Protein AF-0000000081951542 (afdb_homodimer)

InterPro domains:
  IPR001148 Alpha carbonic anhydrase domain [PF00194] (35-275)
  IPR001148 Alpha carbonic anhydrase domain [PS51144] (19-276)
  IPR001148 Alpha carbonic anhydrase domain [SM01057] (21-276)
  IPR023561 Carbonic anhydrase, alpha-class [PTHR18952] (21-271)
  IPR036398 Alpha carbonic anhydrase domain superfamily [G3DSA:3.10.200.10] (18-281)
  IPR036398 Alpha carbonic anhydrase domain superfamily [SSF51069] (31-274)

pLDDT: mean 84.74, std 20.45, range [30.88, 98.88]

Sequence (608 aa):
MSLALCCKVVNLLLCFGPALWCYQGQFSCEETCRDPSHWVGQFPNCGGLRQSPINIVTGKAHVNSALTPLTFLGHNEPINITVDNIGTSAHFSLPQSVRLSGGALPGHYRAANFHFHWGHELSPGSEHTLNGERLPMEMHIVHIKEPYGSLAEAEHDVGGIALLSFLFEESADDHVHLDTVIEALGRVQGNEMVNFRLSDIVPSAAELHSYYRYVGSMTTPGCEQSVAWTVFQKSLPISSRQVPIVSKCRFWTGKPMVDNFRPTQPLDGRVVYKSNLGNPLLSFSPVCYVLLLAILYAFNLLQHMSLALCCKVVNLLLCFGPALWCYQGQFSCEETCRDPSHWVGQFPNCGGLRQSPINIVTGKAHVNSALTPLTFLGHNEPINITVDNIGTSAHFSLPQSVRLSGGALPGHYRAANFHFHWGHELSPGSEHTLNGERLPMEMHIVHIKEPYGSLAEAEHDVGGIALLSFLFEESADDHVHLDTVIEALGRVQGNEMVNFRLSDIVPSAAELHSYYRYVGSMTTPGCEQSVAWTVFQKSLPISSRQVPIVSKCRFWTGKPMVDNFRPTQPLDGRVVYKSNLGNPLLSFSPVCYVLLLAILYAFNLLQH

Nearest PDB structures (foldseek):
  1ccs-assembly1_A  TM=9.210E-01  e=3.089E-26  Homo sapiens
  8vzg-assembly1_A  TM=9.201E-01  e=5.601E-26  Homo sapiens
  1h9n-assembly1_A  TM=9.214E-01  e=8.495E-26  Homo sapiens
  2h4n-assembly1_A  TM=9.205E-01  e=1.078E-25  Homo sapiens
  8jif-assembly1_R  TM=8.845E-01  e=6.976E-27  Mus musculus

Secondary structure (DSSP, 8-state):
-----------------S--B--GGG--TT--SBPGGGHHHH-GGGGSSS-S-BEE-GGGPEE-TT-PPEEEESTTS-EEEEEEE-SS-EEEE--TT-EEEETT-SS-EEEEEEEEEE-STTS---SSEETTEEPSEEEEEEEEETT--SHHHHTTSTTSEEEEEEEEEE-SSPPTTHHHHHHHHHT-TTEEEEEE-GGGTS--GGG---EEEEEE--SSTT--S-EEEEEESSPEEE-TTTGGGGGG-B-TTSSB-----PPPBP-TT---EE-----------TTHHHHHHHHHHHHHHHH-/--------------------B--GGG--TT--SBPGGGHHHH-GGGGSSS-S-BEE-GGGPEEETT-PPEEEESTTS-EEEEEEE-SS-EEEE--TT-EEEETT-SS-EEEEEEEEEE-STTS---SSEETTEEPSEEEEEEEEETT--SHHHHTTSTTSEEEEEEEEEE-SSPPTTHHHHHHHHHT-TTEEEEEE-GGGTS--GGG---EEEEEE--SSTT--S-EEEEEESSPEEE-TTTGGGGGG-B-TTSSB-----PPPB--TT---EEE----------TTHHHHHHHHHHHHHHH--

Solvent-accessible surface area (backbone atoms only — not comparable to full-atom values): 32014 Å² total; per-residue (Å²): 137,81,80,77,76,73,74,74,75,72,72,71,65,70,68,72,56,80,84,47,69,40,34,56,70,64,52,48,84,84,48,87,45,37,29,66,95,48,35,35,81,82,27,60,46,56,65,48,65,39,40,29,28,38,60,42,44,73,91,72,42,38,74,35,80,66,32,45,54,47,42,75,37,49,36,78,43,69,37,74,31,41,30,43,62,74,28,75,47,48,40,34,47,43,58,67,71,28,31,41,34,48,39,70,50,98,50,50,28,28,33,47,30,33,36,66,22,30,24,48,72,88,42,51,13,21,37,50,21,55,30,49,45,56,32,47,24,25,37,40,38,39,23,32,26,65,89,44,88,41,65,82,65,16,46,81,32,81,52,16,26,40,34,41,36,40,38,27,37,84,32,95,51,69,41,88,53,48,58,66,55,41,53,44,43,47,49,23,84,74,38,72,44,73,68,40,36,57,48,60,80,39,77,55,49,85,72,51,41,43,31,34,40,37,72,20,19,42,61,53,93,59,17,39,64,9,22,34,38,35,40,41,67,62,61,39,59,33,13,82,78,61,56,48,49,51,51,53,26,51,25,73,86,66,44,69,44,37,27,48,33,45,71,59,32,65,58,74,86,61,70,46,30,22,28,48,75,65,68,69,76,73,71,70,59,73,60,60,64,51,50,54,53,46,51,55,52,50,57,56,49,69,74,96,137,82,80,75,76,74,75,74,74,71,72,72,67,70,68,73,58,80,83,48,67,40,33,58,68,66,52,49,84,86,49,86,45,36,27,66,95,48,36,35,81,80,26,61,46,57,62,49,66,39,40,28,29,38,61,41,44,72,91,71,42,39,74,35,79,67,33,44,53,48,43,75,38,50,36,80,43,70,37,74,30,41,31,43,63,75,27,76,47,49,38,34,46,43,57,68,70,29,31,42,33,48,39,69,50,96,51,48,26,27,33,46,31,35,36,65,22,31,23,47,70,90,41,51,12,20,39,49,22,55,29,49,44,58,32,46,24,24,37,39,38,40,23,31,26,65,90,45,88,42,66,82,64,15,46,81,33,82,52,16,25,40,35,41,35,41,38,26,36,84,31,95,51,70,41,89,53,49,58,67,57,42,53,43,43,45,49,24,83,76,36,73,43,74,69,41,36,57,48,62,78,41,78,55,49,87,72,50,42,44,32,33,38,38,73,19,20,41,60,52,91,60,16,39,63,9,24,34,40,35,41,42,67,62,62,40,59,33,13,81,79,62,57,48,50,50,55,53,26,51,25,72,86,67,43,69,45,38,27,48,34,45,71,58,32,64,57,74,87,62,69,46,29,23,29,47,72,62,68,70,74,71,72,71,58,74,59,59,63,50,49,55,53,46,50,55,52,49,56,56,50,71,73,96

Radius of gyration: 31.01 Å; Cα contacts (8 Å, |Δi|>4): 1364; chains: 2; bounding box: 136×78×64 Å

Structure (mmCIF, N/CA/C/O backbone):
data_AF-0000000081951542-model_v1
#
loop_
_entity.id
_entity.type
_entity.pdbx_description
1 polymer 'carbonic anhydrase'
#
loop_
_atom_site.group_PDB
_atom_site.id
_atom_site.type_symbol
_atom_site.label_atom_id
_atom_site.label_alt_id
_atom_site.label_comp_id
_atom_site.label_asym_id
_atom_site.label_entity_id
_atom_site.label_seq_id
_atom_site.pdbx_PDB_ins_code
_atom_site.Cartn_x
_atom_site.Cartn_y
_atom_site.Cartn_z
_atom_site.occupancy
_atom_site.B_iso_or_equiv
_atom_site.auth_seq_id
_atom_site.auth_comp_id
_atom_site.auth_asym_id
_atom_site.auth_atom_id
_atom_site.pdbx_PDB_model_num
ATOM 1 N N . MET A 1 1 ? 63.781 23.906 29.875 1 33.84 1 MET A N 1
ATOM 2 C CA . MET A 1 1 ? 62.781 24.422 28.938 1 33.84 1 MET A CA 1
ATOM 3 C C . MET A 1 1 ? 61.938 23.297 28.359 1 33.84 1 MET A C 1
ATOM 5 O O . MET A 1 1 ? 62.344 22.609 27.438 1 33.84 1 MET A O 1
ATOM 9 N N . SER A 1 2 ? 61.219 22.578 29.234 1 36.34 2 SER A N 1
ATOM 10 C CA . SER A 1 2 ? 60.344 21.453 28.969 1 36.34 2 SER A CA 1
ATOM 11 C C . SER A 1 2 ? 59.156 21.859 28.109 1 36.34 2 SER A C 1
ATOM 13 O O . SER A 1 2 ? 58.406 22.797 28.453 1 36.34 2 SER A O 1
ATOM 15 N N . LEU A 1 3 ? 59.25 21.656 26.75 1 38.44 3 LEU A N 1
ATOM 16 C CA . LEU A 1 3 ? 58.219 21.859 25.75 1 38.44 3 LEU A CA 1
ATOM 17 C C . LEU A 1 3 ? 56.969 21.016 26.062 1 38.44 3 LEU A C 1
ATOM 19 O O . LEU A 1 3 ? 57.031 19.797 26.031 1 38.44 3 LEU A O 1
ATOM 23 N N . ALA A 1 4 ? 56.188 21.5 27.031 1 36 4 ALA A N 1
ATOM 24 C CA . ALA A 1 4 ? 54.844 20.938 27.234 1 36 4 ALA A CA 1
ATOM 25 C C . ALA A 1 4 ? 54.062 20.938 25.953 1 36 4 ALA A C 1
ATOM 27 O O . ALA A 1 4 ? 53.75 22 25.391 1 36 4 ALA A O 1
ATOM 28 N N . LEU A 1 5 ? 54.25 19.922 25.109 1 35.03 5 LEU A N 1
ATOM 29 C CA . LEU A 1 5 ? 53.375 19.688 23.953 1 35.03 5 LEU A CA 1
ATOM 30 C C . LEU A 1 5 ? 51.938 19.625 24.391 1 35.03 5 LEU A C 1
ATOM 32 O O . LEU A 1 5 ? 51.531 18.75 25.172 1 35.03 5 LEU A O 1
ATOM 36 N N . CYS A 1 6 ? 51.281 20.766 24.5 1 31.73 6 CYS A N 1
ATOM 37 C CA . CYS A 1 6 ? 49.812 20.766 24.656 1 31.73 6 CYS A CA 1
ATOM 38 C C . CYS A 1 6 ? 49.156 20.031 23.5 1 31.73 6 CYS A C 1
ATOM 40 O O . CYS A 1 6 ? 49.281 20.453 22.359 1 31.73 6 CYS A O 1
ATOM 42 N N . CYS A 1 7 ? 49.125 18.766 23.562 1 30.88 7 CYS A N 1
ATOM 43 C CA . CYS A 1 7 ? 48.281 18.062 22.609 1 30.88 7 CYS A CA 1
ATOM 44 C C . CYS A 1 7 ? 46.844 18.594 22.672 1 30.88 7 CYS A C 1
ATOM 46 O O . CYS A 1 7 ? 46.188 18.469 23.688 1 30.88 7 CYS A O 1
ATOM 48 N N . LYS A 1 8 ? 46.656 19.703 21.938 1 34.53 8 LYS A N 1
ATOM 49 C CA . LYS A 1 8 ? 45.25 20.078 21.719 1 34.53 8 LYS A CA 1
ATOM 50 C C . LYS A 1 8 ? 44.469 18.875 21.203 1 34.53 8 LYS A C 1
ATOM 52 O O . LYS A 1 8 ? 44.75 18.344 20.125 1 34.53 8 LYS A O 1
ATOM 57 N N . VAL A 1 9 ? 43.812 18.188 22.109 1 36.16 9 VAL A N 1
ATOM 58 C CA . VAL A 1 9 ? 42.75 17.281 21.688 1 36.16 9 VAL A CA 1
ATOM 59 C C . VAL A 1 9 ? 41.719 18.047 20.859 1 36.16 9 VAL A C 1
ATOM 61 O O . VAL A 1 9 ? 41.094 18.984 21.359 1 36.16 9 VAL A O 1
ATOM 64 N N . VAL A 1 10 ? 42.031 18.203 19.609 1 35.69 10 VAL A N 1
ATOM 65 C CA . VAL A 1 10 ? 40.938 18.594 18.719 1 35.69 10 VAL A CA 1
ATOM 66 C C . VAL A 1 10 ? 39.719 17.688 18.969 1 35.69 10 VAL A C 1
ATOM 68 O O . VAL A 1 10 ? 39.781 16.484 18.719 1 35.69 10 VAL A O 1
ATOM 71 N N . ASN A 1 11 ? 39.031 17.969 20.078 1 32.78 11 ASN A N 1
ATOM 72 C CA . ASN A 1 11 ? 37.719 17.359 20.094 1 32.78 11 ASN A CA 1
ATOM 73 C C . ASN A 1 11 ? 37 17.547 18.75 1 32.78 11 ASN A C 1
ATOM 75 O O . ASN A 1 11 ? 36.594 18.672 18.406 1 32.78 11 ASN A O 1
ATOM 79 N N . LEU A 1 12 ? 37.469 16.875 17.781 1 32.5 12 LEU A N 1
ATOM 80 C CA . LEU A 1 12 ? 36.594 16.734 16.641 1 32.5 12 LEU A CA 1
ATOM 81 C C . LEU A 1 12 ? 35.156 16.5 17.109 1 32.5 12 LEU A C 1
ATOM 83 O O . LEU A 1 12 ? 34.812 15.398 17.578 1 32.5 12 LEU A O 1
ATOM 87 N N . LEU A 1 13 ? 34.625 17.438 17.828 1 32.59 13 LEU A N 1
ATOM 88 C CA . LEU A 1 13 ? 33.156 17.359 17.875 1 32.59 13 LEU A CA 1
ATOM 89 C C . LEU A 1 13 ? 32.594 17.047 16.5 1 32.59 13 LEU A C 1
ATOM 91 O O . LEU A 1 13 ? 32.719 17.844 15.578 1 32.59 13 LEU A O 1
ATOM 95 N N . LEU A 1 14 ? 32.75 15.844 16.125 1 34.34 14 LEU A N 1
ATOM 96 C CA . LEU A 1 14 ? 31.828 15.453 15.062 1 34.34 14 LEU A CA 1
ATOM 97 C C . LEU A 1 14 ? 30.469 16.125 15.258 1 34.34 14 LEU A C 1
ATOM 99 O O . LEU A 1 14 ? 29.75 15.836 16.219 1 34.34 14 LEU A O 1
ATOM 103 N N . CYS A 1 15 ? 30.422 17.375 15.172 1 34.62 15 CYS A N 1
ATOM 104 C CA . CYS A 1 15 ? 29.125 18.016 14.977 1 34.62 15 CYS A CA 1
ATOM 105 C C . CYS A 1 15 ? 28.172 17.109 14.195 1 34.62 15 CYS A C 1
ATOM 107 O O . CYS A 1 15 ? 28.375 16.875 13 1 34.62 15 CYS A O 1
ATOM 109 N N . PHE A 1 16 ? 27.844 15.977 14.758 1 37.03 16 PHE A N 1
ATOM 110 C CA . PHE A 1 16 ? 26.688 15.312 14.156 1 37.03 16 PHE A CA 1
ATOM 111 C C . PHE A 1 16 ? 25.672 16.328 13.672 1 37.03 16 PHE A C 1
ATOM 113 O O . PHE A 1 16 ? 25.062 17.047 14.477 1 37.03 16 PHE A O 1
ATOM 120 N N . GLY A 1 17 ? 25.938 17.078 12.727 1 42.69 17 GLY A N 1
ATOM 121 C CA . GLY A 1 17 ? 24.906 17.891 12.102 1 42.69 17 GLY A CA 1
ATOM 122 C C . GLY A 1 17 ? 23.516 17.297 12.242 1 42.69 17 GLY A C 1
ATOM 123 O O . GLY A 1 17 ? 23.359 16.109 12.523 1 42.69 17 GLY A O 1
ATOM 124 N N . PRO A 1 18 ? 22.453 18.047 12.57 1 51.84 18 PRO A N 1
ATOM 125 C CA . PRO A 1 18 ? 21.109 17.5 12.719 1 51.84 18 PRO A CA 1
ATOM 126 C C . PRO A 1 18 ? 20.828 16.344 11.75 1 51.84 18 PRO A C 1
ATOM 128 O O . PRO A 1 18 ? 21.281 16.375 10.602 1 51.84 18 PRO A O 1
ATOM 131 N N . ALA A 1 19 ? 20.797 15.109 12.289 1 58.94 19 ALA A N 1
ATOM 132 C CA . ALA A 1 19 ? 20.531 13.898 11.531 1 58.94 19 ALA A CA 1
ATOM 133 C C . ALA A 1 19 ? 19.516 14.164 10.414 1 58.94 19 ALA A C 1
ATOM 135 O O . ALA A 1 19 ? 18.391 14.586 10.68 1 58.94 19 ALA A O 1
ATOM 136 N N . LEU A 1 20 ? 19.938 14.383 9.18 1 85.69 20 LEU A N 1
ATOM 137 C CA . LEU A 1 20 ? 19.109 14.781 8.039 1 85.69 20 LEU A CA 1
ATOM 138 C C . LEU A 1 20 ? 18.234 13.625 7.586 1 85.69 20 LEU A C 1
ATOM 140 O O . LEU A 1 20 ? 18.672 12.469 7.559 1 85.69 20 LEU A O 1
ATOM 144 N N . TRP A 1 21 ? 16.953 13.812 7.746 1 94.25 21 TRP A N 1
ATOM 145 C CA . TRP A 1 21 ? 16 12.852 7.215 1 94.25 21 TRP A CA 1
ATOM 146 C C . TRP A 1 21 ? 15.453 13.312 5.867 1 94.25 21 TRP A C 1
ATOM 148 O O . TRP A 1 21 ? 15.547 14.492 5.523 1 94.25 21 TRP A O 1
ATOM 158 N N . CYS A 1 22 ? 15.039 12.352 5.109 1 95.25 22 CYS A N 1
ATOM 159 C CA . CYS A 1 22 ? 14.352 12.609 3.85 1 95.25 22 CYS A CA 1
ATOM 160 C C . CYS A 1 22 ? 13.219 11.602 3.635 1 95.25 22 CYS A C 1
ATOM 162 O O . CYS A 1 22 ? 13.094 10.641 4.391 1 95.25 22 CYS A O 1
ATOM 164 N N . TYR A 1 23 ? 12.375 11.945 2.783 1 95.31 23 TYR A N 1
ATOM 165 C CA . TYR A 1 23 ? 11.352 10.992 2.389 1 95.31 23 TYR A CA 1
ATOM 166 C C . TYR A 1 23 ? 11.938 9.883 1.521 1 95.31 23 TYR A C 1
ATOM 168 O O . TYR A 1 23 ? 13.047 10.023 0.998 1 95.31 23 TYR A O 1
ATOM 176 N N . GLN A 1 24 ? 11.125 8.836 1.422 1 92.44 24 GLN A N 1
ATOM 177 C CA . GLN A 1 24 ? 11.578 7.656 0.693 1 92.44 24 GLN A CA 1
ATOM 178 C C . GLN A 1 24 ? 11.969 8.016 -0.738 1 92.44 24 GLN A C 1
ATOM 180 O O . GLN A 1 24 ? 13.016 7.578 -1.228 1 92.44 24 GLN A O 1
ATOM 185 N N . GLY A 1 25 ? 11.156 8.82 -1.363 1 88.94 25 GLY A N 1
ATOM 186 C CA . GLY A 1 25 ? 11.398 9.156 -2.756 1 88.94 25 GLY A CA 1
ATOM 187 C C . GLY A 1 25 ? 12.602 10.055 -2.951 1 88.94 25 GLY A C 1
ATOM 188 O O . GLY A 1 25 ? 13.078 10.227 -4.074 1 88.94 25 GLY A O 1
ATOM 189 N N . GLN A 1 26 ? 13.164 10.57 -1.894 1 89.38 26 GLN A N 1
ATOM 190 C CA . GLN A 1 26 ? 14.281 11.508 -1.956 1 89.38 26 GLN A CA 1
ATOM 191 C C . GLN A 1 26 ? 15.586 10.828 -1.562 1 89.38 26 GLN A C 1
ATOM 193 O O . GLN A 1 26 ? 16.656 11.43 -1.672 1 89.38 26 GLN A O 1
ATOM 198 N N . PHE A 1 27 ? 15.477 9.641 -1.112 1 89.25 27 PHE A N 1
ATOM 199 C CA . PHE A 1 27 ? 16.656 8.922 -0.65 1 89.25 27 PHE A CA 1
ATOM 200 C C . PHE A 1 27 ? 17.391 8.273 -1.819 1 89.25 27 PHE A C 1
ATOM 202 O O . PHE A 1 27 ? 16.766 7.734 -2.732 1 89.25 27 PHE A O 1
ATOM 209 N N . SER A 1 28 ? 18.641 8.305 -1.786 1 87.69 28 SER A N 1
ATOM 210 C CA . SER A 1 28 ? 19.547 7.523 -2.615 1 87.69 28 SER A CA 1
ATOM 211 C C . SER A 1 28 ? 20.828 7.188 -1.86 1 87.69 28 SER A C 1
ATOM 213 O O . SER A 1 28 ? 21.125 7.773 -0.815 1 87.69 28 SER A O 1
ATOM 215 N N . CYS A 1 29 ? 21.578 6.156 -2.393 1 88.25 29 CYS A N 1
ATOM 216 C CA . CYS A 1 29 ? 22.828 5.75 -1.745 1 88.25 29 CYS A CA 1
ATOM 217 C C . CYS A 1 29 ? 23.844 6.887 -1.745 1 88.25 29 CYS A C 1
ATOM 219 O O . CYS A 1 29 ? 24.828 6.848 -1.003 1 88.25 29 CYS A O 1
ATOM 221 N N . GLU A 1 30 ? 23.578 7.926 -2.482 1 85.94 30 GLU A N 1
ATOM 222 C CA . GLU A 1 30 ? 24.484 9.078 -2.555 1 85.94 30 GLU A CA 1
ATOM 223 C C . GLU A 1 30 ? 24.109 10.133 -1.521 1 85.94 30 GLU A C 1
ATOM 225 O O . GLU A 1 30 ? 24.891 11.031 -1.228 1 85.94 30 GLU A O 1
ATOM 230 N N . GLU A 1 31 ? 22.875 10.062 -1.057 1 81.25 31 GLU A N 1
ATOM 231 C CA . GLU A 1 31 ? 22.406 11.039 -0.086 1 81.25 31 GLU A CA 1
ATOM 232 C C . GLU A 1 31 ? 22.844 10.672 1.329 1 81.25 31 GLU A C 1
ATOM 234 O O . GLU A 1 31 ? 23.141 9.516 1.608 1 81.25 31 GLU A O 1
ATOM 239 N N . THR A 1 32 ? 22.906 11.688 2.146 1 85.06 32 THR A N 1
ATOM 240 C CA . THR A 1 32 ? 23.359 11.477 3.518 1 85.06 32 THR A CA 1
ATOM 241 C C . THR A 1 32 ? 22.172 11.398 4.473 1 85.06 32 THR A C 1
ATOM 243 O O . THR A 1 32 ? 22.359 11.164 5.672 1 85.06 32 THR A O 1
ATOM 246 N N . CYS A 1 33 ? 21.016 11.578 3.934 1 90.94 33 CYS A N 1
ATOM 247 C CA . CYS A 1 33 ? 19.828 11.57 4.789 1 90.94 33 CYS A CA 1
ATOM 248 C C . CYS A 1 33 ? 19.328 10.148 5.016 1 90.94 33 CYS A C 1
ATOM 250 O O . CYS A 1 33 ? 19.766 9.219 4.328 1 90.94 33 CYS A O 1
ATOM 252 N N . ARG A 1 34 ? 18.5 10.047 6.02 1 92.12 34 ARG A N 1
ATOM 253 C CA . ARG A 1 34 ? 17.859 8.773 6.309 1 92.12 34 ARG A CA 1
ATOM 254 C C . ARG A 1 34 ? 16.422 8.758 5.805 1 92.12 34 ARG A C 1
ATOM 256 O O . ARG A 1 34 ? 15.688 9.727 5.98 1 92.12 34 ARG A O 1
ATOM 263 N N . ASP A 1 35 ? 16.109 7.668 5.199 1 93.62 35 ASP A N 1
ATOM 264 C CA . ASP A 1 35 ? 14.734 7.504 4.734 1 93.62 35 ASP A CA 1
ATOM 265 C C . ASP A 1 35 ? 13.844 6.934 5.844 1 93.62 35 ASP A C 1
ATOM 267 O O . ASP A 1 35 ? 14.344 6.516 6.891 1 93.62 35 ASP A O 1
ATOM 271 N N . PRO A 1 36 ? 12.531 6.863 5.676 1 95.75 36 PRO A N 1
ATOM 272 C CA . PRO A 1 36 ? 11.594 6.508 6.746 1 95.75 36 PRO A CA 1
ATOM 273 C C . PRO A 1 36 ? 11.898 5.152 7.375 1 95.75 36 PRO A C 1
ATOM 275 O O . PRO A 1 36 ? 11.656 4.949 8.562 1 95.75 36 PRO A O 1
ATOM 278 N N . SER A 1 37 ? 12.398 4.191 6.613 1 91.56 37 SER A N 1
ATOM 279 C CA . SER A 1 37 ? 12.695 2.873 7.164 1 91.56 37 SER A CA 1
ATOM 280 C C . SER A 1 37 ? 13.836 2.939 8.172 1 91.56 37 SER A C 1
ATOM 282 O O . SER A 1 37 ? 14.062 1.99 8.922 1 91.56 37 SER A O 1
ATOM 284 N N . HIS A 1 38 ? 14.508 4.074 8.25 1 92.69 38 HIS A N 1
ATOM 285 C CA . HIS A 1 38 ? 15.656 4.207 9.141 1 92.69 38 HIS A CA 1
ATOM 286 C C . HIS A 1 38 ? 15.445 5.344 10.141 1 92.69 38 HIS A C 1
ATOM 288 O O . HIS A 1 38 ? 16.344 5.668 10.914 1 92.69 38 HIS A O 1
ATOM 294 N N . TRP A 1 39 ? 14.273 5.961 10.117 1 96.94 39 TRP A N 1
ATOM 295 C CA . TRP A 1 39 ? 14.008 7.082 11.016 1 96.94 39 TRP A CA 1
ATOM 296 C C . TRP A 1 39 ? 14.102 6.645 12.477 1 96.94 39 TRP A C 1
ATOM 298 O O . TRP A 1 39 ? 14.547 7.414 13.328 1 96.94 39 TRP A O 1
ATOM 308 N N . VAL A 1 40 ? 13.734 5.41 12.727 1 95.75 40 VAL A N 1
ATOM 309 C CA . VAL A 1 40 ? 13.633 4.914 14.094 1 95.75 40 VAL A CA 1
ATOM 310 C C . VAL A 1 40 ? 15 5.004 14.781 1 95.75 40 VAL A C 1
ATOM 312 O O . VAL A 1 40 ? 15.078 5.191 16 1 95.75 40 VAL A O 1
ATOM 315 N N . GLY A 1 41 ? 16.062 4.871 14.016 1 93.81 41 GLY A N 1
ATOM 316 C CA . GLY A 1 41 ? 17.406 4.957 14.586 1 93.81 41 GLY A CA 1
ATOM 317 C C . GLY A 1 41 ? 17.703 6.309 15.211 1 93.81 41 GLY A C 1
ATOM 318 O O . GLY A 1 41 ? 18.359 6.391 16.25 1 93.81 41 GLY A O 1
ATOM 319 N N . GLN A 1 42 ? 17.219 7.336 14.641 1 93.56 42 GLN A N 1
ATOM 320 C CA . GLN A 1 42 ? 17.484 8.703 15.086 1 93.56 42 GLN A CA 1
ATOM 321 C C . GLN A 1 42 ? 16.281 9.289 15.812 1 93.56 42 GLN A C 1
ATOM 323 O O . GLN A 1 42 ? 16.422 10.195 16.641 1 93.56 42 GLN A O 1
ATOM 328 N N . PHE A 1 43 ? 15.172 8.828 15.492 1 95.12 43 PHE A N 1
ATOM 329 C CA . PHE A 1 43 ? 13.914 9.266 16.078 1 95.12 43 PHE A CA 1
ATOM 330 C C . PHE A 1 43 ? 13.125 8.078 16.625 1 95.12 43 PHE A C 1
ATOM 332 O O . PHE A 1 43 ? 12.18 7.609 15.977 1 95.12 43 PHE A O 1
ATOM 339 N N . PRO A 1 44 ? 13.359 7.715 17.797 1 95.06 44 PRO A N 1
ATOM 340 C CA . PRO A 1 44 ? 12.852 6.453 18.344 1 95.06 44 PRO A CA 1
ATOM 341 C C . PRO A 1 44 ? 11.328 6.367 18.297 1 95.06 44 PRO A C 1
ATOM 343 O O . PRO A 1 44 ? 10.773 5.277 18.141 1 95.06 44 PRO A O 1
ATOM 346 N N . ASN A 1 45 ? 10.625 7.508 18.422 1 95.25 45 ASN A N 1
ATOM 347 C CA . ASN A 1 45 ? 9.164 7.488 18.391 1 95.25 45 ASN A CA 1
ATOM 348 C C . ASN A 1 45 ? 8.633 7.008 17.047 1 95.25 45 ASN A C 1
ATOM 350 O O . ASN A 1 45 ? 7.469 6.617 16.938 1 95.25 45 ASN A O 1
ATOM 354 N N . CYS A 1 46 ? 9.477 7.059 16.062 1 97.44 46 CYS A N 1
ATOM 355 C CA . CYS A 1 46 ? 9.055 6.645 14.727 1 97.44 46 CYS A CA 1
ATOM 356 C C . CYS A 1 46 ? 8.875 5.133 14.656 1 97.44 46 CYS A C 1
ATOM 358 O O . CYS A 1 46 ? 8.336 4.609 13.672 1 97.44 46 CYS A O 1
ATOM 360 N N . GLY A 1 47 ? 9.266 4.469 15.688 1 96.44 47 GLY A N 1
ATOM 361 C CA . GLY A 1 47 ? 9.07 3.029 15.781 1 96.44 47 GLY A CA 1
ATOM 362 C C . GLY A 1 47 ? 7.906 2.641 16.672 1 96.44 47 GLY A C 1
ATOM 363 O O . GLY A 1 47 ? 7.762 1.473 17.047 1 96.44 47 GLY A O 1
ATOM 364 N N . GLY A 1 48 ? 7.066 3.604 17.062 1 96.81 48 GLY A N 1
ATOM 365 C CA . GLY A 1 48 ? 5.953 3.338 17.953 1 96.81 48 GLY A CA 1
ATOM 366 C C . GLY A 1 48 ? 4.82 2.578 17.281 1 96.81 48 GLY A C 1
ATOM 367 O O . GLY A 1 48 ? 4.828 2.385 16.062 1 96.81 48 GLY A O 1
ATOM 368 N N . LEU A 1 49 ? 3.793 2.244 18.047 1 96.19 49 LEU A N 1
ATOM 369 C CA . LEU A 1 49 ? 2.742 1.344 17.594 1 96.19 49 LEU A CA 1
ATOM 370 C C . LEU A 1 49 ? 1.548 2.129 17.062 1 96.19 49 LEU A C 1
ATOM 372 O O . LEU A 1 49 ? 0.595 1.543 16.547 1 96.19 49 LEU A O 1
ATOM 376 N N . ARG A 1 50 ? 1.58 3.449 17.172 1 97.69 50 ARG A N 1
ATOM 377 C CA . ARG A 1 50 ? 0.488 4.277 16.672 1 97.69 50 ARG A CA 1
ATOM 378 C C . ARG A 1 50 ? 0.984 5.266 15.625 1 97.69 50 ARG A C 1
ATOM 380 O O . ARG A 1 50 ? 0.711 6.465 15.711 1 97.69 50 ARG A O 1
ATOM 387 N N . GLN A 1 51 ? 1.701 4.691 14.711 1 98.31 51 GLN A N 1
ATOM 388 C CA . GLN A 1 51 ? 2.344 5.531 13.703 1 98.31 51 GLN A CA 1
ATOM 389 C C . GLN A 1 51 ? 1.369 5.895 12.586 1 98.31 51 GLN A C 1
ATOM 391 O O . GLN A 1 51 ? 0.372 5.199 12.375 1 98.31 51 GLN A O 1
ATOM 396 N N . SER A 1 52 ? 1.609 7.016 11.969 1 98.56 52 SER A N 1
ATOM 397 C CA . SER A 1 52 ? 0.876 7.543 10.828 1 98.56 52 SER A CA 1
ATOM 398 C C . SER A 1 52 ? 1.816 7.867 9.672 1 98.56 52 SER A C 1
ATOM 400 O O . SER A 1 52 ? 3.016 8.062 9.875 1 98.56 52 SER A O 1
ATOM 402 N N . PRO A 1 53 ? 1.289 7.969 8.43 1 98.81 53 PRO A N 1
ATOM 403 C CA . PRO A 1 53 ? -0.104 7.75 8.023 1 98.81 53 PRO A CA 1
ATOM 404 C C . PRO A 1 53 ? -0.469 6.273 7.938 1 98.81 53 PRO A C 1
ATOM 406 O O . PRO A 1 53 ? 0.404 5.41 8.055 1 98.81 53 PRO A O 1
ATOM 409 N N . ILE A 1 54 ? -1.761 6.012 7.816 1 98.81 54 ILE A N 1
ATOM 410 C CA . ILE A 1 54 ? -2.193 4.621 7.688 1 98.81 54 ILE A CA 1
ATOM 411 C C . ILE A 1 54 ? -2.973 4.441 6.391 1 98.81 54 ILE A C 1
ATOM 413 O O . ILE A 1 54 ? -3.332 5.422 5.73 1 98.81 54 ILE A O 1
ATOM 417 N N . ASN A 1 55 ? -3.072 3.207 5.941 1 98.75 55 ASN A N 1
ATOM 418 C CA . ASN A 1 55 ? -4.098 2.807 4.984 1 98.75 55 ASN A CA 1
ATOM 419 C C . ASN A 1 55 ? -5.457 2.633 5.66 1 98.75 55 ASN A C 1
ATOM 421 O O . ASN A 1 55 ? -5.566 1.936 6.668 1 98.75 55 ASN A O 1
ATOM 425 N N . ILE A 1 56 ? -6.438 3.24 5.129 1 98.81 56 ILE A N 1
ATOM 426 C CA . ILE A 1 56 ? -7.789 3.061 5.648 1 98.81 56 ILE A CA 1
ATOM 427 C C . ILE A 1 56 ? -8.555 2.074 4.766 1 98.81 56 ILE A C 1
ATOM 429 O O . ILE A 1 56 ? -8.797 2.342 3.588 1 98.81 56 ILE A O 1
ATOM 433 N N . VAL A 1 57 ? -8.836 0.968 5.309 1 98.56 57 VAL A N 1
ATOM 434 C CA . VAL A 1 57 ? -9.766 0.048 4.66 1 98.56 57 VAL A CA 1
ATOM 435 C C . VAL A 1 57 ? -11.203 0.484 4.934 1 98.56 57 VAL A C 1
ATOM 437 O O . VAL A 1 57 ? -11.734 0.237 6.02 1 98.56 57 VAL A O 1
ATOM 440 N N . THR A 1 58 ? -11.828 1.041 3.967 1 97.81 58 THR A N 1
ATOM 441 C CA . THR A 1 58 ? -13.07 1.773 4.172 1 97.81 58 THR A CA 1
ATOM 442 C C . THR A 1 58 ? -14.172 0.84 4.668 1 97.81 58 THR A C 1
ATOM 444 O O . THR A 1 58 ? -14.984 1.224 5.516 1 97.81 58 THR A O 1
ATOM 447 N N . GLY A 1 59 ? -14.234 -0.424 4.215 1 96.5 59 GLY A N 1
ATOM 448 C CA . GLY A 1 59 ? -15.266 -1.377 4.598 1 96.5 59 GLY A CA 1
ATOM 449 C C . GLY A 1 59 ? -15.078 -1.932 6 1 96.5 59 GLY A C 1
ATOM 450 O O . GLY A 1 59 ? -15.977 -2.572 6.547 1 96.5 59 GLY A O 1
ATOM 451 N N . LYS A 1 60 ? -13.953 -1.632 6.617 1 97.19 60 LYS A N 1
ATOM 452 C CA . LYS A 1 60 ? -13.664 -2.18 7.938 1 97.19 60 LYS A CA 1
ATOM 453 C C . LYS A 1 60 ? -13.719 -1.092 9.008 1 97.19 60 LYS A C 1
ATOM 455 O O . LYS A 1 60 ? -13.562 -1.376 10.195 1 97.19 60 LYS A O 1
ATOM 460 N N . ALA A 1 61 ? -13.867 0.18 8.633 1 98.19 61 ALA A N 1
ATOM 461 C CA . ALA A 1 61 ? -13.977 1.259 9.617 1 98.19 61 ALA A CA 1
ATOM 462 C C . ALA A 1 61 ? -15.242 1.11 10.453 1 98.19 61 ALA A C 1
ATOM 464 O O . ALA A 1 61 ? -16.312 0.759 9.93 1 98.19 61 ALA A O 1
ATOM 465 N N . HIS A 1 62 ? -15.141 1.392 11.703 1 98.19 62 HIS A N 1
ATOM 466 C CA . HIS A 1 62 ? -16.25 1.213 12.625 1 98.19 62 HIS A CA 1
ATOM 467 C C . HIS A 1 62 ? -17.031 2.51 12.805 1 98.19 62 HIS A C 1
ATOM 469 O O . HIS A 1 62 ? -16.453 3.559 13.086 1 98.19 62 HIS A O 1
ATOM 475 N N . VAL A 1 63 ? -18.344 2.365 12.711 1 97.69 63 VAL A N 1
ATOM 476 C CA . VAL A 1 63 ? -19.188 3.537 12.914 1 97.69 63 VAL A CA 1
ATOM 477 C C . VAL A 1 63 ? -19.141 3.953 14.383 1 97.69 63 VAL A C 1
ATOM 479 O O . VAL A 1 63 ? -19.25 3.107 15.273 1 97.69 63 VAL A O 1
ATOM 482 N N . ASN A 1 64 ? -18.938 5.152 14.625 1 97.62 64 ASN A N 1
ATOM 483 C CA . ASN A 1 64 ? -19.016 5.766 15.945 1 97.62 64 ASN A CA 1
ATOM 484 C C . ASN A 1 64 ? -19.953 6.969 15.953 1 97.62 64 ASN A C 1
ATOM 486 O O . ASN A 1 64 ? -19.609 8.023 15.414 1 97.62 64 ASN A O 1
ATOM 490 N N . SER A 1 65 ? -21.031 6.855 16.609 1 95.25 65 SER A N 1
ATOM 491 C CA . SER A 1 65 ? -22.094 7.863 16.594 1 95.25 65 SER A CA 1
ATOM 492 C C . SER A 1 65 ? -21.656 9.133 17.312 1 95.25 65 SER A C 1
ATOM 494 O O . SER A 1 65 ? -22.281 10.188 17.156 1 95.25 65 SER A O 1
ATOM 496 N N . ALA A 1 66 ? -20.672 9.047 18.062 1 95.81 66 ALA A N 1
ATOM 497 C CA . ALA A 1 66 ? -20.188 10.227 18.766 1 95.81 66 ALA A CA 1
ATOM 498 C C . ALA A 1 66 ? -19.469 11.172 17.812 1 95.81 66 ALA A C 1
ATOM 500 O O . ALA A 1 66 ? -19.203 12.328 18.141 1 95.81 66 ALA A O 1
ATOM 501 N N . LEU A 1 67 ? -19.125 10.672 16.656 1 97.31 67 LEU A N 1
ATOM 502 C CA . LEU A 1 67 ? -18.391 11.484 15.688 1 97.31 67 LEU A CA 1
ATOM 503 C C . LEU A 1 67 ? -19.344 12.383 14.914 1 97.31 67 LEU A C 1
ATOM 505 O O . LEU A 1 67 ? -19.656 12.102 13.75 1 97.31 67 LEU A O 1
ATOM 509 N N . THR A 1 68 ? -19.703 13.516 15.508 1 94.69 68 THR A N 1
ATOM 510 C CA . THR A 1 68 ? -20.562 14.531 14.906 1 94.69 68 THR A CA 1
ATOM 511 C C . THR A 1 68 ? -19.75 15.445 13.992 1 94.69 68 THR A C 1
ATOM 513 O O . THR A 1 68 ? -18.531 15.359 13.938 1 94.69 68 THR A O 1
ATOM 516 N N . PRO A 1 69 ? -20.469 16.312 13.258 1 94.88 69 PRO A N 1
ATOM 517 C CA . PRO A 1 69 ? -19.734 17.266 12.43 1 94.88 69 PRO A CA 1
ATOM 518 C C . PRO A 1 69 ? -18.797 18.156 13.242 1 94.88 69 PRO A C 1
ATOM 520 O O . PRO A 1 69 ? -19.109 18.531 14.375 1 94.88 69 PRO A O 1
ATOM 523 N N . LEU A 1 70 ? -17.719 18.484 12.617 1 97.12 70 LEU A N 1
ATOM 524 C CA . LEU A 1 70 ? -16.766 19.406 13.219 1 97.12 70 LEU A CA 1
ATOM 525 C C . LEU A 1 70 ? -17.281 20.844 13.109 1 97.12 70 LEU A C 1
ATOM 527 O O . LEU A 1 70 ? -18.141 21.141 12.273 1 97.12 70 LEU A O 1
ATOM 531 N N . THR A 1 71 ? -16.781 21.672 13.984 1 97.06 71 THR A N 1
ATOM 532 C CA . THR A 1 71 ? -17.047 23.094 13.938 1 97.06 71 THR A CA 1
ATOM 533 C C . THR A 1 71 ? -15.805 23.875 13.531 1 97.06 71 THR A C 1
ATOM 535 O O . THR A 1 71 ? -14.773 23.797 14.203 1 97.06 71 THR A O 1
ATOM 538 N N . PHE A 1 72 ? -15.922 24.625 12.469 1 97.94 72 PHE A N 1
ATOM 539 C CA . PHE A 1 72 ? -14.836 25.453 11.961 1 97.94 72 PHE A CA 1
ATOM 540 C C . PHE A 1 72 ? -15.062 26.906 12.32 1 97.94 72 PHE A C 1
ATOM 542 O O . PHE A 1 72 ? -16.109 27.484 12 1 97.94 72 PHE A O 1
ATOM 549 N N . LEU A 1 73 ? -14.117 27.484 12.961 1 97.38 73 LEU A N 1
ATOM 550 C CA . LEU A 1 73 ? -14.156 28.906 13.242 1 97.38 73 LEU A CA 1
ATOM 551 C C . LEU A 1 73 ? -13.047 29.641 12.5 1 97.38 73 LEU A C 1
ATOM 553 O O . LEU A 1 73 ? -11.898 29.188 12.469 1 97.38 73 LEU A O 1
ATOM 557 N N . GLY A 1 74 ? -13.422 30.719 11.859 1 97.69 74 GLY A N 1
ATOM 558 C CA . GLY A 1 74 ? -12.43 31.578 11.234 1 97.69 74 GLY A CA 1
ATOM 559 C C . GLY A 1 74 ? -12.109 31.188 9.805 1 97.69 74 GLY A C 1
ATOM 560 O O . GLY A 1 74 ? -11.328 31.844 9.133 1 97.69 74 GLY A O 1
ATOM 561 N N . HIS A 1 75 ? -12.734 30.125 9.273 1 97.5 75 HIS A N 1
ATOM 562 C CA . HIS A 1 75 ? -12.422 29.641 7.934 1 97.5 75 HIS A CA 1
ATOM 563 C C . HIS A 1 75 ? -12.859 30.625 6.863 1 97.5 75 HIS A C 1
ATOM 565 O O . HIS A 1 75 ? -12.258 30.688 5.785 1 97.5 75 HIS A O 1
ATOM 571 N N . ASN A 1 76 ? -13.922 31.422 7.168 1 96.44 76 ASN A N 1
ATOM 572 C CA . ASN A 1 76 ? -14.5 32.312 6.172 1 96.44 76 ASN A CA 1
ATOM 573 C C . ASN A 1 76 ? -13.945 33.719 6.293 1 96.44 76 ASN A C 1
ATOM 575 O O . ASN A 1 76 ? -14.273 34.594 5.488 1 96.44 76 ASN A O 1
ATOM 579 N N . GLU A 1 77 ? -13.109 34 7.258 1 97.19 77 GLU A N 1
ATOM 580 C CA . GLU A 1 77 ? -12.539 35.312 7.461 1 97.19 77 GLU A CA 1
ATOM 581 C C . GLU A 1 77 ? -11.289 35.531 6.605 1 97.19 77 GLU A C 1
ATOM 583 O O . GLU A 1 77 ? -10.453 34.625 6.5 1 97.19 77 GLU A O 1
ATOM 588 N N . PRO A 1 78 ? -11.227 36.688 5.992 1 96.94 78 PRO A N 1
ATOM 589 C CA . PRO A 1 78 ? -9.992 36.938 5.262 1 96.94 78 PRO A CA 1
ATOM 590 C C . PRO A 1 78 ? -8.773 37.062 6.184 1 96.94 78 PRO A C 1
ATOM 592 O O . PRO A 1 78 ? -8.836 37.75 7.199 1 96.94 78 PRO A O 1
ATOM 595 N N . ILE A 1 79 ? -7.762 36.344 5.84 1 95.69 79 ILE A N 1
ATOM 596 C CA . ILE A 1 79 ? -6.535 36.375 6.629 1 95.69 79 ILE A CA 1
ATOM 597 C C . ILE A 1 79 ? -5.328 36.562 5.703 1 95.69 79 ILE A C 1
ATOM 599 O O . ILE A 1 79 ? -5.402 36.219 4.516 1 95.69 79 ILE A O 1
ATOM 603 N N . ASN A 1 80 ? -4.273 37.188 6.223 1 93.75 80 ASN A N 1
ATOM 604 C CA . ASN A 1 80 ? -2.973 37.219 5.562 1 93.75 80 ASN A CA 1
ATOM 605 C C . ASN A 1 80 ? -2.057 36.125 6.066 1 93.75 80 ASN A C 1
ATOM 607 O O . ASN A 1 80 ? -1.814 36 7.27 1 93.75 80 ASN A O 1
ATOM 611 N N . ILE A 1 81 ? -1.616 35.281 5.059 1 93.12 81 ILE A N 1
ATOM 612 C CA . ILE A 1 81 ? -0.797 34.156 5.512 1 93.12 81 ILE A CA 1
ATOM 613 C C . ILE A 1 81 ? 0.529 34.156 4.754 1 93.12 81 ILE A C 1
ATOM 615 O O . ILE A 1 81 ? 0.661 34.812 3.715 1 93.12 81 ILE A O 1
ATOM 619 N N . THR A 1 82 ? 1.555 33.562 5.344 1 91.81 82 THR A N 1
ATOM 620 C CA . THR A 1 82 ? 2.873 33.375 4.742 1 91.81 82 THR A CA 1
ATOM 621 C C . THR A 1 82 ? 3.158 31.922 4.473 1 91.81 82 THR A C 1
ATOM 623 O O . THR A 1 82 ? 2.605 31.031 5.137 1 91.81 82 THR A O 1
ATOM 626 N N . VAL A 1 83 ? 3.961 31.688 3.441 1 91.56 83 VAL A N 1
ATOM 627 C CA . VAL A 1 83 ? 4.418 30.344 3.123 1 91.56 83 VAL A CA 1
ATOM 628 C C . VAL A 1 83 ? 5.926 30.234 3.326 1 91.56 83 VAL A C 1
ATOM 630 O O . VAL A 1 83 ? 6.68 31.094 2.857 1 91.56 83 VAL A O 1
ATOM 633 N N . ASP A 1 84 ? 6.336 29.219 4.078 1 90.5 84 ASP A N 1
ATOM 634 C CA . ASP A 1 84 ? 7.75 28.969 4.336 1 90.5 84 ASP A CA 1
ATOM 635 C C . ASP A 1 84 ? 8.156 27.578 3.896 1 90.5 84 ASP A C 1
ATOM 637 O O . ASP A 1 84 ? 7.543 26.578 4.309 1 90.5 84 ASP A O 1
ATOM 641 N N . ASN A 1 85 ? 9.148 27.5 3.051 1 90.44 85 ASN A N 1
ATOM 642 C CA . ASN A 1 85 ? 9.766 26.219 2.723 1 90.44 85 ASN A CA 1
ATOM 643 C C . ASN A 1 85 ? 10.742 25.781 3.807 1 90.44 85 ASN A C 1
ATOM 645 O O . ASN A 1 85 ? 11.82 26.359 3.957 1 90.44 85 ASN A O 1
ATOM 649 N N . ILE A 1 86 ? 10.414 24.75 4.441 1 89.69 86 ILE A N 1
ATOM 650 C CA . ILE A 1 86 ? 11.25 24.344 5.562 1 89.69 86 ILE A CA 1
ATOM 651 C C . ILE A 1 86 ? 12.172 23.203 5.129 1 89.69 86 ILE A C 1
ATOM 653 O O . ILE A 1 86 ? 12.734 22.484 5.973 1 89.69 86 ILE A O 1
ATOM 657 N N . GLY A 1 87 ? 12.227 22.969 3.846 1 89.44 87 GLY A N 1
ATOM 658 C CA . GLY A 1 87 ? 13.18 22.031 3.289 1 89.44 87 GLY A CA 1
ATOM 659 C C . GLY A 1 87 ? 12.562 20.672 2.977 1 89.44 87 GLY A C 1
ATOM 660 O O . GLY A 1 87 ? 13.008 19.984 2.053 1 89.44 87 GLY A O 1
ATOM 661 N N . THR A 1 88 ? 11.578 20.219 3.801 1 91.88 88 THR A N 1
ATOM 662 C CA . THR A 1 88 ? 10.938 18.922 3.596 1 91.88 88 THR A CA 1
ATOM 663 C C . THR A 1 88 ? 9.469 19.094 3.232 1 91.88 88 THR A C 1
ATOM 665 O O . THR A 1 88 ? 8.812 18.141 2.793 1 91.88 88 THR A O 1
ATOM 668 N N . SER A 1 89 ? 8.992 20.281 3.455 1 91.5 89 SER A N 1
ATOM 669 C CA . SER A 1 89 ? 7.633 20.703 3.139 1 91.5 89 SER A CA 1
ATOM 670 C C . SER A 1 89 ? 7.535 22.234 3.094 1 91.5 89 SER A C 1
ATOM 672 O O . SER A 1 89 ? 8.477 22.938 3.465 1 91.5 89 SER A O 1
ATOM 674 N N . ALA A 1 90 ? 6.469 22.688 2.559 1 90.94 90 ALA A N 1
ATOM 675 C CA . ALA A 1 90 ? 6.125 24.109 2.623 1 90.94 90 ALA A CA 1
ATOM 676 C C . ALA A 1 90 ? 4.91 24.344 3.52 1 90.94 90 ALA A C 1
ATOM 678 O O . ALA A 1 90 ? 3.854 23.734 3.311 1 90.94 90 ALA A O 1
ATOM 679 N N . HIS A 1 91 ? 5.09 25.234 4.492 1 94.38 91 HIS A N 1
ATOM 680 C CA . HIS A 1 91 ? 4.047 25.469 5.484 1 94.38 91 HIS A CA 1
ATOM 681 C C . HIS A 1 91 ? 3.385 26.828 5.277 1 94.38 91 HIS A C 1
ATOM 683 O O . HIS A 1 91 ? 4.07 27.859 5.18 1 94.38 91 HIS A O 1
ATOM 689 N N . PHE A 1 92 ? 2.078 26.797 5.207 1 95 92 PHE A N 1
ATOM 690 C CA . PHE A 1 92 ? 1.283 28.016 5.227 1 95 92 PHE A CA 1
ATOM 691 C C . PHE A 1 92 ? 0.824 28.344 6.645 1 95 92 PHE A C 1
ATOM 693 O O . PHE A 1 92 ? -0.014 27.625 7.207 1 95 92 PHE A O 1
ATOM 700 N N . SER A 1 93 ? 1.32 29.406 7.203 1 95.88 93 SER A N 1
ATOM 701 C CA . SER A 1 93 ? 1.027 29.75 8.594 1 95.88 93 SER A CA 1
ATOM 702 C C . SER A 1 93 ? -0.395 30.281 8.742 1 95.88 93 SER A C 1
ATOM 704 O O . SER A 1 93 ? -0.834 31.125 7.957 1 95.88 93 SER A O 1
ATOM 706 N N . LEU A 1 94 ? -1.071 29.766 9.711 1 97.25 94 LEU A N 1
ATOM 707 C CA . LEU A 1 94 ? -2.426 30.219 10 1 97.25 94 LEU A CA 1
ATOM 708 C C . LEU A 1 94 ? -2.473 30.969 11.328 1 97.25 94 LEU A C 1
ATOM 710 O O . LEU A 1 94 ? -1.788 30.594 12.281 1 97.25 94 LEU A O 1
ATOM 714 N N . PRO A 1 95 ? -3.297 32.031 11.383 1 96.38 95 PRO A N 1
ATOM 715 C CA . PRO A 1 95 ? -3.434 32.75 12.648 1 96.38 95 PRO A CA 1
ATOM 716 C C . PRO A 1 95 ? -4.254 31.969 13.68 1 96.38 95 PRO A C 1
ATOM 718 O O . PRO A 1 95 ? -5.008 31.062 13.32 1 96.38 95 PRO A O 1
ATOM 721 N N . GLN A 1 96 ? -4.18 32.312 14.922 1 93.69 96 GLN A N 1
ATOM 722 C CA . GLN A 1 96 ? -4.84 31.641 16.031 1 93.69 96 GLN A CA 1
ATOM 723 C C . GLN A 1 96 ? -6.355 31.812 15.961 1 93.69 96 GLN A C 1
ATOM 725 O O . GLN A 1 96 ? -7.098 31.125 16.656 1 93.69 96 GLN A O 1
ATOM 730 N N . SER A 1 97 ? -6.777 32.781 15.141 1 96.38 97 SER A N 1
ATOM 731 C CA . SER A 1 97 ? -8.211 33.031 15 1 96.38 97 SER A CA 1
ATOM 732 C C . SER A 1 97 ? -8.891 31.859 14.258 1 96.38 97 SER A C 1
ATOM 734 O O . SER A 1 97 ? -10.117 31.734 14.289 1 96.38 97 SER A O 1
ATOM 736 N N . VAL A 1 98 ? -8.078 31.094 13.547 1 98 98 VAL A N 1
ATOM 737 C CA . VAL A 1 98 ? -8.609 29.875 12.93 1 98 98 VAL A CA 1
ATOM 738 C C . VAL A 1 98 ? -8.656 28.75 13.961 1 98 98 VAL A C 1
ATOM 740 O O . VAL A 1 98 ? -7.625 28.375 14.516 1 98 98 VAL A O 1
ATOM 743 N N . ARG A 1 99 ? -9.898 28.234 14.211 1 98.31 99 ARG A N 1
ATOM 744 C CA . ARG A 1 99 ? -10.07 27.297 15.32 1 98.31 99 ARG A CA 1
ATOM 745 C C . ARG A 1 99 ? -10.922 26.109 14.898 1 98.31 99 ARG A C 1
ATOM 747 O O . ARG A 1 99 ? -11.531 26.125 13.828 1 98.31 99 ARG A O 1
ATOM 754 N N . LEU A 1 100 ? -10.859 25.047 15.711 1 98.38 100 LEU A N 1
ATOM 755 C CA . LEU A 1 100 ? -11.508 23.766 15.453 1 98.38 100 LEU A CA 1
ATOM 756 C C . LEU A 1 100 ? -12.078 23.172 16.75 1 98.38 100 LEU A C 1
ATOM 758 O O . LEU A 1 100 ? -11.43 23.219 17.781 1 98.38 100 LEU A O 1
ATOM 762 N N . SER A 1 101 ? -13.258 22.719 16.703 1 98.06 101 SER A N 1
ATOM 763 C CA . SER A 1 101 ? -13.867 21.953 17.781 1 98.06 101 SER A CA 1
ATOM 764 C C . SER A 1 101 ? -14.898 20.953 17.25 1 98.06 101 SER A C 1
ATOM 766 O O . SER A 1 101 ? -15.055 20.828 16.031 1 98.06 101 SER A O 1
ATOM 768 N N . GLY A 1 102 ? -15.461 20.156 18.125 1 96.88 102 GLY A N 1
ATOM 769 C CA . GLY A 1 102 ? -16.5 19.234 17.734 1 96.88 102 GLY A CA 1
ATOM 770 C C . GLY A 1 102 ? -15.961 17.906 17.219 1 96.88 102 GLY A C 1
ATOM 771 O O . GLY A 1 102 ? -14.789 17.594 17.438 1 96.88 102 GLY A O 1
ATOM 772 N N . GLY A 1 103 ? -16.875 17.078 16.75 1 96.38 103 GLY A N 1
ATOM 773 C CA . GLY A 1 103 ? -16.5 15.781 16.203 1 96.38 103 GLY A CA 1
ATOM 774 C C . GLY A 1 103 ? -15.906 14.844 17.234 1 96.38 103 GLY A C 1
ATOM 775 O O . GLY A 1 103 ? -15.008 14.062 16.922 1 96.38 103 GLY A O 1
ATOM 776 N N . ALA A 1 104 ? -16.188 15.055 18.484 1 96.81 104 ALA A N 1
ATOM 777 C CA . ALA A 1 104 ? -15.703 14.242 19.594 1 96.81 104 ALA A CA 1
ATOM 778 C C . ALA A 1 104 ? -14.234 14.523 19.891 1 96.81 104 ALA A C 1
ATOM 780 O O . ALA A 1 104 ? -13.562 13.711 20.531 1 96.81 104 ALA A O 1
ATOM 781 N N . LEU A 1 105 ? -13.703 15.633 19.422 1 97.69 105 LEU A N 1
ATOM 782 C CA . LEU A 1 105 ? -12.391 16.078 19.875 1 97.69 105 LEU A CA 1
ATOM 783 C C . LEU A 1 105 ? -12.438 16.484 21.344 1 97.69 105 LEU A C 1
ATOM 785 O O . LEU A 1 105 ? -13.438 17.031 21.812 1 97.69 105 LEU A O 1
ATOM 789 N N . PRO A 1 106 ? -11.359 16.234 22.078 1 94.88 106 PRO A N 1
ATOM 790 C CA . PRO A 1 106 ? -11.398 16.453 23.516 1 94.88 106 PRO A CA 1
ATOM 791 C C . PRO A 1 106 ? -11.219 17.922 23.906 1 94.88 106 PRO A C 1
ATOM 793 O O . PRO A 1 106 ? -10.805 18.234 25.016 1 94.88 106 PRO A O 1
ATOM 796 N N . GLY A 1 107 ? -11.469 18.875 23.047 1 95.38 107 GLY A N 1
ATOM 797 C CA . GLY A 1 107 ? -11.328 20.281 23.375 1 95.38 107 GLY A CA 1
ATOM 798 C C . GLY A 1 107 ? -11.375 21.188 22.156 1 95.38 107 GLY A C 1
ATOM 799 O O . GLY A 1 107 ? -11.938 20.812 21.125 1 95.38 107 GLY A O 1
ATOM 800 N N . HIS A 1 108 ? -10.953 22.453 22.516 1 98.12 108 HIS A N 1
ATOM 801 C CA . HIS A 1 108 ? -10.805 23.438 21.453 1 98.12 108 HIS A CA 1
ATOM 802 C C . HIS A 1 108 ? -9.367 23.484 20.953 1 98.12 108 HIS A C 1
ATOM 804 O O . HIS A 1 108 ? -8.422 23.297 21.719 1 98.12 108 HIS A O 1
ATOM 810 N N . TYR A 1 109 ? -9.305 23.719 19.688 1 98.62 109 TYR A N 1
ATOM 811 C CA . TYR A 1 109 ? -7.992 23.719 19.062 1 98.62 109 TYR A CA 1
ATOM 812 C C . TYR A 1 109 ? -7.781 25 18.25 1 98.62 109 TYR A C 1
ATOM 814 O O . TYR A 1 109 ? -8.734 25.578 17.734 1 98.62 109 TYR A O 1
ATOM 822 N N . ARG A 1 110 ? -6.516 25.391 18.156 1 98.5 110 ARG A N 1
ATOM 823 C CA . ARG A 1 110 ? -6.105 26.5 17.312 1 98.5 110 ARG A CA 1
ATOM 824 C C . ARG A 1 110 ? -5.23 26.031 16.156 1 98.5 110 ARG A C 1
ATOM 826 O O . ARG A 1 110 ? -4.359 25.172 16.344 1 98.5 110 ARG A O 1
ATOM 833 N N . ALA A 1 111 ? -5.508 26.578 15.031 1 98.12 111 ALA A N 1
ATOM 834 C CA . ALA A 1 111 ? -4.734 26.172 13.859 1 98.12 111 ALA A CA 1
ATOM 835 C C . ALA A 1 111 ? -3.297 26.672 13.953 1 98.12 111 ALA A C 1
ATOM 837 O O . ALA A 1 111 ? -3.037 27.719 14.562 1 98.12 111 ALA A O 1
ATOM 838 N N . ALA A 1 112 ? -2.406 25.922 13.383 1 97.69 112 ALA A N 1
ATOM 839 C CA . ALA A 1 112 ? -1.005 26.328 13.297 1 97.69 112 ALA A CA 1
ATOM 840 C C . ALA A 1 112 ? -0.599 26.594 11.852 1 97.69 112 ALA A C 1
ATOM 842 O O . ALA A 1 112 ? -0.143 27.703 11.523 1 97.69 112 ALA A O 1
ATOM 843 N N . ASN A 1 113 ? -0.789 25.688 10.977 1 97.31 113 ASN A N 1
ATOM 844 C CA . ASN A 1 113 ? -0.437 25.781 9.57 1 97.31 113 ASN A CA 1
ATOM 845 C C . ASN A 1 113 ? -1.168 24.734 8.734 1 97.31 113 ASN A C 1
ATOM 847 O O . ASN A 1 113 ? -1.812 23.828 9.281 1 97.31 113 ASN A O 1
ATOM 851 N N . PHE A 1 114 ? -1.143 24.891 7.469 1 97.12 114 PHE A N 1
ATOM 852 C CA . PHE A 1 114 ? -1.495 23.812 6.559 1 97.12 114 PHE A CA 1
ATOM 853 C C . PHE A 1 114 ? -0.385 23.578 5.543 1 97.12 114 PHE A C 1
ATOM 855 O O . PHE A 1 114 ? 0.471 24.438 5.34 1 97.12 114 PHE A O 1
ATOM 862 N N . HIS A 1 115 ? -0.279 22.406 5.043 1 95.56 115 HIS A N 1
ATOM 863 C CA . HIS A 1 115 ? 0.72 22.016 4.059 1 95.56 115 HIS A CA 1
ATOM 864 C C . HIS A 1 115 ? 0.211 20.859 3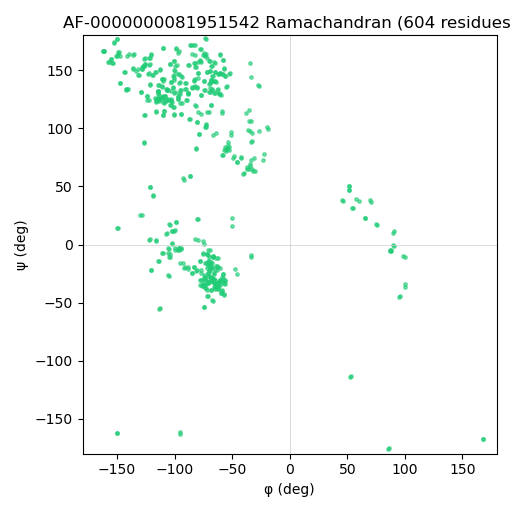.197 1 95.56 115 HIS A C 1
ATOM 866 O O . HIS A 1 115 ? -0.86 20.312 3.459 1 95.56 115 HIS A O 1
ATOM 872 N N . PHE A 1 116 ? 1.036 20.516 2.158 1 94.56 116 PHE A N 1
ATOM 873 C CA . PHE A 1 116 ? 0.589 19.547 1.165 1 94.56 116 PHE A CA 1
ATOM 874 C C . PHE A 1 116 ? 1.619 18.438 0.986 1 94.56 116 PHE A C 1
ATOM 876 O O . PHE A 1 116 ? 2.803 18.641 1.271 1 94.56 116 PHE A O 1
ATOM 883 N N . HIS A 1 117 ? 1.122 17.375 0.605 1 95.25 117 HIS A N 1
ATOM 884 C CA . HIS A 1 117 ? 1.902 16.234 0.131 1 95.25 117 HIS A CA 1
ATOM 885 C C . HIS A 1 117 ? 1.517 15.859 -1.296 1 95.25 117 HIS A C 1
ATOM 887 O O . HIS A 1 117 ? 0.335 15.875 -1.646 1 95.25 117 HIS A O 1
ATOM 893 N N . TRP A 1 118 ? 2.498 15.578 -2.092 1 92.44 118 TRP A N 1
ATOM 894 C CA . TRP A 1 118 ? 2.268 15.273 -3.5 1 92.44 118 TRP A CA 1
ATOM 895 C C . TRP A 1 118 ? 3.307 14.281 -4.02 1 92.44 118 TRP A C 1
ATOM 897 O O . TRP A 1 118 ? 4.262 13.953 -3.312 1 92.44 118 TRP A O 1
ATOM 907 N N . GLY A 1 119 ? 3.016 13.719 -5.199 1 91.62 119 GLY A N 1
ATOM 908 C CA . GLY A 1 119 ? 3.932 12.781 -5.824 1 91.62 119 GLY A CA 1
ATOM 909 C C . GLY A 1 119 ? 4.852 13.43 -6.84 1 91.62 119 GLY A C 1
ATOM 910 O O . GLY A 1 119 ? 5.234 14.586 -6.688 1 91.62 119 GLY A O 1
ATOM 911 N N . HIS A 1 120 ? 5.41 12.656 -7.672 1 86.94 120 HIS A N 1
ATOM 912 C CA . HIS A 1 120 ? 6.234 13.148 -8.773 1 86.94 120 HIS A CA 1
ATOM 913 C C . HIS A 1 120 ? 5.5 13.031 -10.102 1 86.94 120 HIS A C 1
ATOM 915 O O . HIS A 1 120 ? 4.82 12.039 -10.359 1 86.94 120 HIS A O 1
ATOM 921 N N . GLU A 1 121 ? 5.594 14.172 -10.797 1 77.31 121 GLU A N 1
ATOM 922 C CA . GLU A 1 121 ? 4.914 14.219 -12.086 1 77.31 121 GLU A CA 1
ATOM 923 C C . GLU A 1 121 ? 3.451 13.805 -11.953 1 77.31 121 GLU A C 1
ATOM 925 O O . GLU A 1 121 ? 2.691 14.422 -11.211 1 77.31 121 GLU A O 1
ATOM 930 N N . LEU A 1 122 ? 3.059 12.719 -12.516 1 74.12 122 LEU A N 1
ATOM 931 C CA . LEU A 1 122 ? 1.66 12.305 -12.5 1 74.12 122 LEU A CA 1
ATOM 932 C C . LEU A 1 122 ? 1.453 11.133 -11.547 1 74.12 122 LEU A C 1
ATOM 934 O O . LEU A 1 122 ? 0.34 10.617 -11.422 1 74.12 122 LEU A O 1
ATOM 938 N N . SER A 1 123 ? 2.486 10.836 -10.766 1 86.12 123 SER A N 1
ATOM 939 C CA . SER A 1 123 ? 2.359 9.758 -9.789 1 86.12 123 SER A CA 1
ATOM 940 C C . SER A 1 123 ? 1.661 10.25 -8.523 1 86.12 123 SER A C 1
ATOM 942 O O . SER A 1 123 ? 1.884 11.375 -8.078 1 86.12 123 SER A O 1
ATOM 944 N N . PRO A 1 124 ? 0.862 9.422 -7.961 1 91.5 124 PRO A N 1
ATOM 945 C CA . PRO A 1 124 ? 0.126 9.844 -6.766 1 91.5 124 PRO A CA 1
ATOM 946 C C . PRO A 1 124 ? 1.036 10.055 -5.559 1 91.5 124 PRO A C 1
ATOM 948 O O . PRO A 1 124 ? 2.137 9.5 -5.504 1 91.5 124 PRO A O 1
ATOM 951 N N . GLY A 1 125 ? 0.55 10.953 -4.617 1 94.62 125 GLY A N 1
ATOM 952 C CA . GLY A 1 125 ? 1.456 11.289 -3.529 1 94.62 125 GLY A CA 1
ATOM 953 C C . GLY A 1 125 ? 0.739 11.617 -2.234 1 94.62 125 GLY A C 1
ATOM 954 O O . GLY A 1 125 ? 1.311 12.25 -1.346 1 94.62 125 GLY A O 1
ATOM 955 N N . SER A 1 126 ? -0.545 11.305 -2.088 1 97.06 126 SER A N 1
ATOM 956 C CA . SER A 1 126 ? -1.175 11.438 -0.777 1 97.06 126 SER A CA 1
ATOM 957 C C . SER A 1 126 ? -0.494 10.547 0.255 1 97.06 126 SER A C 1
ATOM 959 O O . SER A 1 126 ? 0.004 9.469 -0.08 1 97.06 126 SER A O 1
ATOM 961 N N . GLU A 1 127 ? -0.455 10.977 1.481 1 98.12 127 GLU A N 1
ATOM 962 C CA . GLU A 1 127 ? 0.132 10.148 2.535 1 98.12 127 GLU A CA 1
ATOM 963 C C . GLU A 1 127 ? -0.793 9 2.916 1 98.12 127 GLU A C 1
ATOM 965 O O . GLU A 1 127 ? -0.376 7.84 2.926 1 98.12 127 GLU A O 1
ATOM 970 N N . HIS A 1 128 ? -2.018 9.352 3.242 1 98.81 128 HIS A N 1
ATOM 971 C CA . HIS A 1 128 ? -2.986 8.297 3.508 1 98.81 128 HIS A CA 1
ATOM 972 C C . HIS A 1 128 ? -3.385 7.578 2.225 1 98.81 128 HIS A C 1
ATOM 974 O O . HIS A 1 128 ? -3.363 8.172 1.144 1 98.81 128 HIS A O 1
ATOM 980 N N . THR A 1 129 ? -3.682 6.348 2.314 1 98.56 129 THR A N 1
ATOM 981 C CA . THR A 1 129 ? -4.312 5.602 1.231 1 98.56 129 THR A CA 1
ATOM 982 C C . THR A 1 129 ? -5.695 5.109 1.649 1 98.56 129 THR A C 1
ATOM 984 O O . THR A 1 129 ? -5.965 4.938 2.84 1 98.56 129 THR A O 1
ATOM 987 N N . LEU A 1 130 ? -6.586 5.008 0.713 1 98.5 130 LEU A N 1
ATOM 988 C CA . LEU A 1 130 ? -7.898 4.391 0.878 1 98.5 130 LEU A CA 1
ATOM 989 C C . LEU A 1 130 ? -7.969 3.061 0.136 1 98.5 130 LEU A C 1
ATOM 991 O O . LEU A 1 130 ? -7.855 3.023 -1.092 1 98.5 130 LEU A O 1
ATOM 995 N N . ASN A 1 131 ? -8.109 1.992 0.869 1 98.5 131 ASN A N 1
ATOM 996 C CA . ASN A 1 131 ? -8.109 0.653 0.288 1 98.5 131 ASN A CA 1
ATOM 997 C C . ASN A 1 131 ? -6.852 0.408 -0.544 1 98.5 131 ASN A C 1
ATOM 999 O O . ASN A 1 131 ? -6.918 -0.202 -1.612 1 98.5 131 ASN A O 1
ATOM 1003 N N . GLY A 1 132 ? -5.832 1.015 -0.12 1 98.19 132 GLY A N 1
ATOM 1004 C CA . GLY A 1 132 ? -4.547 0.809 -0.763 1 98.19 132 GLY A CA 1
ATOM 1005 C C . GLY A 1 132 ? -4.309 1.746 -1.933 1 98.19 132 GLY A C 1
ATOM 1006 O O . GLY A 1 132 ? -3.236 1.726 -2.543 1 98.19 132 GLY A O 1
ATOM 1007 N N . GLU A 1 133 ? -5.23 2.523 -2.299 1 96.94 133 GLU A N 1
ATOM 1008 C CA . GLU A 1 133 ? -5.074 3.467 -3.402 1 96.94 133 GLU A CA 1
ATOM 1009 C C . GLU A 1 133 ? -4.543 4.809 -2.912 1 96.94 133 GLU A C 1
ATOM 1011 O O . GLU A 1 133 ? -5.094 5.402 -1.982 1 96.94 133 GLU A O 1
ATOM 1016 N N . ARG A 1 134 ? -3.494 5.172 -3.486 1 96.88 134 ARG A N 1
ATOM 1017 C CA . ARG A 1 134 ? -2.902 6.477 -3.207 1 96.88 134 ARG A CA 1
ATOM 1018 C C . ARG A 1 134 ? -3.445 7.539 -4.156 1 96.88 134 ARG A C 1
ATOM 1020 O O . ARG A 1 134 ? -3.512 7.32 -5.371 1 96.88 134 ARG A O 1
ATOM 1027 N N . LEU A 1 135 ? -3.824 8.672 -3.639 1 95.69 135 LEU A N 1
ATOM 1028 C CA . LEU A 1 135 ? -4.398 9.742 -4.449 1 95.69 135 LEU A CA 1
ATOM 1029 C C . LEU A 1 135 ? -3.342 10.789 -4.793 1 95.69 135 LEU A C 1
ATOM 1031 O O . LEU A 1 135 ? -2.244 10.781 -4.234 1 95.69 135 LEU A O 1
ATOM 1035 N N . PRO A 1 136 ? -3.607 11.695 -5.684 1 93.56 136 PRO A N 1
ATOM 1036 C CA . PRO A 1 136 ? -2.594 12.602 -6.234 1 93.56 136 PRO A CA 1
ATOM 1037 C C . PRO A 1 136 ? -1.981 13.516 -5.176 1 93.56 136 PRO A C 1
ATOM 1039 O O . PRO A 1 136 ? -0.794 13.836 -5.25 1 93.56 136 PRO A O 1
ATOM 1042 N N . MET A 1 137 ? -2.764 13.93 -4.215 1 94.06 137 MET A N 1
ATOM 1043 C CA . MET A 1 137 ? -2.289 14.945 -3.273 1 94.06 137 MET A CA 1
ATOM 1044 C C . MET A 1 137 ? -3.08 14.883 -1.97 1 94.06 137 MET A C 1
ATOM 1046 O O . MET A 1 137 ? -4.18 14.328 -1.929 1 94.06 137 MET A O 1
ATOM 1050 N N . GLU A 1 138 ? -2.482 15.375 -0.941 1 96.75 138 GLU A N 1
ATOM 1051 C CA . GLU A 1 138 ? -3.115 15.43 0.374 1 96.75 138 GLU A CA 1
ATOM 1052 C C . GLU A 1 138 ? -2.758 16.719 1.101 1 96.75 138 GLU A C 1
ATOM 1054 O O . GLU A 1 138 ? -1.605 17.156 1.076 1 96.75 138 GLU A O 1
ATOM 1059 N N . MET A 1 139 ? -3.734 17.391 1.675 1 96.94 139 MET A N 1
ATOM 1060 C CA . MET A 1 139 ? -3.527 18.578 2.496 1 96.94 139 MET A CA 1
ATOM 1061 C C . MET A 1 139 ? -3.74 18.266 3.973 1 96.94 139 MET A C 1
ATOM 1063 O O . MET A 1 139 ? -4.688 17.562 4.332 1 96.94 139 MET A O 1
ATOM 1067 N N . HIS A 1 140 ? -2.85 18.719 4.762 1 98.56 140 HIS A N 1
ATOM 1068 C CA . HIS A 1 140 ? -2.982 18.656 6.215 1 98.56 140 HIS A CA 1
ATOM 1069 C C . HIS A 1 140 ? -3.188 20.031 6.816 1 98.56 140 HIS A C 1
ATOM 1071 O O . HIS A 1 140 ? -2.516 21 6.422 1 98.56 140 HIS A O 1
ATOM 1077 N N . ILE A 1 141 ? -4.102 20.172 7.738 1 98.69 141 ILE A N 1
ATOM 1078 C CA . ILE A 1 141 ? -4.195 21.328 8.609 1 98.69 141 ILE A CA 1
ATOM 1079 C C . ILE A 1 141 ? -3.904 20.922 10.047 1 98.69 141 ILE A C 1
ATOM 1081 O O . ILE A 1 141 ? -4.586 20.062 10.609 1 98.69 141 ILE A O 1
ATOM 1085 N N . VAL A 1 142 ? -2.957 21.562 10.617 1 98.56 142 VAL A N 1
ATOM 1086 C CA . VAL A 1 142 ? -2.482 21.219 11.961 1 98.56 142 VAL A CA 1
ATOM 1087 C C . VAL A 1 142 ? -3.145 22.125 12.984 1 98.56 142 VAL A C 1
ATOM 1089 O O . VAL A 1 142 ? -3.146 23.359 12.828 1 98.56 142 VAL A O 1
ATOM 1092 N N . HIS A 1 143 ? -3.75 21.562 14.023 1 98.62 143 HIS A N 1
ATOM 1093 C CA . HIS A 1 143 ? -4.32 22.312 15.133 1 98.62 143 HIS A CA 1
ATOM 1094 C C . HIS A 1 143 ? -3.711 21.875 16.469 1 98.62 143 HIS A C 1
ATOM 1096 O O . HIS A 1 143 ? -3.424 20.688 16.656 1 98.62 143 HIS A O 1
ATOM 1102 N N . ILE A 1 144 ? -3.596 22.797 17.359 1 98.31 144 ILE A N 1
ATOM 1103 C CA . ILE A 1 144 ? -3.023 22.562 18.672 1 98.31 144 ILE A CA 1
ATOM 1104 C C . ILE A 1 144 ? -4.102 22.75 19.75 1 98.31 144 ILE A C 1
ATOM 1106 O O . ILE A 1 144 ? -4.816 23.766 19.734 1 98.31 144 ILE A O 1
ATOM 1110 N N . LYS A 1 145 ? -4.168 21.859 20.594 1 98.5 145 LYS A N 1
ATOM 1111 C CA . LYS A 1 145 ? -5.176 21.891 21.641 1 98.5 145 LYS A CA 1
ATOM 1112 C C . LYS A 1 145 ? -4.922 23.047 22.609 1 98.5 145 LYS A C 1
ATOM 1114 O O . LYS A 1 145 ? -3.787 23.266 23.031 1 98.5 145 LYS A O 1
ATOM 1119 N N . GLU A 1 146 ? -5.98 23.766 22.906 1 96.81 146 GLU A N 1
ATOM 1120 C CA . GLU A 1 146 ? -5.891 24.734 23.984 1 96.81 146 GLU A CA 1
ATOM 1121 C C . GLU A 1 146 ? -5.734 24.047 25.344 1 96.81 146 GLU A C 1
ATOM 1123 O O . GLU A 1 146 ? -6.312 22.984 25.578 1 96.81 146 GLU A O 1
ATOM 1128 N N . PRO A 1 147 ? -4.902 24.594 26.312 1 96.19 147 PRO A N 1
ATOM 1129 C CA . PRO A 1 147 ? -4.281 25.906 26.25 1 96.19 147 PRO A CA 1
ATOM 1130 C C . PRO A 1 147 ? -2.828 25.859 25.781 1 96.19 147 PRO A C 1
ATOM 1132 O O . PRO A 1 147 ? -2.061 26.797 26.016 1 96.19 147 PRO A O 1
ATOM 1135 N N . TYR A 1 148 ? -2.43 24.719 25.109 1 96.44 148 TYR A N 1
ATOM 1136 C CA . TYR A 1 148 ? -1.043 24.641 24.656 1 96.44 148 TYR A CA 1
ATOM 1137 C C . TYR A 1 148 ? -0.732 25.75 23.656 1 96.44 148 TYR A C 1
ATOM 1139 O O . TYR A 1 148 ? -1.567 26.094 22.812 1 96.44 148 TYR A O 1
ATOM 1147 N N . GLY A 1 149 ? 0.503 26.234 23.672 1 92.06 149 GLY A N 1
ATOM 1148 C CA . GLY A 1 149 ? 0.883 27.344 22.812 1 92.06 149 GLY A CA 1
ATOM 1149 C C . GLY A 1 149 ? 1.715 26.922 21.625 1 92.06 149 GLY A C 1
ATOM 1150 O O . GLY A 1 149 ? 1.981 27.719 20.734 1 92.06 149 GLY A O 1
ATOM 1151 N N . SER A 1 150 ? 2.131 25.672 21.703 1 93.75 150 SER A N 1
ATOM 1152 C CA . SER A 1 150 ? 2.992 25.172 20.641 1 93.75 150 SER A CA 1
ATOM 1153 C C . SER A 1 150 ? 2.818 23.672 20.438 1 93.75 150 SER A C 1
ATOM 1155 O O . SER A 1 150 ? 2.256 22.984 21.281 1 93.75 150 SER A O 1
ATOM 1157 N N . LEU A 1 151 ? 3.273 23.234 19.281 1 93.81 151 LEU A N 1
ATOM 1158 C CA . LEU A 1 151 ? 3.27 21.797 19 1 93.81 151 LEU A CA 1
ATOM 1159 C C . LEU A 1 151 ? 4.09 21.047 20.031 1 93.81 151 LEU A C 1
ATOM 1161 O O . LEU A 1 151 ? 3.682 19.969 20.5 1 93.81 151 LEU A O 1
ATOM 1165 N N . ALA A 1 152 ? 5.184 21.609 20.438 1 93.56 152 ALA A N 1
ATOM 1166 C CA . ALA A 1 152 ? 6.082 20.969 21.391 1 93.56 152 ALA A CA 1
ATOM 1167 C C . ALA A 1 152 ? 5.383 20.734 22.734 1 93.56 152 ALA A C 1
ATOM 1169 O O . ALA A 1 152 ? 5.617 19.734 23.391 1 93.56 152 ALA A O 1
ATOM 1170 N N . GLU A 1 153 ? 4.508 21.641 23.047 1 95.56 153 GLU A N 1
ATOM 1171 C CA . GLU A 1 153 ? 3.779 21.516 24.312 1 95.56 153 GLU A CA 1
ATOM 1172 C C . GLU A 1 153 ? 2.672 20.484 24.203 1 95.56 153 GLU A C 1
ATOM 1174 O O . GLU A 1 153 ? 2.361 19.797 25.188 1 95.56 153 GLU A O 1
ATOM 1179 N N . ALA A 1 154 ? 2.168 20.359 23.062 1 96 154 ALA A N 1
ATOM 1180 C CA . ALA A 1 154 ? 0.973 19.547 22.859 1 96 154 ALA A CA 1
ATOM 1181 C C . ALA A 1 154 ? 1.343 18.094 22.578 1 96 154 ALA A C 1
ATOM 1183 O O . ALA A 1 154 ? 0.503 17.203 22.703 1 96 154 ALA A O 1
ATOM 1184 N N . GLU A 1 155 ? 2.588 17.844 22.172 1 93.12 155 GLU A N 1
ATOM 1185 C CA . GLU A 1 155 ? 2.99 16.562 21.609 1 93.12 155 GLU A CA 1
ATOM 1186 C C . GLU A 1 155 ? 3.02 15.477 22.688 1 93.12 155 GLU A C 1
ATOM 1188 O O . GLU A 1 155 ? 3.131 14.289 22.375 1 93.12 155 GLU A O 1
ATOM 1193 N N . HIS A 1 156 ? 2.803 15.805 23.938 1 89.88 156 HIS A N 1
ATOM 1194 C CA . HIS A 1 156 ? 2.834 14.82 25.016 1 89.88 156 HIS A CA 1
ATOM 1195 C C . HIS A 1 156 ? 1.427 14.477 25.484 1 89.88 156 HIS A C 1
ATOM 1197 O O . HIS A 1 156 ? 1.25 13.609 26.344 1 89.88 156 HIS A O 1
ATOM 1203 N N . ASP A 1 157 ? 0.453 15.109 24.969 1 93.38 157 ASP A N 1
ATOM 1204 C CA . ASP A 1 157 ? -0.959 14.875 25.25 1 93.38 157 ASP A CA 1
ATOM 1205 C C . ASP A 1 157 ? -1.633 14.094 24.125 1 93.38 157 ASP A C 1
ATOM 1207 O O . ASP A 1 157 ? -1.651 14.547 22.984 1 93.38 157 ASP A O 1
ATOM 1211 N N . VAL A 1 158 ? -2.172 12.875 24.562 1 89.69 158 VAL A N 1
ATOM 1212 C CA . VAL A 1 158 ? -2.93 12.133 23.562 1 89.69 158 VAL A CA 1
ATOM 1213 C C . VAL A 1 158 ? -4.094 12.984 23.062 1 89.69 158 VAL A C 1
ATOM 1215 O O . VAL A 1 158 ? -4.938 13.422 23.844 1 89.69 158 VAL A O 1
ATOM 1218 N N . GLY A 1 159 ? -4.062 13.359 21.891 1 93.94 159 GLY A N 1
ATOM 1219 C CA . GLY A 1 159 ? -5.055 14.258 21.328 1 93.94 159 GLY A CA 1
ATOM 1220 C C . GLY A 1 159 ? -4.68 15.719 21.453 1 93.94 159 GLY A C 1
ATOM 1221 O O . GLY A 1 159 ? -5.52 16.594 21.25 1 93.94 159 GLY A O 1
ATOM 1222 N N . GLY A 1 160 ? -3.434 15.93 21.828 1 97.75 160 GLY A N 1
ATOM 1223 C CA . GLY A 1 160 ? -2.965 17.312 21.938 1 97.75 160 GLY A CA 1
ATOM 1224 C C . GLY A 1 160 ? -2.869 18.016 20.609 1 97.75 160 GLY A C 1
ATOM 1225 O O . GLY A 1 160 ? -2.801 19.25 20.547 1 97.75 160 GLY A O 1
ATOM 1226 N N . ILE A 1 161 ? -2.816 17.25 19.562 1 98.25 161 ILE A N 1
ATOM 1227 C CA . ILE A 1 161 ? -2.76 17.75 18.203 1 98.25 161 ILE A CA 1
ATOM 1228 C C . ILE A 1 161 ? -3.916 17.172 17.391 1 98.25 161 ILE A C 1
ATOM 1230 O O . ILE A 1 161 ? -4.199 15.977 17.469 1 98.25 161 ILE A O 1
ATOM 1234 N N . ALA A 1 162 ? -4.676 17.984 16.75 1 98.69 162 ALA A N 1
ATOM 1235 C CA . ALA A 1 162 ? -5.688 17.547 15.797 1 98.69 162 ALA A CA 1
ATOM 1236 C C . ALA A 1 162 ? -5.258 17.859 14.367 1 98.69 162 ALA A C 1
ATOM 1238 O O . ALA A 1 162 ? -4.961 19.016 14.039 1 98.69 162 ALA A O 1
ATOM 1239 N N . LEU A 1 163 ? -5.215 16.891 13.562 1 98.69 163 LEU A N 1
ATOM 1240 C CA . LEU A 1 163 ? -4.844 17.062 12.164 1 98.69 163 LEU A CA 1
ATOM 1241 C C . LEU A 1 163 ? -6.004 16.703 11.242 1 98.69 163 LEU A C 1
ATOM 1243 O O . LEU A 1 163 ? -6.59 15.625 11.375 1 98.69 163 LEU A O 1
ATOM 1247 N N . LEU A 1 164 ? -6.363 17.609 10.383 1 98.81 164 LEU A N 1
ATOM 1248 C CA . LEU A 1 164 ? -7.348 17.391 9.336 1 98.81 164 LEU A CA 1
ATOM 1249 C C . LEU A 1 164 ? -6.66 17.016 8.023 1 98.81 164 LEU A C 1
ATOM 1251 O O . LEU A 1 164 ? -5.715 17.672 7.598 1 98.81 164 LEU A O 1
ATOM 1255 N N . SER A 1 165 ? -7.129 15.969 7.449 1 98.88 165 SER A N 1
ATOM 1256 C CA . SER A 1 165 ? -6.594 15.484 6.184 1 98.88 165 SER A CA 1
ATOM 1257 C C . SER A 1 165 ? -7.633 15.578 5.07 1 98.88 165 SER A C 1
ATOM 1259 O O . SER A 1 165 ? -8.758 15.102 5.223 1 98.88 165 SER A O 1
ATOM 1261 N N . PHE A 1 166 ? -7.25 16.234 4.043 1 98.5 166 PHE A N 1
ATOM 1262 C CA . PHE A 1 166 ? -8.047 16.344 2.826 1 98.5 166 PHE A CA 1
ATOM 1263 C C . PHE A 1 166 ? -7.336 15.68 1.652 1 98.5 166 PHE A C 1
ATOM 1265 O O . PHE A 1 166 ? -6.215 16.062 1.301 1 98.5 166 PHE A O 1
ATOM 1272 N N . LEU A 1 167 ? -8.016 14.742 1.04 1 97.81 167 LEU A N 1
ATOM 1273 C CA . LEU A 1 167 ? -7.453 14.047 -0.114 1 97.81 167 LEU A CA 1
ATOM 1274 C C . LEU A 1 167 ? -7.934 14.68 -1.416 1 97.81 167 LEU A C 1
ATOM 1276 O O . LEU A 1 167 ? -9.086 15.102 -1.519 1 97.81 167 LEU A O 1
ATOM 1280 N N . PHE A 1 168 ? -7.004 14.781 -2.342 1 95.25 168 PHE A N 1
ATOM 1281 C CA . PHE A 1 168 ? -7.34 15.32 -3.654 1 95.25 168 PHE A CA 1
ATOM 1282 C C . PHE A 1 168 ? -7.469 14.203 -4.684 1 95.25 168 PHE A C 1
ATOM 1284 O O . PHE A 1 168 ? -6.68 13.258 -4.68 1 95.25 168 PHE A O 1
ATOM 1291 N N . GLU A 1 169 ? -8.406 14.32 -5.496 1 94.69 169 GLU A N 1
ATOM 1292 C CA . GLU A 1 169 ? -8.641 13.375 -6.582 1 94.69 169 GLU A CA 1
ATOM 1293 C C . GLU A 1 169 ? -8.539 14.055 -7.941 1 94.69 169 GLU A C 1
ATOM 1295 O O . GLU A 1 169 ? -8.93 15.219 -8.094 1 94.69 169 GLU A O 1
ATOM 1300 N N . GLU A 1 170 ? -8.047 13.32 -8.875 1 91.81 170 GLU A N 1
ATOM 1301 C CA . GLU A 1 170 ? -7.91 13.867 -10.227 1 91.81 170 GLU A CA 1
ATOM 1302 C C . GLU A 1 170 ? -9.266 14.234 -10.812 1 91.81 170 GLU A C 1
ATOM 1304 O O . GLU A 1 170 ? -10.234 13.484 -10.672 1 91.81 170 GLU A O 1
ATOM 1309 N N . SER A 1 171 ? -9.25 15.375 -11.344 1 93.12 171 SER A N 1
ATOM 1310 C CA . SER A 1 171 ? -10.453 15.898 -11.992 1 93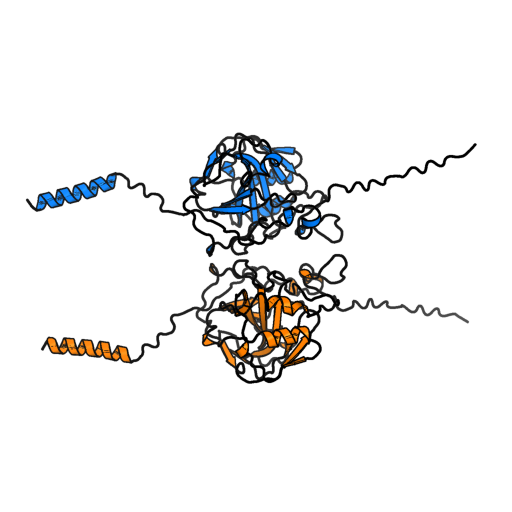.12 171 SER A CA 1
ATOM 1311 C C . SER A 1 171 ? -10.117 16.562 -13.32 1 93.12 171 SER A C 1
ATOM 1313 O O . SER A 1 171 ? -8.992 17.031 -13.523 1 93.12 171 SER A O 1
ATOM 1315 N N . ALA A 1 172 ? -11.078 16.562 -14.266 1 92.44 172 ALA A N 1
ATOM 1316 C CA . ALA A 1 172 ? -10.906 17.234 -15.547 1 92.44 172 ALA A CA 1
ATOM 1317 C C . ALA A 1 172 ? -10.82 18.75 -15.352 1 92.44 172 ALA A C 1
ATOM 1319 O O . ALA A 1 172 ? -10.133 19.438 -16.109 1 92.44 172 ALA A O 1
ATOM 1320 N N . ASP A 1 173 ? -11.508 19.219 -14.312 1 91.5 173 ASP A N 1
ATOM 1321 C CA . ASP A 1 173 ? -11.57 20.656 -14.07 1 91.5 173 ASP A CA 1
ATOM 1322 C C . ASP A 1 173 ? -10.586 21.078 -12.984 1 91.5 173 ASP A C 1
ATOM 1324 O O . ASP A 1 173 ? -10.328 20.312 -12.047 1 91.5 173 ASP A O 1
ATOM 1328 N N . ASP A 1 174 ? -10.102 22.281 -13.102 1 90.62 174 ASP A N 1
ATOM 1329 C CA . ASP A 1 174 ? -9.25 22.875 -12.078 1 90.62 174 ASP A CA 1
ATOM 1330 C C . ASP A 1 174 ? -10.039 23.156 -10.797 1 90.62 174 ASP A C 1
ATOM 1332 O O . ASP A 1 174 ? -11.203 23.562 -10.859 1 90.62 174 ASP A O 1
ATOM 1336 N N . HIS A 1 175 ? -9.359 22.875 -9.695 1 90.56 175 HIS A N 1
ATOM 1337 C CA . HIS A 1 175 ? -9.875 23.484 -8.469 1 90.56 175 HIS A CA 1
ATOM 1338 C C . HIS A 1 175 ? -9.844 25 -8.547 1 90.56 175 HIS A C 1
ATOM 1340 O O . HIS A 1 175 ? -8.797 25.594 -8.797 1 90.56 175 HIS A O 1
ATOM 1346 N N . VAL A 1 176 ? -10.836 25.656 -8.273 1 87.81 176 VAL A N 1
ATOM 1347 C CA . VAL A 1 176 ? -11.055 27.062 -8.578 1 87.81 176 VAL A CA 1
ATOM 1348 C C . VAL A 1 176 ? -10.07 27.922 -7.781 1 87.81 176 VAL A C 1
ATOM 1350 O O . VAL A 1 176 ? -9.625 28.953 -8.266 1 87.81 176 VAL A O 1
ATOM 1353 N N . HIS A 1 177 ? -9.68 27.516 -6.613 1 89 177 HIS A N 1
ATOM 1354 C CA . HIS A 1 177 ? -8.93 28.422 -5.754 1 89 177 HIS A CA 1
ATOM 1355 C C . HIS A 1 177 ? -7.52 27.891 -5.496 1 89 177 HIS A C 1
ATOM 1357 O O . HIS A 1 177 ? -6.754 28.5 -4.738 1 89 177 HIS A O 1
ATOM 1363 N N . LEU A 1 178 ? -7.109 26.828 -6.074 1 89.44 178 LEU A N 1
ATOM 1364 C CA . LEU A 1 178 ? -5.848 26.188 -5.727 1 89.44 178 LEU A CA 1
ATOM 1365 C C . LEU A 1 178 ? -4.68 26.891 -6.414 1 89.44 178 LEU A C 1
ATOM 1367 O O . LEU A 1 178 ? -3.531 26.766 -5.977 1 89.44 178 LEU A O 1
ATOM 1371 N N . ASP A 1 179 ? -4.906 27.594 -7.484 1 87.19 179 ASP A N 1
ATOM 1372 C CA . ASP A 1 179 ? -3.844 28.219 -8.266 1 87.19 179 ASP A CA 1
ATOM 1373 C C . ASP A 1 179 ? -3.045 29.203 -7.414 1 87.19 179 ASP A C 1
ATOM 1375 O O . ASP A 1 179 ? -1.817 29.25 -7.5 1 87.19 179 ASP A O 1
ATOM 1379 N N . THR A 1 180 ? -3.754 29.969 -6.602 1 84.38 180 THR A N 1
ATOM 1380 C CA . THR A 1 180 ? -3.066 30.938 -5.762 1 84.38 180 THR A CA 1
ATOM 1381 C C . THR A 1 180 ? -2.123 30.25 -4.785 1 84.38 180 THR A C 1
ATOM 1383 O O . THR A 1 180 ? -1.021 30.734 -4.523 1 84.38 180 THR A O 1
ATOM 1386 N N . VAL A 1 181 ? -2.545 29.156 -4.289 1 87 181 VAL A N 1
ATOM 1387 C CA . VAL A 1 181 ? -1.745 28.406 -3.332 1 87 181 VAL A CA 1
ATOM 1388 C C . VAL A 1 181 ? -0.553 27.766 -4.043 1 87 181 VAL A C 1
ATOM 1390 O O . VAL A 1 181 ? 0.58 27.844 -3.564 1 87 181 VAL A O 1
ATOM 1393 N N . ILE A 1 182 ? -0.832 27.188 -5.215 1 81.44 182 ILE A N 1
ATOM 1394 C CA . ILE A 1 182 ? 0.2 26.484 -5.98 1 81.44 182 ILE A CA 1
ATOM 1395 C C . ILE A 1 182 ? 1.264 27.484 -6.43 1 81.44 182 ILE A C 1
ATOM 1397 O O . ILE A 1 182 ? 2.457 27.172 -6.426 1 81.44 182 ILE A O 1
ATOM 1401 N N . GLU A 1 183 ? 0.818 28.656 -6.785 1 81.06 183 GLU A N 1
ATOM 1402 C CA . GLU A 1 183 ? 1.752 29.703 -7.207 1 81.06 183 GLU A CA 1
ATOM 1403 C C . GLU A 1 183 ? 2.639 30.141 -6.047 1 81.06 183 GLU A C 1
ATOM 1405 O O . GLU A 1 183 ? 3.816 30.453 -6.242 1 81.06 183 GLU A O 1
ATOM 1410 N N . ALA A 1 184 ? 2.045 30.156 -4.902 1 83.62 184 ALA A N 1
ATOM 1411 C CA . ALA A 1 184 ? 2.805 30.547 -3.719 1 83.62 184 ALA A CA 1
ATOM 1412 C C . ALA A 1 184 ? 3.867 29.5 -3.381 1 83.62 184 ALA A C 1
ATOM 1414 O O . ALA A 1 184 ? 4.922 29.844 -2.838 1 83.62 184 ALA A O 1
ATOM 1415 N N . LEU A 1 185 ? 3.674 28.25 -3.697 1 81.06 185 LEU A N 1
ATOM 1416 C CA . LEU A 1 185 ? 4.625 27.172 -3.443 1 81.06 185 LEU A CA 1
ATOM 1417 C C . LEU A 1 185 ? 5.871 27.328 -4.312 1 81.06 185 LEU A C 1
ATOM 1419 O O . LEU A 1 185 ? 6.973 26.953 -3.898 1 81.06 185 LEU A O 1
ATOM 1423 N N . GLY A 1 186 ? 5.602 27.734 -5.527 1 70.88 186 GLY A N 1
ATOM 1424 C CA . GLY A 1 186 ? 6.711 27.922 -6.449 1 70.88 186 GLY A CA 1
ATOM 1425 C C . GLY A 1 186 ? 7.59 29.109 -6.094 1 70.88 186 GLY A C 1
ATOM 1426 O O . GLY A 1 186 ? 8.75 29.172 -6.496 1 70.88 186 GLY A O 1
ATOM 1427 N N . ARG A 1 187 ? 7.012 30.078 -5.312 1 64.75 187 ARG A N 1
ATOM 1428 C CA . ARG A 1 187 ? 7.727 31.312 -5.016 1 64.75 187 ARG A CA 1
ATOM 1429 C C . ARG A 1 187 ? 8.258 31.312 -3.584 1 64.75 187 ARG A C 1
ATOM 1431 O O . ARG A 1 187 ? 8.648 32.344 -3.057 1 64.75 187 ARG A O 1
ATOM 1438 N N . VAL A 1 188 ? 8.328 30.094 -2.945 1 60.03 188 VAL A N 1
ATOM 1439 C CA . VAL A 1 188 ? 8.281 29.906 -1.497 1 60.03 188 VAL A CA 1
ATOM 1440 C C . VAL A 1 188 ? 9.203 30.922 -0.819 1 60.03 188 VAL A C 1
ATOM 1442 O O . VAL A 1 188 ? 9.055 31.203 0.37 1 60.03 188 VAL A O 1
ATOM 1445 N N . GLN A 1 189 ? 10.203 31.484 -1.327 1 58.06 189 GLN A N 1
ATOM 1446 C CA . GLN A 1 189 ? 10.875 32.188 -0.24 1 58.06 189 GLN A CA 1
ATOM 1447 C C . GLN A 1 189 ? 10.086 33.438 0.179 1 58.06 189 GLN A C 1
ATOM 1449 O O . GLN A 1 189 ? 10.016 34.406 -0.564 1 58.06 189 GLN A O 1
ATOM 1454 N N . GLY A 1 190 ? 9.312 33.281 1.359 1 60.69 190 GLY A N 1
ATOM 1455 C CA . GLY A 1 190 ? 8.734 34.344 2.178 1 60.69 190 GLY A CA 1
ATOM 1456 C C . GLY A 1 190 ? 7.586 35.062 1.502 1 60.69 190 GLY A C 1
ATOM 1457 O O . GLY A 1 190 ? 7.348 36.25 1.767 1 60.69 190 GLY A O 1
ATOM 1458 N N . ASN A 1 191 ? 6.762 34.25 0.727 1 71.38 191 ASN A N 1
ATOM 1459 C CA . ASN A 1 191 ? 5.691 34.969 0.027 1 71.38 191 ASN A CA 1
ATOM 1460 C C . ASN A 1 191 ? 4.426 35.031 0.879 1 71.38 191 ASN A C 1
ATOM 1462 O O . ASN A 1 191 ? 4.18 34.188 1.724 1 71.38 191 ASN A O 1
ATOM 1466 N N . GLU A 1 192 ? 3.838 36.219 0.797 1 82.25 192 GLU A N 1
ATOM 1467 C CA . GLU A 1 192 ? 2.607 36.5 1.522 1 82.25 192 GLU A CA 1
ATOM 1468 C C . GLU A 1 192 ? 1.388 36.375 0.612 1 82.25 192 GLU A C 1
ATOM 1470 O O . GLU A 1 192 ? 1.433 36.781 -0.55 1 82.25 192 GLU A O 1
ATOM 1475 N N . MET A 1 193 ? 0.435 35.656 1.126 1 88.12 193 MET A N 1
ATOM 1476 C CA . MET A 1 193 ? -0.885 35.656 0.503 1 88.12 193 MET A CA 1
ATOM 1477 C C . MET A 1 193 ? -1.86 36.531 1.276 1 88.12 193 MET A C 1
ATOM 1479 O O . MET A 1 193 ? -2.111 36.312 2.459 1 88.12 193 MET A O 1
ATOM 1483 N N . VAL A 1 194 ? -2.408 37.5 0.519 1 91.19 194 VAL A N 1
ATOM 1484 C CA . VAL A 1 194 ? -3.266 38.5 1.163 1 91.19 194 VAL A CA 1
ATOM 1485 C C . VAL A 1 194 ? -4.73 38.125 0.922 1 91.19 194 VAL A C 1
ATOM 1487 O O . VAL A 1 194 ? -5.098 37.688 -0.165 1 91.19 194 VAL A O 1
ATOM 1490 N N . ASN A 1 195 ? -5.543 38.375 1.935 1 93.81 195 ASN A N 1
ATOM 1491 C CA . ASN A 1 195 ? -6.992 38.188 1.882 1 93.81 195 ASN A CA 1
ATOM 1492 C C . ASN A 1 195 ? -7.375 36.781 1.522 1 93.81 195 ASN A C 1
ATOM 1494 O O . ASN A 1 195 ? -8.281 36.562 0.717 1 93.81 195 ASN A O 1
ATOM 1498 N N . PHE A 1 196 ? -6.602 35.906 2.074 1 94.75 196 PHE A N 1
ATOM 1499 C CA . PHE A 1 196 ? -6.852 34.469 1.869 1 94.75 196 PHE A CA 1
ATOM 1500 C C . PHE A 1 196 ? -7.961 34 2.791 1 94.75 196 PHE A C 1
ATOM 1502 O O . PHE A 1 196 ? -8.031 34.375 3.957 1 94.75 196 PHE A O 1
ATOM 1509 N N . ARG A 1 197 ? -8.906 33.219 2.281 1 96.44 197 ARG A N 1
ATOM 1510 C CA . ARG A 1 197 ? -9.891 32.5 3.1 1 96.44 197 ARG A CA 1
ATOM 1511 C C . ARG A 1 197 ? -9.68 31 3.029 1 96.44 197 ARG A C 1
ATOM 1513 O O . ARG A 1 197 ? -9.633 30.422 1.94 1 96.44 197 ARG A O 1
ATOM 1520 N N . LEU A 1 198 ? -9.531 30.391 4.211 1 96.94 198 LEU A N 1
ATOM 1521 C CA . LEU A 1 198 ? -9.359 28.938 4.242 1 96.94 198 LEU A CA 1
ATOM 1522 C C . LEU A 1 198 ? -10.539 28.234 3.586 1 96.94 198 LEU A C 1
ATOM 1524 O O . LEU A 1 198 ? -10.383 27.172 2.99 1 96.94 198 LEU A O 1
ATOM 1528 N N . SER A 1 199 ? -11.742 28.859 3.621 1 96.56 199 SER A N 1
ATOM 1529 C CA . SER A 1 199 ? -12.953 28.312 3.021 1 96.56 199 SER A CA 1
ATOM 1530 C C . SER A 1 199 ? -12.844 28.266 1.501 1 96.56 199 SER A C 1
ATOM 1532 O O . SER A 1 199 ? -13.664 27.625 0.835 1 96.56 199 SER A O 1
ATOM 1534 N N . ASP A 1 200 ? -11.828 28.906 0.928 1 94.56 200 ASP A N 1
ATOM 1535 C CA . ASP A 1 200 ? -11.609 28.828 -0.514 1 94.56 200 ASP A CA 1
ATOM 1536 C C . ASP A 1 200 ? -11.117 27.453 -0.932 1 94.56 200 ASP A C 1
ATOM 1538 O O . ASP A 1 200 ? -11.336 27.031 -2.07 1 94.56 200 ASP A O 1
ATOM 1542 N N . ILE A 1 201 ? -10.5 26.719 -0.02 1 94.25 201 ILE A N 1
ATOM 1543 C CA . ILE A 1 201 ? -9.93 25.438 -0.417 1 94.25 201 ILE A CA 1
ATOM 1544 C C . ILE A 1 201 ? -10.562 24.312 0.406 1 94.25 201 ILE A C 1
ATOM 1546 O O . ILE A 1 201 ? -10.562 23.156 -0.012 1 94.25 201 ILE A O 1
ATOM 1550 N N . VAL A 1 202 ? -11.102 24.688 1.542 1 96.31 202 VAL A N 1
ATOM 1551 C CA . VAL A 1 202 ? -11.727 23.703 2.416 1 96.31 202 VAL A CA 1
ATOM 1552 C C . VAL A 1 202 ? -13.25 23.844 2.344 1 96.31 202 VAL A C 1
ATOM 1554 O O . VAL A 1 202 ? -13.797 24.906 2.645 1 96.31 202 VAL A O 1
ATOM 1557 N N . PRO A 1 203 ? -13.953 22.781 2.035 1 95.81 203 PRO A N 1
ATOM 1558 C CA . PRO A 1 203 ? -15.414 22.828 2.051 1 95.81 203 PRO A CA 1
ATOM 1559 C C . PRO A 1 203 ? -15.984 23.172 3.432 1 95.81 203 PRO A C 1
ATOM 1561 O O . PRO A 1 203 ? -15.266 23.078 4.43 1 95.81 203 PRO A O 1
ATOM 1564 N N . SER A 1 204 ? -17.234 23.562 3.422 1 94.12 204 SER A N 1
ATOM 1565 C CA . SER A 1 204 ? -17.922 23.859 4.68 1 94.12 204 SER A CA 1
ATOM 1566 C C . SER A 1 204 ? -18.062 22.609 5.531 1 94.12 204 SER A C 1
ATOM 1568 O O . SER A 1 204 ? -18.016 21.484 5.016 1 94.12 204 SER A O 1
ATOM 1570 N N . ALA A 1 205 ? -18.203 22.891 6.809 1 90.81 205 ALA A N 1
ATOM 1571 C CA . ALA A 1 205 ? -18.391 21.781 7.742 1 90.81 205 ALA A CA 1
ATOM 1572 C C . ALA A 1 205 ? -19.594 20.922 7.344 1 90.81 205 ALA A C 1
ATOM 1574 O O . ALA A 1 205 ? -19.562 19.703 7.52 1 90.81 205 ALA A O 1
ATOM 1575 N N . ALA A 1 206 ? -20.609 21.516 6.73 1 89.38 206 ALA A N 1
ATOM 1576 C CA . ALA A 1 206 ? -21.828 20.812 6.328 1 89.38 206 ALA A CA 1
ATOM 1577 C C . ALA A 1 206 ? -21.531 19.781 5.242 1 89.38 206 ALA A C 1
ATOM 1579 O O . ALA A 1 206 ? -22.234 18.781 5.133 1 89.38 206 ALA A O 1
ATOM 1580 N N . GLU A 1 207 ? -20.516 20 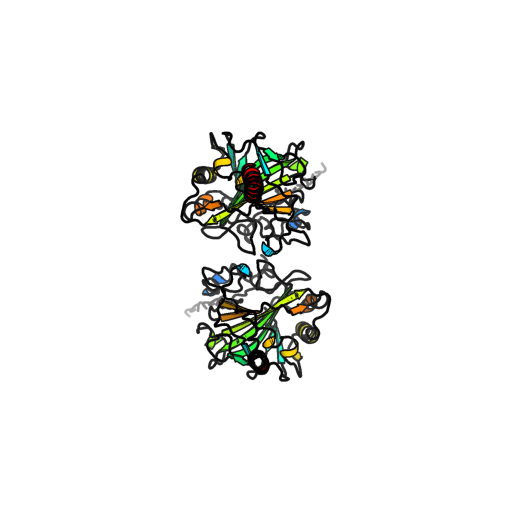4.523 1 94.5 207 GLU A N 1
ATOM 1581 C CA . GLU A 1 207 ? -20.172 19.094 3.432 1 94.5 207 GLU A CA 1
ATOM 1582 C C . GLU A 1 207 ? -19.156 18.047 3.887 1 94.5 207 GLU A C 1
ATOM 1584 O O . GLU A 1 207 ? -18.797 17.141 3.121 1 94.5 207 GLU A O 1
ATOM 1589 N N . LEU A 1 208 ? -18.734 18.203 5.141 1 96.56 208 LEU A N 1
ATOM 1590 C CA . LEU A 1 208 ? -17.641 17.359 5.625 1 96.56 208 LEU A CA 1
ATOM 1591 C C . LEU A 1 208 ? -18.109 16.516 6.805 1 96.56 208 LEU A C 1
ATOM 1593 O O . LEU A 1 208 ? -17.359 16.297 7.758 1 96.56 208 LEU A O 1
ATOM 1597 N N . HIS A 1 209 ? -19.281 16 6.688 1 94.31 209 HIS A N 1
ATOM 1598 C CA . HIS A 1 209 ? -19.859 15.25 7.801 1 94.31 209 HIS A CA 1
ATOM 1599 C C . HIS A 1 209 ? -19.375 13.805 7.809 1 94.31 209 HIS A C 1
ATOM 1601 O O . HIS A 1 209 ? -19.531 13.094 8.805 1 94.31 209 HIS A O 1
ATOM 1607 N N . SER A 1 210 ? -18.875 13.32 6.703 1 97.31 210 SER A N 1
ATOM 1608 C CA . SER A 1 210 ? -18.344 11.961 6.641 1 97.31 210 SER A CA 1
ATOM 1609 C C . SER A 1 210 ? -16.812 11.969 6.723 1 97.31 210 SER A C 1
ATOM 1611 O O . SER A 1 210 ? -16.141 12.586 5.895 1 97.31 210 SER A O 1
ATOM 1613 N N . TYR A 1 211 ? -16.297 11.344 7.742 1 98.38 211 TYR A N 1
ATOM 1614 C CA . TYR A 1 211 ? -14.852 11.305 7.93 1 98.38 211 TYR A CA 1
ATOM 1615 C C . TYR A 1 211 ? -14.438 10.094 8.758 1 98.38 211 TYR A C 1
ATOM 1617 O O . TYR A 1 211 ? -15.281 9.438 9.375 1 98.38 211 TYR A O 1
ATOM 1625 N N . TYR A 1 212 ? -13.195 9.727 8.656 1 98.81 212 TYR A N 1
ATOM 1626 C CA . TYR A 1 212 ? -12.555 8.711 9.484 1 98.81 212 TYR A CA 1
ATOM 1627 C C . TYR A 1 212 ? -11.797 9.359 10.641 1 98.81 212 TYR A C 1
ATOM 1629 O O . TYR A 1 212 ? -11.297 10.477 10.516 1 98.81 212 TYR A O 1
ATOM 1637 N N . ARG A 1 213 ? -11.758 8.656 11.781 1 98.62 213 ARG A N 1
ATOM 1638 C CA . ARG A 1 213 ? -11.055 9.094 12.984 1 98.62 213 ARG A CA 1
ATOM 1639 C C . ARG A 1 213 ? -10.148 7.996 13.516 1 98.62 213 ARG A C 1
ATOM 1641 O O . ARG A 1 213 ? -10.555 6.836 13.602 1 98.62 213 ARG A O 1
ATOM 1648 N N . TYR A 1 214 ? -8.914 8.32 13.805 1 98.44 214 TYR A N 1
ATOM 1649 C CA . TYR A 1 214 ? -8.016 7.43 14.531 1 98.44 214 TYR A CA 1
ATOM 1650 C C . TYR A 1 214 ? -6.945 8.211 15.273 1 98.44 214 TYR A C 1
ATOM 1652 O O . TYR A 1 214 ? -6.68 9.375 14.945 1 98.44 214 TYR A O 1
ATOM 1660 N N . VAL A 1 215 ? -6.406 7.648 16.281 1 97.38 215 VAL A N 1
ATOM 1661 C CA . VAL A 1 215 ? -5.273 8.227 17 1 97.38 215 VAL A CA 1
ATOM 1662 C C . VAL A 1 215 ? -3.967 7.766 16.359 1 97.38 215 VAL A C 1
ATOM 1664 O O . VAL A 1 215 ? -3.783 6.574 16.094 1 97.38 215 VAL A O 1
ATOM 1667 N N . GLY A 1 216 ? -3.145 8.672 16.094 1 98.19 216 GLY A N 1
ATOM 1668 C CA . GLY A 1 216 ? -1.894 8.32 15.438 1 98.19 216 GLY A CA 1
ATOM 1669 C C . GLY A 1 216 ? -0.753 9.258 15.797 1 98.19 216 GLY A C 1
ATOM 1670 O O . GLY A 1 216 ? -0.773 9.891 16.859 1 98.19 216 GLY A O 1
ATOM 1671 N N . SER A 1 217 ? 0.29 9.266 15.023 1 98.38 217 SER A N 1
ATOM 1672 C CA . SER A 1 217 ? 1.482 10.094 15.195 1 98.38 217 SER A CA 1
ATOM 1673 C C . SER A 1 217 ? 1.565 11.172 14.117 1 98.38 217 SER A C 1
ATOM 1675 O O . SER A 1 217 ? 0.776 11.18 13.172 1 98.38 217 SER A O 1
ATOM 1677 N N . MET A 1 218 ? 2.463 12.07 14.328 1 97.56 218 MET A N 1
ATOM 1678 C CA . MET A 1 218 ? 2.939 12.875 13.211 1 97.56 218 MET A CA 1
ATOM 1679 C C . MET A 1 218 ? 3.518 11.992 12.109 1 97.56 218 MET A C 1
ATOM 1681 O O . MET A 1 218 ? 3.898 10.844 12.359 1 97.56 218 MET A O 1
ATOM 1685 N N . THR A 1 219 ? 3.576 12.57 10.867 1 98.38 219 THR A N 1
ATOM 1686 C CA . THR A 1 219 ? 4.039 11.766 9.742 1 98.38 219 THR A CA 1
ATOM 1687 C C . THR A 1 219 ? 5.484 12.109 9.391 1 98.38 219 THR A C 1
ATOM 1689 O O . THR A 1 219 ? 6.027 11.594 8.406 1 98.38 219 THR A O 1
ATOM 1692 N N . THR A 1 220 ? 6.102 13.008 10.109 1 96.62 220 THR A N 1
ATOM 1693 C CA . THR A 1 220 ? 7.504 13.375 9.945 1 96.62 220 THR A CA 1
ATOM 1694 C C . THR A 1 220 ? 8.281 13.125 11.234 1 96.62 220 THR A C 1
ATOM 1696 O O . THR A 1 220 ? 7.691 12.961 12.305 1 96.62 220 THR A O 1
ATOM 1699 N N . PRO A 1 221 ? 9.602 13.094 11.133 1 94.62 221 PRO A N 1
ATOM 1700 C CA . PRO A 1 221 ? 10.422 12.703 12.289 1 94.62 221 PRO A CA 1
ATOM 1701 C C . PRO A 1 221 ? 10.094 13.516 13.539 1 94.62 221 PRO A C 1
ATOM 1703 O O . PRO A 1 221 ? 9.945 14.734 13.469 1 94.62 221 PRO A O 1
ATOM 1706 N N . GLY A 1 222 ? 10.141 13.125 14.641 1 93.88 222 GLY A N 1
ATOM 1707 C CA . GLY A 1 222 ? 9.531 13.258 15.953 1 93.88 222 GLY A CA 1
ATOM 1708 C C . GLY A 1 222 ? 8.469 12.203 16.219 1 93.88 222 GLY A C 1
ATOM 1709 O O . GLY A 1 222 ? 8.516 11.516 17.25 1 93.88 222 GLY A O 1
ATOM 1710 N N . CYS A 1 223 ? 7.672 12.039 15.188 1 97.12 223 CYS A N 1
ATOM 1711 C CA . CYS A 1 223 ? 6.68 10.969 15.133 1 97.12 223 CYS A CA 1
ATOM 1712 C C . CYS A 1 223 ? 5.906 10.875 16.438 1 97.12 223 CYS A C 1
ATOM 1714 O O . CYS A 1 223 ? 5.617 9.773 16.922 1 97.12 223 CYS A O 1
ATOM 1716 N N . GLU A 1 224 ? 5.652 12.039 16.984 1 96.06 224 GLU A N 1
ATOM 1717 C CA . GLU A 1 224 ? 4.914 12.062 18.25 1 96.06 224 GLU A CA 1
ATOM 1718 C C . GLU A 1 224 ? 3.535 11.43 18.094 1 96.06 224 GLU A C 1
ATOM 1720 O O . GLU A 1 224 ? 2.781 11.789 17.188 1 96.06 224 GLU A O 1
ATOM 1725 N N . GLN A 1 225 ? 3.211 10.516 18.969 1 96.12 225 GLN A N 1
ATOM 1726 C CA . GLN A 1 225 ? 1.984 9.734 18.875 1 96.12 225 GLN A CA 1
ATOM 1727 C C . GLN A 1 225 ? 0.854 10.391 19.672 1 96.12 225 GLN A C 1
ATOM 1729 O O . GLN A 1 225 ? 0.256 9.766 20.547 1 96.12 225 GLN A O 1
ATOM 1734 N N . SER A 1 226 ? 0.565 11.672 19.297 1 96.31 226 SER A N 1
ATOM 1735 C CA . SER A 1 226 ? -0.367 12.508 20.047 1 96.31 226 SER A CA 1
ATOM 1736 C C . SER A 1 226 ? -1.405 13.141 19.125 1 96.31 226 SER A C 1
ATOM 1738 O O . SER A 1 226 ? -1.996 14.164 19.453 1 96.31 226 SER A O 1
ATOM 1740 N N . VAL A 1 227 ? -1.617 12.477 18.047 1 98.19 227 VAL A N 1
ATOM 1741 C CA . VAL A 1 227 ? -2.395 13.156 17.016 1 98.19 227 VAL A CA 1
ATOM 1742 C C . VAL A 1 227 ? -3.766 12.5 16.891 1 98.19 227 VAL A C 1
ATOM 1744 O O . VAL A 1 227 ? -3.859 11.273 16.734 1 98.19 227 VAL A O 1
ATOM 1747 N N . ALA A 1 228 ? -4.809 13.289 16.969 1 98.44 228 ALA A N 1
ATOM 1748 C CA . ALA A 1 228 ? -6.137 12.875 16.516 1 98.44 228 ALA A CA 1
ATOM 1749 C C . ALA A 1 228 ? -6.316 13.172 15.031 1 98.44 228 ALA A C 1
ATOM 1751 O O . ALA A 1 228 ? -6.504 14.32 14.633 1 98.44 228 ALA A O 1
ATOM 1752 N N . TRP A 1 229 ? -6.316 12.141 14.227 1 98.81 229 TRP A N 1
ATOM 1753 C CA . TRP A 1 229 ? -6.441 12.289 12.781 1 98.81 229 TRP A CA 1
ATOM 1754 C C . TRP A 1 229 ? -7.906 12.297 12.359 1 98.81 229 TRP A C 1
ATOM 1756 O O . TRP A 1 229 ? -8.688 11.445 12.789 1 98.81 229 TRP A O 1
ATOM 1766 N N . THR A 1 230 ? -8.234 13.227 11.609 1 98.75 230 THR A N 1
ATOM 1767 C CA . THR A 1 230 ? -9.492 13.258 10.875 1 98.75 230 THR A CA 1
ATOM 1768 C C . THR A 1 230 ? -9.234 13.234 9.367 1 98.75 230 THR A C 1
ATOM 1770 O O . THR A 1 230 ? -8.648 14.164 8.812 1 98.75 230 THR A O 1
ATOM 1773 N N . VAL A 1 231 ? -9.641 12.172 8.719 1 98.88 231 VAL A N 1
ATOM 1774 C CA . VAL A 1 231 ? -9.5 12.047 7.27 1 98.88 231 VAL A CA 1
ATOM 1775 C C . VAL A 1 231 ? -10.883 12.117 6.609 1 98.88 231 VAL A C 1
ATOM 1777 O O . VAL A 1 231 ? -11.695 11.203 6.75 1 98.88 231 VAL A O 1
ATOM 1780 N N . PHE A 1 232 ? -11.07 13.195 5.906 1 98.62 232 PHE A N 1
ATOM 1781 C CA . PHE A 1 232 ? -12.391 13.398 5.332 1 98.62 232 PHE A CA 1
ATOM 1782 C C . PHE A 1 232 ? -12.617 12.477 4.141 1 98.62 232 PHE A C 1
ATOM 1784 O O . PHE A 1 232 ? -11.711 12.266 3.336 1 98.62 232 PHE A O 1
ATOM 1791 N N . GLN A 1 233 ? -13.812 11.938 4.023 1 97.94 233 GLN A N 1
ATOM 1792 C CA . GLN A 1 233 ? -14.164 11.047 2.922 1 97.94 233 GLN A CA 1
ATOM 1793 C C . GLN A 1 233 ? -14.352 11.82 1.621 1 97.94 233 GLN A C 1
ATOM 1795 O O . GLN A 1 233 ? -14.039 11.312 0.541 1 97.94 233 GLN A O 1
ATOM 1800 N N . LYS A 1 234 ? -14.875 13.039 1.771 1 96.88 234 LYS A N 1
ATOM 1801 C CA . LYS A 1 234 ? -15.023 13.883 0.589 1 96.88 234 LYS A CA 1
ATOM 1802 C C . LYS A 1 234 ? -13.656 14.312 0.052 1 96.88 234 LYS A C 1
ATOM 1804 O O . LYS A 1 234 ? -12.898 14.992 0.747 1 96.88 234 LYS A O 1
ATOM 1809 N N . SER A 1 235 ? -13.375 13.953 -1.15 1 96.31 235 SER A N 1
ATOM 1810 C CA . SER A 1 235 ? -12.125 14.367 -1.784 1 96.31 235 SER A CA 1
ATOM 1811 C C . SER A 1 235 ? -12.273 15.719 -2.471 1 96.31 235 SER A C 1
ATOM 1813 O O . SER A 1 235 ? -13.391 16.141 -2.791 1 96.31 235 SER A O 1
ATOM 1815 N N . LEU A 1 236 ? -11.195 16.391 -2.594 1 95.75 236 LEU A N 1
ATOM 1816 C CA . LEU A 1 236 ? -11.141 17.656 -3.312 1 95.75 236 LEU A CA 1
ATOM 1817 C C . LEU A 1 236 ? -10.57 17.469 -4.715 1 95.75 236 LEU A C 1
ATOM 1819 O O . LEU A 1 236 ? -9.703 16.609 -4.926 1 95.75 236 LEU A O 1
ATOM 1823 N N . PRO A 1 237 ? -11.062 18.25 -5.688 1 94.25 237 PRO A N 1
ATOM 1824 C CA . PRO A 1 237 ? -10.602 18.062 -7.066 1 94.25 237 PRO A CA 1
ATOM 1825 C C . PRO A 1 237 ? -9.242 18.703 -7.328 1 94.25 237 PRO A C 1
ATOM 1827 O O . PRO A 1 237 ? -8.938 19.766 -6.754 1 94.25 237 PRO A O 1
ATOM 1830 N N . ILE A 1 238 ? -8.461 18.125 -8.188 1 92.19 238 ILE A N 1
ATOM 1831 C CA . ILE A 1 238 ? -7.23 18.703 -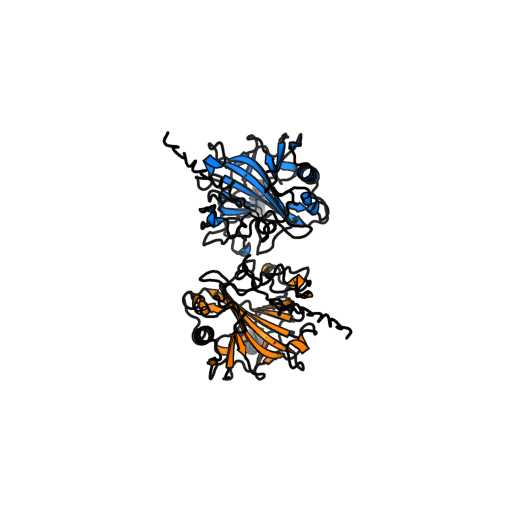8.727 1 92.19 238 ILE A CA 1
ATOM 1832 C C . ILE A 1 238 ? -7.023 18.234 -10.164 1 92.19 238 ILE A C 1
ATOM 1834 O O . ILE A 1 238 ? -7.266 17.062 -10.477 1 92.19 238 ILE A O 1
ATOM 1838 N N . SER A 1 239 ? -6.613 19.109 -10.984 1 90.69 239 SER A N 1
ATOM 1839 C CA . SER A 1 239 ? -6.453 18.75 -12.391 1 90.69 239 SER A CA 1
ATOM 1840 C C . SER A 1 239 ? -5.008 18.375 -12.703 1 90.69 239 SER A C 1
ATOM 1842 O O . SER A 1 239 ? -4.102 18.656 -11.922 1 90.69 239 SER A O 1
ATOM 1844 N N . SER A 1 240 ? -4.859 17.75 -13.922 1 86.88 240 SER A N 1
ATOM 1845 C CA . SER A 1 240 ? -3.529 17.375 -14.391 1 86.88 240 SER A CA 1
ATOM 1846 C C . SER A 1 240 ? -2.662 18.594 -14.641 1 86.88 240 SER A C 1
ATOM 1848 O O . SER A 1 240 ? -1.433 18.5 -14.672 1 86.88 240 SER A O 1
ATOM 1850 N N . ARG A 1 241 ? -3.275 19.719 -14.844 1 86.06 241 ARG A N 1
ATOM 1851 C CA . ARG A 1 241 ? -2.531 20.953 -15.008 1 86.06 241 ARG A CA 1
ATOM 1852 C C . ARG A 1 241 ? -2.004 21.469 -13.672 1 86.06 241 ARG A C 1
ATOM 1854 O O . ARG A 1 241 ? -0.897 22 -13.602 1 86.06 241 ARG A O 1
ATOM 1861 N N . GLN A 1 242 ? -2.746 21.281 -12.586 1 85.19 242 GLN A N 1
ATOM 1862 C CA . GLN A 1 242 ? -2.434 21.844 -11.281 1 85.19 242 GLN A CA 1
ATOM 1863 C C . GLN A 1 242 ? -1.456 20.969 -10.516 1 85.19 242 GLN A C 1
ATOM 1865 O O . GLN A 1 242 ? -0.688 21.453 -9.68 1 85.19 242 GLN A O 1
ATOM 1870 N N . VAL A 1 243 ? -1.416 19.672 -10.828 1 77.56 243 VAL A N 1
ATOM 1871 C CA . VAL A 1 243 ? -0.647 18.703 -10.039 1 77.56 243 VAL A CA 1
ATOM 1872 C C . VAL A 1 243 ? 0.845 19 -10.188 1 77.56 243 VAL A C 1
ATOM 1874 O O . VAL A 1 243 ? 1.569 19.062 -9.195 1 77.56 243 VAL A O 1
ATOM 1877 N N . PRO A 1 244 ? 1.349 19.188 -11.414 1 70.75 244 PRO A N 1
ATOM 1878 C CA . PRO A 1 244 ? 2.797 19.312 -11.578 1 70.75 244 PRO A CA 1
ATOM 1879 C C . PRO A 1 244 ? 3.34 20.625 -11 1 70.75 244 PRO A C 1
ATOM 1881 O O . PRO A 1 244 ? 4.543 20.75 -10.766 1 70.75 244 PRO A O 1
ATOM 1884 N N . ILE A 1 245 ? 2.625 21.609 -10.711 1 59.34 245 ILE A N 1
ATOM 1885 C CA . ILE A 1 245 ? 3.109 22.938 -10.367 1 59.34 245 ILE A CA 1
ATOM 1886 C C . ILE A 1 245 ? 3.777 22.906 -9 1 59.34 245 ILE A C 1
ATOM 1888 O O . ILE A 1 245 ? 4.695 23.688 -8.727 1 59.34 245 ILE A O 1
ATOM 1892 N N . VAL A 1 246 ? 3.504 21.922 -8.312 1 62.94 246 VAL A N 1
ATOM 1893 C CA . VAL A 1 246 ? 4.102 21.797 -6.988 1 62.94 246 VAL A CA 1
ATOM 1894 C C . VAL A 1 246 ? 5.574 21.406 -7.121 1 62.94 246 VAL A C 1
ATOM 1896 O O . VAL A 1 246 ? 6.34 21.516 -6.16 1 62.94 246 VAL A O 1
ATOM 1899 N N . SER A 1 247 ? 5.945 21.297 -8.352 1 64.56 247 SER A N 1
ATOM 1900 C CA . SER A 1 247 ? 7.297 20.812 -8.609 1 64.56 247 SER A CA 1
ATOM 1901 C C . SER A 1 247 ? 8.32 21.938 -8.5 1 64.56 247 SER A C 1
ATOM 1903 O O . SER A 1 247 ? 9.523 21.688 -8.555 1 64.56 247 SER A O 1
ATOM 1905 N N . LYS A 1 248 ? 7.914 23.062 -8.125 1 76.31 248 LYS A N 1
ATOM 1906 C CA . LYS A 1 248 ? 8.852 24.172 -7.98 1 76.31 248 LYS A CA 1
ATOM 1907 C C . LYS A 1 248 ? 9.383 24.266 -6.555 1 76.31 248 LYS A C 1
ATOM 1909 O O . LYS A 1 248 ? 10.375 24.953 -6.297 1 76.31 248 LYS A O 1
ATOM 1914 N N . CYS A 1 249 ? 8.711 23.609 -5.707 1 84.31 249 CYS A N 1
ATOM 1915 C CA . CYS A 1 249 ? 9.195 23.547 -4.332 1 84.31 249 CYS A CA 1
ATOM 1916 C C . CYS A 1 249 ? 10.461 22.703 -4.242 1 84.31 249 CYS A C 1
ATOM 1918 O O . CYS A 1 249 ? 10.57 21.656 -4.891 1 84.31 249 CYS A O 1
ATOM 1920 N N . ARG A 1 250 ? 11.414 23.266 -3.4 1 87.19 250 ARG A N 1
ATOM 1921 C CA . ARG A 1 250 ? 12.719 22.609 -3.363 1 87.19 250 ARG A CA 1
ATOM 1922 C C . ARG A 1 250 ? 12.938 21.906 -2.031 1 87.19 250 ARG A C 1
ATOM 1924 O O . ARG A 1 250 ? 12.578 22.438 -0.976 1 87.19 250 ARG A O 1
ATOM 1931 N N . PHE A 1 251 ? 13.555 20.734 -2.17 1 88.56 251 PHE A N 1
ATOM 1932 C CA . PHE A 1 251 ? 14.07 20 -1.025 1 88.56 251 PHE A CA 1
ATOM 1933 C C . PHE A 1 251 ? 15.305 20.688 -0.449 1 88.56 251 PHE A C 1
ATOM 1935 O O . PHE A 1 251 ? 15.914 21.531 -1.104 1 88.56 251 PHE A O 1
ATOM 1942 N N . TRP A 1 252 ? 15.656 20.391 0.799 1 88.44 252 TRP A N 1
ATOM 1943 C CA . TRP A 1 252 ? 16.766 21.062 1.454 1 88.44 252 TRP A CA 1
ATOM 1944 C C . TRP A 1 252 ? 18.078 20.828 0.703 1 88.44 252 TRP A C 1
ATOM 1946 O O . TRP A 1 252 ? 19.031 21.578 0.853 1 88.44 252 TRP A O 1
ATOM 1956 N N . THR A 1 253 ? 18.125 19.797 -0.104 1 87.31 253 THR A N 1
ATOM 1957 C CA . THR A 1 253 ? 19.312 19.516 -0.906 1 87.31 253 THR A CA 1
ATOM 1958 C C . THR A 1 253 ? 19.359 20.438 -2.127 1 87.31 253 THR A C 1
ATOM 1960 O O . THR A 1 253 ? 20.375 20.469 -2.836 1 87.31 253 THR A O 1
ATOM 1963 N N . GLY A 1 254 ? 18.344 21.078 -2.451 1 87.19 254 GLY A N 1
ATOM 1964 C CA . GLY A 1 254 ? 18.25 21.891 -3.654 1 87.19 254 GLY A CA 1
ATOM 1965 C C . GLY A 1 254 ? 17.531 21.203 -4.793 1 87.19 254 GLY A C 1
ATOM 1966 O O . GLY A 1 254 ? 17.141 21.828 -5.773 1 87.19 254 GLY A O 1
ATOM 1967 N N . LYS A 1 255 ? 17.297 19.969 -4.656 1 87.56 255 LYS A N 1
ATOM 1968 C CA . LYS A 1 255 ? 16.578 19.203 -5.672 1 87.56 255 LYS A CA 1
ATOM 1969 C C . LYS A 1 255 ? 15.078 19.453 -5.59 1 87.56 255 LYS A C 1
ATOM 1971 O O . LYS A 1 255 ? 14.578 19.938 -4.578 1 87.56 255 LYS A O 1
ATOM 1976 N N . PRO A 1 256 ? 14.359 19.172 -6.703 1 87.31 256 PRO A N 1
ATOM 1977 C CA . PRO A 1 256 ? 12.898 19.297 -6.625 1 87.31 256 PRO A CA 1
ATOM 1978 C C . PRO A 1 256 ? 12.297 18.453 -5.5 1 87.31 256 PRO A C 1
ATOM 1980 O O . PRO A 1 256 ? 12.734 17.312 -5.27 1 87.31 256 PRO A O 1
ATOM 1983 N N . MET A 1 257 ? 11.383 19.062 -4.785 1 90 257 MET A N 1
ATOM 1984 C CA . MET A 1 257 ? 10.688 18.344 -3.719 1 90 257 MET A CA 1
ATOM 1985 C C . MET A 1 257 ? 9.594 17.438 -4.289 1 90 257 MET A C 1
ATOM 1987 O O . MET A 1 257 ? 8.5 17.922 -4.609 1 90 257 MET A O 1
ATOM 1991 N N . VAL A 1 258 ? 9.891 16.219 -4.496 1 88.56 258 VAL A N 1
ATOM 1992 C CA . VAL A 1 258 ? 8.914 15.258 -5.02 1 88.56 258 VAL A CA 1
ATOM 1993 C C . VAL A 1 258 ? 8.742 14.109 -4.031 1 88.56 258 VAL A C 1
ATOM 1995 O O . VAL A 1 258 ? 9.633 13.828 -3.227 1 88.56 258 VAL A O 1
ATOM 1998 N N . ASP A 1 259 ? 7.578 13.453 -4.098 1 92.62 259 ASP A N 1
ATOM 1999 C CA . ASP A 1 259 ? 7.281 12.312 -3.23 1 92.62 259 ASP A CA 1
ATOM 2000 C C . ASP A 1 259 ? 7.543 12.656 -1.765 1 92.62 259 ASP A C 1
ATOM 2002 O O . ASP A 1 259 ? 8.258 11.938 -1.07 1 92.62 259 ASP A O 1
ATOM 2006 N N . ASN A 1 260 ? 6.977 13.781 -1.337 1 93.44 260 ASN A N 1
ATOM 2007 C CA . ASN A 1 260 ? 7.164 14.25 0.032 1 93.44 260 ASN A CA 1
ATOM 2008 C C . ASN A 1 260 ? 6.133 13.641 0.979 1 93.44 260 ASN A C 1
ATOM 2010 O O . ASN A 1 260 ? 5.422 14.359 1.679 1 93.44 260 ASN A O 1
ATOM 2014 N N . PHE A 1 261 ? 6.168 12.305 1.023 1 96.62 261 PHE A N 1
ATOM 2015 C CA . PHE A 1 261 ? 5.23 11.602 1.895 1 96.62 261 PHE A CA 1
ATOM 2016 C C . PHE A 1 261 ? 5.887 10.383 2.521 1 96.62 261 PHE A C 1
ATOM 2018 O O . PHE A 1 261 ? 6.82 9.805 1.952 1 96.62 261 PHE A O 1
ATOM 2025 N N . ARG A 1 262 ? 5.457 10.086 3.693 1 97.75 262 ARG A N 1
ATOM 2026 C CA . ARG A 1 262 ? 5.848 8.867 4.402 1 97.75 262 ARG A CA 1
ATOM 2027 C C . ARG A 1 262 ? 5.008 7.68 3.951 1 97.75 262 ARG A C 1
ATOM 2029 O O . ARG A 1 262 ? 3.793 7.797 3.779 1 97.75 262 ARG A O 1
ATOM 2036 N N . PRO A 1 263 ? 5.617 6.477 3.703 1 96.5 263 PRO A N 1
ATOM 2037 C CA . PRO A 1 263 ? 4.793 5.297 3.438 1 96.5 263 PRO A CA 1
ATOM 2038 C C . PRO A 1 263 ? 3.805 5 4.562 1 96.5 263 PRO A C 1
ATOM 2040 O O . PRO A 1 263 ? 4.062 5.34 5.719 1 96.5 263 PRO A O 1
ATOM 2043 N N . THR A 1 264 ? 2.68 4.383 4.203 1 98.12 264 THR A N 1
ATOM 2044 C CA . THR A 1 264 ? 1.694 4.027 5.219 1 98.12 264 THR A CA 1
ATOM 2045 C C . THR A 1 264 ? 2.322 3.15 6.297 1 98.12 264 THR A C 1
ATOM 2047 O O . THR A 1 264 ? 3.223 2.357 6.016 1 98.12 264 THR A O 1
ATOM 2050 N N . GLN A 1 265 ? 1.876 3.33 7.508 1 97.5 265 GLN A N 1
ATOM 2051 C CA . GLN A 1 265 ? 2.311 2.588 8.688 1 97.5 265 GLN A CA 1
ATOM 2052 C C . GLN A 1 265 ? 1.269 1.552 9.102 1 97.5 265 GLN A C 1
ATOM 2054 O O . GLN A 1 265 ? 0.083 1.703 8.797 1 97.5 265 GLN A O 1
ATOM 2059 N N . PRO A 1 266 ? 1.743 0.485 9.805 1 95.06 266 PRO A N 1
ATOM 2060 C CA . PRO A 1 266 ? 0.791 -0.536 10.25 1 95.06 266 PRO A CA 1
ATOM 2061 C C . PRO A 1 266 ? -0.218 -0.001 11.258 1 95.06 266 PRO A C 1
ATOM 2063 O O . PRO A 1 266 ? 0.112 0.877 12.062 1 95.06 266 PRO A O 1
ATOM 2066 N N . LEU A 1 267 ? -1.415 -0.56 11.227 1 95.94 267 LEU A N 1
ATOM 2067 C CA . LEU A 1 267 ? -2.453 -0.183 12.188 1 95.94 267 LEU A CA 1
ATOM 2068 C C . LEU A 1 267 ? -2.109 -0.68 13.586 1 95.94 267 LEU A C 1
ATOM 2070 O O . LEU A 1 267 ? -2.439 -0.028 14.578 1 95.94 267 LEU A O 1
ATOM 2074 N N . ASP A 1 268 ? -1.421 -1.847 13.656 1 93.88 268 ASP A N 1
ATOM 2075 C CA . ASP A 1 268 ? -0.98 -2.451 14.906 1 93.88 268 ASP A CA 1
ATOM 2076 C C . ASP A 1 268 ? -2.139 -2.574 15.898 1 93.88 268 ASP A C 1
ATOM 2078 O O . ASP A 1 268 ? -2.031 -2.137 17.047 1 93.88 268 ASP A O 1
ATOM 2082 N N . GLY A 1 269 ? -3.254 -3.059 15.453 1 93.12 269 GLY A N 1
ATOM 2083 C CA . GLY A 1 269 ? -4.367 -3.385 16.328 1 93.12 269 GLY A CA 1
ATOM 2084 C C . GLY A 1 269 ? -5.285 -2.205 16.594 1 93.12 269 GLY A C 1
ATOM 2085 O O . GLY A 1 269 ? -6.32 -2.35 17.25 1 93.12 269 GLY A O 1
ATOM 2086 N N . ARG A 1 270 ? -4.973 -0.975 16.125 1 96.56 270 ARG A N 1
ATOM 2087 C CA . ARG A 1 270 ? -5.836 0.187 16.312 1 96.56 270 ARG A CA 1
ATOM 2088 C C . ARG A 1 270 ? -7.117 0.053 15.492 1 96.56 270 ARG A C 1
ATOM 2090 O O . ARG A 1 270 ? -7.148 -0.665 14.492 1 96.56 270 ARG A O 1
ATOM 2097 N N . VAL A 1 271 ? -8.086 0.792 15.969 1 97 271 VAL A N 1
ATOM 2098 C CA . VAL A 1 271 ? -9.375 0.828 15.289 1 97 271 VAL A CA 1
ATOM 2099 C C . VAL A 1 271 ? -9.539 2.16 14.562 1 97 271 VAL A C 1
ATOM 2101 O O . VAL A 1 271 ? -9.219 3.219 15.109 1 97 271 VAL A O 1
ATOM 2104 N N . VAL A 1 272 ? -9.961 2.062 13.344 1 98.69 272 VAL A N 1
ATOM 2105 C CA . VAL A 1 272 ? -10.359 3.246 12.594 1 98.69 272 VAL A CA 1
ATOM 2106 C C . VAL A 1 272 ? -11.875 3.42 12.672 1 98.69 272 VAL A C 1
ATOM 2108 O O . VAL A 1 272 ? -12.625 2.498 12.359 1 98.69 272 VAL A O 1
ATOM 2111 N N . TYR A 1 273 ? -12.273 4.602 13.109 1 98.69 273 TYR A N 1
ATOM 2112 C CA . TYR A 1 273 ? -13.703 4.895 13.203 1 98.69 273 TYR A CA 1
ATOM 2113 C C . TYR A 1 273 ? -14.164 5.73 12.016 1 98.69 273 TYR A C 1
ATOM 2115 O O . TYR A 1 273 ? -13.352 6.348 11.328 1 98.69 273 TYR A O 1
ATOM 2123 N N . LYS A 1 274 ? -15.438 5.668 11.758 1 98.44 274 LYS A N 1
ATOM 2124 C CA . LYS A 1 274 ? -16.031 6.559 10.773 1 98.44 274 LYS A CA 1
ATOM 2125 C C . LYS A 1 274 ? -17.297 7.223 11.328 1 98.44 274 LYS A C 1
ATOM 2127 O O . LYS A 1 274 ? -17.984 6.648 12.172 1 98.44 274 LYS A O 1
ATOM 2132 N N . SER A 1 275 ? -17.516 8.414 10.938 1 97.44 275 SER A N 1
ATOM 2133 C CA . SER A 1 275 ? -18.703 9.148 11.352 1 97.44 275 SER A CA 1
ATOM 2134 C C . SER A 1 275 ? -19.969 8.516 10.781 1 97.44 275 SER A C 1
ATOM 2136 O O . SER A 1 275 ? -19.922 7.805 9.781 1 97.44 275 SER A O 1
ATOM 2138 N N . ASN A 1 276 ? -21.094 8.43 11.531 1 83.06 276 ASN A N 1
ATOM 2139 C CA . ASN A 1 276 ? -22.375 7.867 11.125 1 83.06 276 ASN A CA 1
ATOM 2140 C C . ASN A 1 276 ? -23.094 8.781 10.133 1 83.06 276 ASN A C 1
ATOM 2142 O O . ASN A 1 276 ? -23.016 10.008 10.234 1 83.06 276 ASN A O 1
ATOM 2146 N N . LEU A 1 277 ? -23.125 8.5 8.914 1 62.62 277 LEU A N 1
ATOM 2147 C CA . LEU A 1 277 ? -23.953 9.305 8.023 1 62.62 277 LEU A CA 1
ATOM 2148 C C . LEU A 1 277 ? -25.375 9.445 8.562 1 62.62 277 LEU A C 1
ATOM 2150 O O . LEU A 1 277 ? -26.219 8.57 8.336 1 62.62 277 LEU A O 1
ATOM 2154 N N . GLY A 1 278 ? -25.641 9.133 9.867 1 49.12 278 GLY A N 1
ATOM 2155 C CA . GLY A 1 278 ? -27.078 9.094 10.078 1 49.12 278 GLY A CA 1
ATOM 2156 C C . GLY A 1 278 ? -27.828 10.109 9.242 1 49.12 278 GLY A C 1
ATOM 2157 O O . GLY A 1 278 ? -27.219 11.008 8.656 1 49.12 278 GLY A O 1
ATOM 2158 N N . ASN A 1 279 ? -29.172 9.758 9.008 1 40 279 ASN A N 1
ATOM 2159 C CA . ASN A 1 279 ? -30.297 10.453 8.406 1 40 279 ASN A CA 1
ATOM 2160 C C . ASN A 1 279 ? -30.234 11.961 8.664 1 40 279 ASN A C 1
ATOM 2162 O O . ASN A 1 279 ? -30.172 12.391 9.812 1 40 279 ASN A O 1
ATOM 2166 N N . PRO A 1 280 ? -29.719 12.711 7.75 1 41.38 280 PRO A N 1
ATOM 2167 C CA . PRO A 1 280 ? -30.141 14.062 8.141 1 41.38 280 PRO A CA 1
ATOM 2168 C C . PRO A 1 280 ? -31.344 14.055 9.078 1 41.38 280 PRO A C 1
ATOM 2170 O O . PRO A 1 280 ? -32.219 13.195 8.961 1 41.38 280 PRO A O 1
ATOM 2173 N N . LEU A 1 281 ? -31.266 14.227 10.359 1 36.28 281 LEU A N 1
ATOM 2174 C CA . LEU A 1 281 ? -32.531 14.484 11.016 1 36.28 281 LEU A CA 1
ATOM 2175 C C . LEU A 1 281 ? -33.562 15.031 10.023 1 36.28 281 LEU A C 1
ATOM 2177 O O . LEU A 1 281 ? -33.344 16.109 9.438 1 36.28 281 LEU A O 1
ATOM 2181 N N . LEU A 1 282 ? -34.219 14.195 9.141 1 35.12 282 LEU A N 1
ATOM 2182 C CA . LEU A 1 282 ? -35.438 14.766 8.633 1 35.12 282 LEU A CA 1
ATOM 2183 C C . LEU A 1 282 ? -36.094 15.664 9.68 1 35.12 282 LEU A C 1
ATOM 2185 O O . LEU A 1 282 ? -36.562 15.18 10.719 1 35.12 282 LEU A O 1
ATOM 2189 N N . SER A 1 283 ? -35.5 16.734 10.062 1 33.5 283 SER A N 1
ATOM 2190 C CA . SER A 1 283 ? -36.344 17.703 10.719 1 33.5 283 SER A CA 1
ATOM 2191 C C . SER A 1 283 ? -37.75 17.688 10.141 1 33.5 283 SER A C 1
ATOM 2193 O O . SER A 1 283 ? -37.969 18.016 8.969 1 33.5 283 SER A O 1
ATOM 2195 N N . PHE A 1 284 ? -38.531 16.625 10.461 1 36.19 284 PHE A N 1
ATOM 2196 C CA . PHE A 1 284 ? -39.969 16.625 10.227 1 36.19 284 PHE A CA 1
ATOM 2197 C C . PHE A 1 284 ? -40.531 18.031 10.383 1 36.19 284 PHE A C 1
ATOM 2199 O O . PHE A 1 284 ? -40.375 18.672 11.43 1 36.19 284 PHE A O 1
ATOM 2206 N N . SER A 1 285 ? -40.562 18.797 9.344 1 35.06 285 SER A N 1
ATOM 2207 C CA . SER A 1 285 ? -41.375 20.016 9.375 1 35.06 285 SER A CA 1
ATOM 2208 C C . SER A 1 285 ? -42.688 19.781 10.125 1 35.06 285 SER A C 1
ATOM 2210 O O . SER A 1 285 ? -43.312 18.734 9.992 1 35.06 285 SER A O 1
ATOM 2212 N N . PRO A 1 286 ? -42.844 20.406 11.227 1 38.53 286 PRO A N 1
ATOM 2213 C CA . PRO A 1 286 ? -44.062 20.312 12.031 1 38.53 286 PRO A CA 1
ATOM 2214 C C . PRO A 1 286 ? -45.312 20.156 11.18 1 38.53 286 PRO A C 1
ATOM 2216 O O . PRO A 1 286 ? -46.438 20.047 11.711 1 38.53 286 PRO A O 1
ATOM 2219 N N . VAL A 1 287 ? -45.094 20.328 9.867 1 36.22 287 VAL A N 1
ATOM 2220 C CA . VAL A 1 287 ? -46.312 20.5 9.109 1 36.22 287 VAL A CA 1
ATOM 2221 C C . VAL A 1 287 ? -47 19.141 8.953 1 36.22 287 VAL A C 1
ATOM 2223 O O . VAL A 1 287 ? -48.219 19.078 8.75 1 36.22 287 VAL A O 1
ATOM 2226 N N . CYS A 1 288 ? -46.156 18.047 8.938 1 35.94 288 CYS A N 1
ATOM 2227 C CA . CYS A 1 288 ? -46.906 16.844 8.609 1 35.94 288 CYS A CA 1
ATOM 2228 C C . CYS A 1 288 ? -47.688 16.359 9.812 1 35.94 288 CYS A C 1
ATOM 2230 O O . CYS A 1 288 ? -48.375 15.336 9.734 1 35.94 288 CYS A O 1
ATOM 2232 N N . TYR A 1 289 ? -47.156 16.828 10.969 1 35.22 289 TYR A N 1
ATOM 2233 C CA . TYR A 1 289 ? -48 16.469 12.102 1 35.22 289 TYR A CA 1
ATOM 2234 C C . TYR A 1 289 ? -49.406 17 11.93 1 35.22 289 TYR A C 1
ATOM 2236 O O . TYR A 1 289 ? -50.344 16.547 12.594 1 35.22 289 TYR A O 1
ATOM 2244 N N . VAL A 1 290 ? -49.438 18.125 11.109 1 39.91 290 VAL A N 1
ATOM 2245 C CA . VAL A 1 290 ? -50.75 18.766 10.977 1 39.91 290 VAL A CA 1
ATOM 2246 C C . VAL A 1 290 ? -51.656 17.922 10.086 1 39.91 290 VAL A C 1
ATOM 2248 O O . VAL A 1 290 ? -52.875 17.859 10.305 1 39.91 290 VAL A O 1
ATOM 2251 N N . LEU A 1 291 ? -50.938 17.203 9.133 1 40.38 291 LEU A N 1
ATOM 2252 C CA . LEU A 1 291 ? -51.812 16.531 8.188 1 40.38 291 LEU A CA 1
ATOM 2253 C C . LEU A 1 291 ? -52.438 15.281 8.805 1 40.38 291 LEU A C 1
ATOM 2255 O O . LEU A 1 291 ? -53.531 14.883 8.469 1 40.38 291 LEU A O 1
ATOM 2259 N N . LEU A 1 292 ? -51.594 14.641 9.633 1 40.25 292 LEU A N 1
ATOM 2260 C CA . LEU A 1 292 ? -52.156 13.445 10.234 1 40.25 292 LEU A CA 1
ATOM 2261 C C . LEU A 1 292 ? -53.344 13.805 11.141 1 40.25 292 LEU A C 1
ATOM 2263 O O . LEU A 1 292 ? -54.344 13.094 11.164 1 40.25 292 LEU A O 1
ATOM 2267 N N . LEU A 1 293 ? -53.156 15 11.734 1 42.28 293 LEU A N 1
ATOM 2268 C CA . LEU A 1 293 ? -54.25 15.438 12.578 1 42.28 293 LEU A CA 1
ATOM 2269 C C . LEU A 1 293 ? -55.5 15.734 11.742 1 42.28 293 LEU A C 1
ATOM 2271 O O . LEU A 1 293 ? -56.625 15.516 12.188 1 42.28 293 LEU A O 1
ATOM 2275 N N . ALA A 1 294 ? -55.188 16.156 10.492 1 47 294 ALA A N 1
ATOM 2276 C CA . ALA A 1 294 ? -56.312 16.516 9.648 1 47 294 ALA A CA 1
ATOM 2277 C C . ALA A 1 294 ? -57.062 15.266 9.164 1 47 294 ALA A C 1
ATOM 2279 O O . ALA A 1 294 ? -58.281 15.25 9.078 1 47 294 ALA A O 1
ATOM 2280 N N . ILE A 1 295 ? -56.219 14.258 8.898 1 46.06 295 ILE A N 1
ATOM 2281 C CA . ILE A 1 295 ? -56.875 13.055 8.375 1 46.06 295 ILE A CA 1
ATOM 2282 C C . ILE A 1 295 ? -57.688 12.383 9.477 1 46.06 295 ILE A C 1
ATOM 2284 O O . ILE A 1 295 ? -58.812 11.906 9.227 1 46.06 295 ILE A O 1
ATOM 2288 N N . LEU A 1 296 ? -57.188 12.508 10.688 1 44.66 296 LEU A N 1
ATOM 2289 C CA . LEU A 1 296 ? -57.969 11.945 11.773 1 44.66 296 LEU A CA 1
ATOM 2290 C C . LEU A 1 296 ? -59.312 12.695 11.938 1 44.66 296 LEU A C 1
ATOM 2292 O O . LEU A 1 296 ? -60.312 12.086 12.258 1 44.66 296 LEU A O 1
ATOM 2296 N N . TYR A 1 297 ? -59.219 14.031 11.641 1 43.03 297 TYR A N 1
ATOM 2297 C CA . TYR A 1 297 ? -60.406 14.828 11.781 1 43.03 297 TYR A CA 1
ATOM 2298 C C . TYR A 1 297 ? -61.406 14.492 10.68 1 43.03 297 TYR A C 1
ATOM 2300 O O . TYR A 1 297 ? -62.625 14.555 10.898 1 43.03 297 TYR A O 1
ATOM 2308 N N . ALA A 1 298 ? -60.875 14.148 9.5 1 48.69 298 ALA A N 1
ATOM 2309 C CA . ALA A 1 298 ? -61.781 13.859 8.398 1 48.69 298 ALA A CA 1
ATOM 2310 C C . ALA A 1 298 ? -62.5 12.531 8.617 1 48.69 298 ALA A C 1
ATOM 2312 O O . ALA A 1 298 ? -63.688 12.398 8.281 1 48.69 298 ALA A O 1
ATOM 2313 N N . PHE A 1 299 ? -61.75 11.609 9.125 1 46.69 299 PHE A N 1
ATOM 2314 C CA . PHE A 1 299 ? -62.406 10.328 9.367 1 46.69 299 PHE A CA 1
ATOM 2315 C C . PHE A 1 299 ? -63.5 10.453 10.422 1 46.69 299 PHE A C 1
ATOM 2317 O O . PHE A 1 299 ? -64.5 9.711 10.398 1 46.69 299 PHE A O 1
ATOM 2324 N N . ASN A 1 300 ? -63.219 11.367 11.273 1 48.84 300 ASN A N 1
ATOM 2325 C CA . ASN A 1 300 ? -64.25 11.539 12.281 1 48.84 300 ASN A CA 1
ATOM 2326 C C . ASN A 1 300 ? -65.5 12.156 11.68 1 48.84 300 ASN A C 1
ATOM 2328 O O . ASN A 1 300 ? -66.625 12.039 12.258 1 48.84 300 ASN A O 1
ATOM 2332 N N . LEU A 1 301 ? -65.375 12.93 10.617 1 47.38 301 LEU A N 1
ATOM 2333 C CA . LEU A 1 301 ? -66.562 13.562 10.062 1 47.38 301 LEU A CA 1
ATOM 2334 C C . LEU A 1 301 ? -67.438 12.555 9.289 1 47.38 301 LEU A C 1
ATOM 2336 O O . LEU A 1 301 ? -68.625 12.742 9.133 1 47.38 301 LEU A O 1
ATOM 2340 N N . LEU A 1 302 ? -66.688 11.594 8.656 1 45.19 302 LEU A N 1
ATOM 2341 C CA . LEU A 1 302 ? -67.562 10.688 7.867 1 45.19 302 LEU A CA 1
ATOM 2342 C C . LEU A 1 302 ? -68.312 9.758 8.766 1 45.19 302 LEU A C 1
ATOM 2344 O O . LEU A 1 302 ? -69.25 9.062 8.297 1 45.19 302 LEU A O 1
ATOM 2348 N N . GLN A 1 303 ? -67.75 9.508 9.883 1 39.62 303 GLN A N 1
ATOM 2349 C CA . GLN A 1 303 ? -68.562 8.602 10.672 1 39.62 303 GLN A CA 1
ATOM 2350 C C . GLN A 1 303 ? -69.812 9.305 11.203 1 39.62 303 GLN A C 1
ATOM 2352 O O . GLN A 1 303 ? -70.75 8.648 11.656 1 39.62 303 GLN A O 1
ATOM 2357 N N . HIS A 1 304 ? -69.75 10.617 11.234 1 37 304 HIS A N 1
ATOM 2358 C CA . HIS A 1 304 ? -71.062 11.18 11.641 1 37 304 HIS A CA 1
ATOM 2359 C C . HIS A 1 304 ? -71.812 11.641 10.43 1 37 304 HIS A C 1
ATOM 2361 O O . HIS A 1 304 ? -71.312 12.219 9.492 1 37 304 HIS A O 1
ATOM 2367 N N . MET B 1 1 ? 65.688 -6.297 -35.438 1 34.03 1 MET B N 1
ATOM 2368 C CA . MET B 1 1 ? 64.875 -7.047 -34.5 1 34.03 1 MET B CA 1
ATOM 2369 C C . MET B 1 1 ? 63.75 -6.18 -33.938 1 34.03 1 MET B C 1
ATOM 2371 O O . MET B 1 1 ? 64 -5.312 -33.094 1 34.03 1 MET B O 1
ATOM 2375 N N . SER B 1 2 ? 62.75 -5.828 -34.781 1 36.75 2 SER B N 1
ATOM 2376 C CA . SER B 1 2 ? 61.594 -4.996 -34.562 1 36.75 2 SER B CA 1
ATOM 2377 C C . SER B 1 2 ? 60.625 -5.641 -33.562 1 36.75 2 SER B C 1
ATOM 2379 O O . SER B 1 2 ? 60.188 -6.777 -33.781 1 36.75 2 SER B O 1
ATOM 2381 N N . LEU B 1 3 ? 60.75 -5.273 -32.281 1 39.12 3 LEU B N 1
ATOM 2382 C CA . LEU B 1 3 ? 59.906 -5.672 -31.156 1 39.12 3 LEU B CA 1
ATOM 2383 C C . LEU B 1 3 ? 58.438 -5.266 -31.391 1 39.12 3 LEU B C 1
ATOM 2385 O O . LEU B 1 3 ? 58.125 -4.074 -31.422 1 39.12 3 LEU B O 1
ATOM 2389 N N . ALA B 1 4 ? 57.781 -6.059 -32.25 1 38.03 4 ALA B N 1
ATOM 2390 C CA . ALA B 1 4 ? 56.344 -5.914 -32.375 1 38.03 4 ALA B CA 1
ATOM 2391 C C . ALA B 1 4 ? 55.656 -6.016 -31.016 1 38.03 4 ALA B C 1
ATOM 2393 O O . ALA B 1 4 ? 55.719 -7.059 -30.359 1 38.03 4 ALA B O 1
ATOM 2394 N N . LEU B 1 5 ? 55.5 -4.895 -30.297 1 34.81 5 LEU B N 1
ATOM 2395 C CA . LEU B 1 5 ? 54.688 -4.77 -29.078 1 34.81 5 LEU B CA 1
ATOM 2396 C C . LEU B 1 5 ? 53.25 -5.211 -29.344 1 34.81 5 LEU B C 1
ATOM 2398 O O . LEU B 1 5 ? 52.562 -4.602 -30.156 1 34.81 5 LEU B O 1
ATOM 2402 N N . CYS B 1 6 ? 53 -6.508 -29.344 1 32.31 6 CYS B N 1
ATOM 2403 C CA . CYS B 1 6 ? 51.625 -6.93 -29.359 1 32.31 6 CYS B CA 1
ATOM 2404 C C . CYS B 1 6 ? 50.844 -6.34 -28.188 1 32.31 6 CYS B C 1
ATOM 2406 O O . CYS B 1 6 ? 51.188 -6.605 -27.031 1 32.31 6 CYS B O 1
ATOM 2408 N N . CYS B 1 7 ? 50.375 -5.188 -28.312 1 31.19 7 CYS B N 1
ATOM 2409 C CA . CYS B 1 7 ? 49.406 -4.664 -27.344 1 31.19 7 CYS B CA 1
ATOM 2410 C C . CYS B 1 7 ? 48.219 -5.617 -27.172 1 31.19 7 CYS B C 1
ATOM 2412 O O . CYS B 1 7 ? 47.469 -5.855 -28.109 1 31.19 7 CYS B O 1
ATOM 2414 N N . LYS B 1 8 ? 48.469 -6.633 -26.328 1 35.19 8 LYS B N 1
ATOM 2415 C CA . LYS B 1 8 ? 47.312 -7.387 -25.906 1 35.19 8 LYS B CA 1
ATOM 2416 C C . LYS B 1 8 ? 46.219 -6.457 -25.391 1 35.19 8 LYS B C 1
ATOM 2418 O O . LYS B 1 8 ? 46.406 -5.754 -24.391 1 35.19 8 LYS B O 1
ATOM 2423 N N . VAL B 1 9 ? 45.312 -6.094 -26.25 1 37.34 9 VAL B N 1
ATOM 2424 C CA . VAL B 1 9 ? 44.062 -5.523 -25.781 1 37.34 9 VAL B CA 1
ATOM 2425 C C . VAL B 1 9 ? 43.406 -6.473 -24.766 1 37.34 9 VAL B C 1
ATOM 2427 O O . VAL B 1 9 ? 43.062 -7.609 -25.109 1 37.34 9 VAL B O 1
ATOM 2430 N N . VAL B 1 10 ? 43.844 -6.395 -23.547 1 36.28 10 VAL B N 1
ATOM 2431 C CA . VAL B 1 10 ? 43.031 -6.988 -22.5 1 36.28 10 VAL B CA 1
ATOM 2432 C C . VAL B 1 10 ? 41.594 -6.504 -22.656 1 36.28 10 VAL B C 1
ATOM 2434 O O . VAL B 1 10 ? 41.312 -5.32 -22.469 1 36.28 10 VAL B O 1
ATOM 2437 N N . ASN B 1 11 ? 40.906 -7.051 -23.672 1 33.31 11 ASN B N 1
ATOM 2438 C CA . ASN B 1 11 ? 39.438 -6.855 -23.562 1 33.31 11 ASN B CA 1
ATOM 2439 C C . ASN B 1 11 ? 38.938 -7.16 -22.156 1 33.31 11 ASN B C 1
ATOM 2441 O O . ASN B 1 11 ? 38.969 -8.312 -21.719 1 33.31 11 ASN B O 1
ATOM 2445 N N . LEU B 1 12 ? 39.281 -6.281 -21.266 1 33.12 12 LEU B N 1
ATOM 2446 C CA . LEU B 1 12 ? 38.469 -6.336 -20.047 1 33.12 12 LEU B CA 1
ATOM 2447 C C . LEU B 1 12 ? 37 -6.594 -20.375 1 33.12 12 LEU B C 1
ATOM 2449 O O . LEU B 1 12 ? 36.312 -5.699 -20.844 1 33.12 12 LEU B O 1
ATOM 2453 N N . LEU B 1 13 ? 36.719 -7.711 -20.984 1 32.91 13 LEU B N 1
ATOM 2454 C CA . LEU B 1 13 ? 35.312 -8.086 -20.906 1 32.91 13 LEU B CA 1
ATOM 2455 C C . LEU B 1 13 ? 34.781 -7.844 -19.5 1 32.91 13 LEU B C 1
ATOM 2457 O O . LEU B 1 13 ? 35.188 -8.5 -18.547 1 32.91 13 LEU B O 1
ATOM 2461 N N . LEU B 1 14 ? 34.562 -6.617 -19.203 1 34.69 14 LEU B N 1
ATOM 2462 C CA . LEU B 1 14 ? 33.656 -6.43 -18.094 1 34.69 14 LEU B CA 1
ATOM 2463 C C . LEU B 1 14 ? 32.531 -7.484 -18.125 1 34.69 14 LEU B C 1
ATOM 2465 O O . LEU B 1 14 ? 31.719 -7.492 -19.031 1 34.69 14 LEU B O 1
ATOM 2469 N N . CYS B 1 15 ? 32.875 -8.688 -17.953 1 34.84 15 CYS B N 1
ATOM 2470 C CA . CYS B 1 15 ? 31.859 -9.672 -17.609 1 34.84 15 CYS B CA 1
ATOM 2471 C C . CYS B 1 15 ? 30.75 -9.047 -16.781 1 34.84 15 CYS B C 1
ATOM 2473 O O . CYS B 1 15 ? 30.953 -8.695 -15.617 1 34.84 15 CYS B O 1
ATOM 2475 N N . PHE B 1 16 ? 30.047 -8.109 -17.359 1 37.22 16 PHE B N 1
ATOM 2476 C CA . PHE B 1 16 ? 28.797 -7.801 -16.672 1 37.22 16 PHE B CA 1
ATOM 2477 C C . PHE B 1 16 ? 28.156 -9.062 -16.094 1 37.22 16 PHE B C 1
ATOM 2479 O O . PHE B 1 16 ? 27.719 -9.938 -16.828 1 37.22 16 PHE B O 1
ATOM 2486 N N . GLY B 1 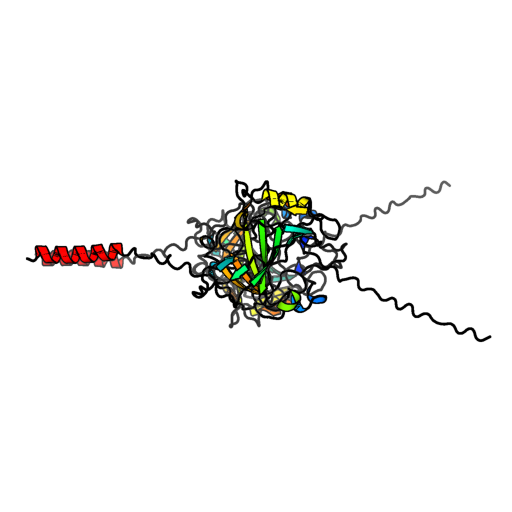17 ? 28.719 -9.656 -15.172 1 43.22 17 GLY B N 1
ATOM 2487 C CA . GLY B 1 17 ? 28.031 -10.711 -14.453 1 43.22 17 GLY B CA 1
ATOM 2488 C C . GLY B 1 17 ? 26.531 -10.539 -14.445 1 43.22 17 GLY B C 1
ATOM 2489 O O . GLY B 1 17 ? 26.016 -9.445 -14.695 1 43.22 17 GLY B O 1
ATOM 2490 N N . PRO B 1 18 ? 25.688 -11.562 -14.641 1 52.34 18 PRO B N 1
ATOM 2491 C CA . PRO B 1 18 ? 24.234 -11.422 -14.641 1 52.34 18 PRO B CA 1
ATOM 2492 C C . PRO B 1 18 ? 23.734 -10.383 -13.641 1 52.34 18 PRO B C 1
ATOM 2494 O O . PRO B 1 18 ? 24.281 -10.266 -12.539 1 52.34 18 PRO B O 1
ATOM 2497 N N . ALA B 1 19 ? 23.297 -9.234 -14.156 1 59.28 19 ALA B N 1
ATOM 2498 C CA . ALA B 1 19 ? 22.781 -8.133 -13.352 1 59.28 19 ALA B CA 1
ATOM 2499 C C . ALA B 1 19 ? 21.984 -8.648 -12.156 1 59.28 19 ALA B C 1
ATOM 2501 O O . ALA B 1 19 ? 21 -9.367 -12.312 1 59.28 19 ALA B O 1
ATOM 2502 N N . LEU B 1 20 ? 22.562 -8.711 -10.977 1 85.25 20 LEU B N 1
ATOM 2503 C CA . LEU B 1 20 ? 21.984 -9.289 -9.766 1 85.25 20 LEU B CA 1
ATOM 2504 C C . LEU B 1 20 ? 20.844 -8.422 -9.242 1 85.25 20 LEU B C 1
ATOM 2506 O O . LEU B 1 20 ? 20.938 -7.195 -9.242 1 85.25 20 LEU B O 1
ATOM 2510 N N . TRP B 1 21 ? 19.672 -8.992 -9.297 1 93.88 21 TRP B N 1
ATOM 2511 C CA . TRP B 1 21 ? 18.516 -8.32 -8.695 1 93.88 21 TRP B CA 1
ATOM 2512 C C . TRP B 1 21 ? 18.203 -8.898 -7.32 1 93.88 21 TRP B C 1
ATOM 2514 O O . TRP B 1 21 ? 18.641 -10 -6.996 1 93.88 21 TRP B O 1
ATOM 2524 N N . CYS B 1 22 ? 17.609 -8.094 -6.527 1 94.88 22 CYS B N 1
ATOM 2525 C CA . CYS B 1 22 ? 17.094 -8.508 -5.223 1 94.88 22 CYS B CA 1
ATOM 2526 C C . CYS B 1 22 ? 15.742 -7.863 -4.941 1 94.88 22 CYS B C 1
ATOM 2528 O O . CYS B 1 22 ? 15.289 -7.008 -5.699 1 94.88 22 CYS B O 1
ATOM 2530 N N . TYR B 1 23 ? 15.094 -8.406 -4.012 1 95.12 23 TYR B N 1
ATOM 2531 C CA . TYR B 1 23 ? 13.859 -7.777 -3.551 1 95.12 23 TYR B CA 1
ATOM 2532 C C . TYR B 1 23 ? 14.164 -6.535 -2.721 1 95.12 23 TYR B C 1
ATOM 2534 O O . TYR B 1 23 ? 15.305 -6.328 -2.295 1 95.12 23 TYR B O 1
ATOM 2542 N N . GLN B 1 24 ? 13.094 -5.762 -2.549 1 91.94 24 GLN B N 1
ATOM 2543 C CA . GLN B 1 24 ? 13.242 -4.5 -1.831 1 91.94 24 GLN B CA 1
ATOM 2544 C C . GLN B 1 24 ? 13.82 -4.723 -0.436 1 91.94 24 GLN B C 1
ATOM 2546 O O . GLN B 1 24 ? 14.711 -3.988 -0.002 1 91.94 24 GLN B O 1
ATOM 2551 N N . GLY B 1 25 ? 13.336 -5.746 0.222 1 88.25 25 GLY B N 1
ATOM 2552 C CA . GLY B 1 25 ? 13.758 -6.004 1.59 1 88.25 25 GLY B CA 1
ATOM 2553 C C . GLY B 1 25 ? 15.188 -6.484 1.69 1 88.25 25 GLY B C 1
ATOM 2554 O O . GLY B 1 25 ? 15.773 -6.488 2.775 1 88.25 25 GLY B O 1
ATOM 2555 N N . GLN B 1 26 ? 15.812 -6.824 0.585 1 88.81 26 GLN B N 1
ATOM 2556 C CA . GLN B 1 26 ? 17.172 -7.367 0.563 1 88.81 26 GLN B CA 1
ATOM 2557 C C . GLN B 1 26 ? 18.172 -6.312 0.113 1 88.81 26 GLN B C 1
ATOM 2559 O O . GLN B 1 26 ? 19.391 -6.535 0.178 1 88.81 26 GLN B O 1
ATOM 2564 N N . PHE B 1 27 ? 17.688 -5.223 -0.315 1 88.94 27 PHE B N 1
ATOM 2565 C CA . PHE B 1 27 ? 18.562 -4.191 -0.856 1 88.94 27 PHE B CA 1
ATOM 2566 C C . PHE B 1 27 ? 19.156 -3.344 0.262 1 88.94 27 PHE B C 1
ATOM 2568 O O . PHE B 1 27 ? 18.469 -3.01 1.229 1 88.94 27 PHE B O 1
ATOM 2575 N N . SER B 1 28 ? 20.359 -2.994 0.116 1 87.44 28 SER B N 1
ATOM 2576 C CA . SER B 1 28 ? 21.062 -1.971 0.877 1 87.44 28 SER B CA 1
ATOM 2577 C C . SER B 1 28 ? 22.125 -1.292 0.028 1 87.44 28 SER B C 1
ATOM 2579 O O . SER B 1 28 ? 22.484 -1.785 -1.045 1 87.44 28 SER B O 1
ATOM 2581 N N . CYS B 1 29 ? 22.609 -0.084 0.519 1 88.31 29 CYS B N 1
ATOM 2582 C CA . CYS B 1 29 ? 23.625 0.655 -0.219 1 88.31 29 CYS B CA 1
ATOM 2583 C C . CYS B 1 29 ? 24.922 -0.141 -0.305 1 88.31 29 CYS B C 1
ATOM 2585 O O . CYS B 1 29 ? 25.781 0.169 -1.12 1 88.31 29 CYS B O 1
ATOM 2587 N N . GLU B 1 30 ? 25.031 -1.194 0.451 1 86.06 30 GLU B N 1
ATOM 2588 C CA . GLU B 1 30 ? 26.219 -2.033 0.45 1 86.06 30 GLU B CA 1
ATOM 2589 C C . GLU B 1 30 ? 26.094 -3.172 -0.559 1 86.06 30 GLU B C 1
ATOM 2591 O O . GLU B 1 30 ? 27.094 -3.812 -0.907 1 86.06 30 GLU B O 1
ATOM 2596 N N . GLU B 1 31 ? 24.875 -3.455 -0.944 1 81.5 31 GLU B N 1
ATOM 2597 C CA . GLU B 1 31 ? 24.641 -4.551 -1.875 1 81.5 31 GLU B CA 1
ATOM 2598 C C . GLU B 1 31 ? 24.844 -4.105 -3.32 1 81.5 31 GLU B C 1
ATOM 2600 O O . GLU B 1 31 ? 24.781 -2.912 -3.621 1 81.5 31 GLU B O 1
ATOM 2605 N N . THR B 1 32 ? 25.125 -5.066 -4.133 1 84 32 THR B N 1
ATOM 2606 C CA . THR B 1 32 ? 25.391 -4.766 -5.535 1 84 32 THR B CA 1
ATOM 2607 C C . THR B 1 32 ? 24.156 -5.047 -6.391 1 84 32 THR B C 1
ATOM 2609 O O . THR B 1 32 ? 24.156 -4.766 -7.594 1 84 32 THR B O 1
ATOM 2612 N N . CYS B 1 33 ? 23.156 -5.582 -5.77 1 90.25 33 CYS B N 1
ATOM 2613 C CA . CYS B 1 33 ? 21.969 -5.934 -6.531 1 90.25 33 CYS B CA 1
ATOM 2614 C C . CYS B 1 33 ? 21.062 -4.719 -6.73 1 90.25 33 CYS B C 1
ATOM 2616 O O . CYS B 1 33 ? 21.234 -3.697 -6.062 1 90.25 33 CYS B O 1
ATOM 2618 N N . ARG B 1 34 ? 20.188 -4.879 -7.668 1 91.81 34 ARG B N 1
ATOM 2619 C CA . ARG B 1 34 ? 19.188 -3.85 -7.914 1 91.81 34 ARG B CA 1
ATOM 2620 C C . ARG B 1 34 ? 17.844 -4.238 -7.301 1 91.81 34 ARG B C 1
ATOM 2622 O O . ARG B 1 34 ? 17.406 -5.383 -7.43 1 91.81 34 ARG B O 1
ATOM 2629 N N . ASP B 1 35 ? 17.281 -3.277 -6.668 1 93.38 35 ASP B N 1
ATOM 2630 C CA . ASP B 1 35 ? 15.945 -3.502 -6.113 1 93.38 35 ASP B CA 1
ATOM 2631 C C . ASP B 1 35 ? 14.859 -3.211 -7.148 1 93.38 35 ASP B C 1
ATOM 2633 O O . ASP B 1 35 ? 15.148 -2.684 -8.227 1 93.38 35 ASP B O 1
ATOM 2637 N N . PRO B 1 36 ? 13.602 -3.514 -6.883 1 95.62 36 PRO B N 1
ATOM 2638 C CA . PRO B 1 36 ? 12.531 -3.441 -7.879 1 95.62 36 PRO B CA 1
ATOM 2639 C C . PRO B 1 36 ? 12.406 -2.059 -8.516 1 95.62 36 PRO B C 1
ATOM 2641 O O . PRO B 1 36 ? 12.039 -1.944 -9.688 1 95.62 36 PRO B O 1
ATOM 2644 N N . SER B 1 37 ? 12.664 -0.989 -7.785 1 91.5 37 SER B N 1
ATOM 2645 C CA . SER B 1 37 ? 12.547 0.355 -8.344 1 91.5 37 SER B CA 1
ATOM 2646 C C . SER B 1 37 ? 13.594 0.599 -9.422 1 91.5 37 SER B C 1
ATOM 2648 O O . SER B 1 37 ? 13.5 1.566 -10.18 1 91.5 37 SER B O 1
ATOM 2650 N N . HIS B 1 38 ? 14.547 -0.303 -9.547 1 92.5 38 HIS B N 1
ATOM 2651 C CA . HIS B 1 38 ? 15.625 -0.121 -10.523 1 92.5 38 HIS B CA 1
ATOM 2652 C C . HIS B 1 38 ? 15.672 -1.281 -11.508 1 92.5 38 HIS B C 1
ATOM 2654 O O . HIS B 1 38 ? 16.578 -1.353 -12.344 1 92.5 38 HIS B O 1
ATOM 2660 N N . TRP B 1 39 ? 14.719 -2.201 -11.422 1 96.88 39 TRP B N 1
ATOM 2661 C CA . TRP B 1 39 ? 14.719 -3.359 -12.305 1 96.88 39 TRP B CA 1
ATOM 2662 C C . TRP B 1 39 ? 14.602 -2.928 -13.766 1 96.88 39 TRP B C 1
ATOM 2664 O O . TRP B 1 39 ? 15.188 -3.553 -14.656 1 96.88 39 TRP B O 1
ATOM 2674 N N . VAL B 1 40 ? 13.898 -1.852 -13.984 1 95.62 40 VAL B N 1
ATOM 2675 C CA . VAL B 1 40 ? 13.578 -1.416 -15.336 1 95.62 40 VAL B CA 1
ATOM 2676 C C . VAL B 1 40 ? 14.867 -1.133 -16.109 1 95.62 40 VAL B C 1
ATOM 2678 O O . VAL B 1 40 ? 14.922 -1.304 -17.328 1 95.62 40 VAL B O 1
ATOM 2681 N N . GLY B 1 41 ? 15.906 -0.693 -15.414 1 93.69 41 GLY B N 1
ATOM 2682 C CA . GLY B 1 41 ? 17.172 -0.408 -16.062 1 93.69 41 GLY B CA 1
ATOM 2683 C C . GLY B 1 41 ? 17.797 -1.629 -16.719 1 93.69 41 GLY B C 1
ATOM 2684 O O . GLY B 1 41 ? 18.391 -1.534 -17.797 1 93.69 41 GLY B O 1
ATOM 2685 N N . GLN B 1 42 ? 17.641 -2.754 -16.125 1 93.44 42 GLN B N 1
ATOM 2686 C CA . GLN B 1 42 ? 18.25 -3.99 -16.609 1 93.44 42 GLN B CA 1
ATOM 2687 C C . GLN B 1 42 ? 17.219 -4.902 -17.25 1 93.44 42 GLN B C 1
ATOM 2689 O O . GLN B 1 42 ? 17.562 -5.746 -18.078 1 93.44 42 GLN B O 1
ATOM 2694 N N . PHE B 1 43 ? 16.047 -4.766 -16.859 1 95 43 PHE B N 1
ATOM 2695 C CA . PHE B 1 43 ? 14.93 -5.543 -17.359 1 95 43 PHE B CA 1
ATOM 2696 C C . PHE B 1 43 ? 13.812 -4.629 -17.844 1 95 43 PHE B C 1
ATOM 2698 O O . PHE B 1 43 ? 12.812 -4.43 -17.141 1 95 43 PHE B O 1
ATOM 2705 N N . PRO B 1 44 ? 13.859 -4.242 -19.031 1 95 44 PRO B N 1
ATOM 2706 C CA . PRO B 1 44 ? 12.984 -3.174 -19.531 1 95 44 PRO B CA 1
ATOM 2707 C C . PRO B 1 44 ? 11.5 -3.51 -19.406 1 95 44 PRO B C 1
ATOM 2709 O O . PRO B 1 44 ? 10.68 -2.615 -19.188 1 95 44 PRO B O 1
ATOM 2712 N N . ASN B 1 45 ? 11.133 -4.805 -19.484 1 95.31 45 ASN B N 1
ATOM 2713 C CA . ASN B 1 45 ? 9.727 -5.184 -19.359 1 95.31 45 ASN B CA 1
ATOM 2714 C C . ASN B 1 45 ? 9.172 -4.855 -17.984 1 95.31 45 ASN B C 1
ATOM 2716 O O . ASN B 1 45 ? 7.957 -4.805 -17.797 1 95.31 45 ASN B O 1
ATOM 2720 N N . CYS B 1 46 ? 10.055 -4.652 -17.047 1 97.38 46 CYS B N 1
ATOM 2721 C CA . CYS B 1 46 ? 9.625 -4.355 -15.68 1 97.38 46 CYS B CA 1
ATOM 2722 C C . CYS B 1 46 ? 9.039 -2.949 -15.586 1 97.38 46 CYS B C 1
ATOM 2724 O O . CYS B 1 46 ? 8.461 -2.58 -14.57 1 97.38 46 CYS B O 1
ATOM 2726 N N . GLY B 1 47 ? 9.164 -2.215 -16.625 1 96.31 47 GLY B N 1
ATOM 2727 C CA . GLY B 1 47 ? 8.586 -0.884 -16.703 1 96.31 47 GLY B CA 1
ATOM 2728 C C . GLY B 1 47 ? 7.305 -0.833 -17.516 1 96.31 47 GLY B C 1
ATOM 2729 O O . GLY B 1 47 ? 6.832 0.249 -17.875 1 96.31 47 GLY B O 1
ATOM 2730 N N . GLY B 1 48 ? 6.734 -1.999 -17.844 1 96.75 48 GLY B N 1
ATOM 2731 C CA . GLY B 1 48 ? 5.535 -2.055 -18.672 1 96.75 48 GLY B CA 1
ATOM 2732 C C . GLY B 1 48 ? 4.285 -1.625 -17.938 1 96.75 48 GLY B C 1
ATOM 2733 O O . GLY B 1 48 ? 4.312 -1.424 -16.719 1 96.75 48 GLY B O 1
ATOM 2734 N N . LEU B 1 49 ? 3.148 -1.596 -18.625 1 96.12 49 LEU B N 1
ATOM 2735 C CA . LEU B 1 49 ? 1.921 -1.013 -18.094 1 96.12 49 LEU B CA 1
ATOM 2736 C C . LEU B 1 49 ? 1.022 -2.088 -17.5 1 96.12 49 LEU B C 1
ATOM 2738 O O . LEU B 1 49 ? -0.02 -1.78 -16.922 1 96.12 49 LEU B O 1
ATOM 2742 N N . ARG B 1 50 ? 1.406 -3.352 -17.625 1 97.62 50 ARG B N 1
ATOM 2743 C CA . ARG B 1 50 ? 0.617 -4.445 -17.062 1 97.62 50 ARG B CA 1
ATOM 2744 C C . ARG B 1 50 ? 1.433 -5.25 -16.062 1 97.62 50 ARG B C 1
ATOM 2746 O O . ARG B 1 50 ? 1.494 -6.477 -16.141 1 97.62 50 ARG B O 1
ATOM 2753 N N . GLN B 1 51 ? 2.029 -4.488 -15.188 1 98.25 51 GLN B N 1
ATOM 2754 C CA . GLN B 1 51 ? 2.938 -5.109 -14.234 1 98.25 51 GLN B CA 1
ATOM 2755 C C . GLN B 1 51 ? 2.174 -5.719 -13.055 1 98.25 51 GLN B C 1
ATOM 2757 O O . GLN B 1 51 ? 1.039 -5.324 -12.781 1 98.25 51 GLN B O 1
ATOM 2762 N N . SER B 1 52 ? 2.752 -6.719 -12.461 1 98.56 52 SER B N 1
ATOM 2763 C CA . SER B 1 52 ? 2.266 -7.422 -11.281 1 98.56 52 SER B CA 1
ATOM 2764 C C . SER B 1 52 ? 3.328 -7.465 -10.188 1 98.56 52 SER B C 1
ATOM 2766 O O . SER B 1 52 ? 4.52 -7.328 -10.469 1 98.56 52 SER B O 1
ATOM 2768 N N . PRO B 1 53 ? 2.928 -7.691 -8.922 1 98.81 53 PRO B N 1
ATOM 2769 C CA . PRO B 1 53 ? 1.559 -7.859 -8.438 1 98.81 53 PRO B CA 1
ATOM 2770 C C . PRO B 1 53 ? 0.81 -6.535 -8.305 1 98.81 53 PRO B C 1
ATOM 2772 O O . PRO B 1 53 ? 1.406 -5.469 -8.461 1 98.81 53 PRO B O 1
ATOM 2775 N N . ILE B 1 54 ? -0.502 -6.648 -8.109 1 98.81 54 ILE B N 1
ATOM 2776 C CA . ILE B 1 54 ? -1.287 -5.43 -7.941 1 98.81 54 ILE B CA 1
ATOM 2777 C C . ILE B 1 54 ? -2.004 -5.457 -6.594 1 98.81 54 ILE B C 1
ATOM 2779 O O . ILE B 1 54 ? -2.041 -6.496 -5.926 1 98.81 54 ILE B O 1
ATOM 2783 N N . ASN B 1 55 ? -2.414 -4.297 -6.121 1 98.75 55 ASN B N 1
ATOM 2784 C CA . ASN B 1 55 ? -3.447 -4.184 -5.098 1 98.75 55 ASN B CA 1
ATOM 2785 C C . ASN B 1 55 ? -4.84 -4.395 -5.68 1 98.75 55 ASN B C 1
ATOM 2787 O O . ASN B 1 55 ? -5.207 -3.762 -6.672 1 98.75 55 ASN B O 1
ATOM 2791 N N . ILE B 1 56 ? -5.578 -5.242 -5.094 1 98.81 56 ILE B N 1
ATOM 2792 C CA . ILE B 1 56 ? -6.953 -5.449 -5.523 1 98.81 56 ILE B CA 1
ATOM 2793 C C . ILE B 1 56 ? -7.906 -4.703 -4.59 1 98.81 56 ILE B C 1
ATOM 2795 O O . ILE B 1 56 ? -7.992 -5.02 -3.398 1 98.81 56 ILE B O 1
ATOM 2799 N N . VAL B 1 57 ? -8.508 -3.721 -5.105 1 98.56 57 VAL B N 1
ATOM 2800 C CA . VAL B 1 57 ? -9.609 -3.082 -4.387 1 98.56 57 VAL B CA 1
ATOM 2801 C C . VAL B 1 57 ? -10.891 -3.893 -4.574 1 98.56 57 VAL B C 1
ATOM 2803 O O . VAL B 1 57 ? -11.539 -3.809 -5.621 1 98.56 57 VAL B O 1
ATOM 2806 N N . THR B 1 58 ? -11.289 -4.594 -3.57 1 97.81 58 THR B N 1
ATOM 2807 C CA . THR B 1 58 ? -12.305 -5.637 -3.703 1 97.81 58 THR B CA 1
ATOM 2808 C C . THR B 1 58 ? -13.641 -5.039 -4.125 1 97.81 58 THR B C 1
ATOM 2810 O O . THR B 1 58 ? -14.367 -5.637 -4.922 1 97.81 58 THR B O 1
ATOM 2813 N N . GLY B 1 59 ? -14.008 -3.834 -3.656 1 96.44 59 GLY B N 1
ATOM 2814 C CA . GLY B 1 59 ? -15.273 -3.199 -3.965 1 96.44 59 GLY B CA 1
ATOM 2815 C C . GLY B 1 59 ? -15.328 -2.623 -5.367 1 96.44 59 GLY B C 1
ATOM 2816 O O . GLY B 1 59 ? -16.406 -2.25 -5.848 1 96.44 59 GLY B O 1
ATOM 2817 N N . LYS B 1 60 ? -14.219 -2.625 -6.055 1 97.19 60 LYS B N 1
ATOM 2818 C CA . LYS B 1 60 ? -14.164 -2.027 -7.387 1 97.19 60 LYS B CA 1
ATOM 2819 C C . LYS B 1 60 ? -13.992 -3.096 -8.461 1 97.19 60 LYS B C 1
ATOM 2821 O O . LYS B 1 60 ? -13.992 -2.789 -9.656 1 97.19 60 LYS B O 1
ATOM 2826 N N . ALA B 1 61 ? -13.766 -4.355 -8.102 1 98.19 61 ALA B N 1
ATOM 2827 C CA . ALA B 1 61 ? -13.641 -5.434 -9.078 1 98.19 61 ALA B CA 1
ATOM 2828 C C . ALA B 1 61 ? -14.945 -5.645 -9.836 1 98.19 61 ALA B C 1
ATOM 2830 O O . ALA B 1 61 ? -16.031 -5.594 -9.242 1 98.19 61 ALA B O 1
ATOM 2831 N N . HIS B 1 62 ? -14.844 -5.891 -11.094 1 98.19 62 HIS B N 1
ATOM 2832 C CA . HIS B 1 62 ? -16.031 -6.031 -11.945 1 98.19 62 HIS B CA 1
ATOM 2833 C C . HIS B 1 62 ? -16.438 -7.496 -12.078 1 98.19 62 HIS B C 1
ATOM 2835 O O . HIS B 1 62 ? -15.609 -8.352 -12.398 1 98.19 62 HIS B O 1
ATOM 2841 N N . VAL B 1 63 ? -17.719 -7.711 -11.898 1 97.69 63 VAL B N 1
ATOM 2842 C CA . VAL B 1 63 ? -18.219 -9.07 -12.062 1 97.69 63 VAL B CA 1
ATOM 2843 C C . VAL B 1 63 ? -18.172 -9.477 -13.531 1 97.69 63 VAL B C 1
ATOM 2845 O O . VAL B 1 63 ? -18.547 -8.703 -14.414 1 97.69 63 VAL B O 1
ATOM 2848 N N . ASN B 1 64 ? -17.656 -10.578 -13.805 1 97.62 64 ASN B N 1
ATOM 2849 C CA . ASN B 1 64 ? -17.641 -11.195 -15.117 1 97.62 64 ASN B CA 1
ATOM 2850 C C . ASN B 1 64 ? -18.219 -12.609 -15.078 1 97.62 64 ASN B C 1
ATOM 2852 O O . ASN B 1 64 ? -17.578 -13.531 -14.562 1 97.62 64 ASN B O 1
ATOM 2856 N N . SER B 1 65 ? -19.328 -12.805 -15.656 1 95.19 65 SER B N 1
ATOM 2857 C CA . SER B 1 65 ? -20.062 -14.062 -15.578 1 95.19 65 SER B CA 1
ATOM 2858 C C . SER B 1 65 ? -19.344 -15.172 -16.328 1 95.19 65 SER B C 1
ATOM 2860 O O . SER B 1 65 ? -19.656 -16.359 -16.156 1 95.19 65 SER B O 1
ATOM 2862 N N . ALA B 1 66 ? -18.484 -14.836 -17.156 1 95.75 66 ALA B N 1
ATOM 2863 C CA . ALA B 1 66 ? -17.734 -15.844 -17.906 1 95.75 66 ALA B CA 1
ATOM 2864 C C . ALA B 1 66 ? -16.719 -16.547 -17 1 95.75 66 ALA B C 1
ATOM 2866 O O . ALA B 1 66 ? -16.188 -17.594 -17.359 1 95.75 66 ALA B O 1
ATOM 2867 N N . LEU B 1 67 ? -16.453 -15.953 -15.867 1 97.31 67 LEU B N 1
ATOM 2868 C CA . LEU B 1 67 ? -15.477 -16.531 -14.953 1 97.31 67 LEU B CA 1
ATOM 2869 C C . LEU B 1 67 ? -16.094 -17.641 -14.125 1 97.31 67 LEU B C 1
ATOM 2871 O O . LEU B 1 67 ? -16.406 -17.453 -12.945 1 97.31 67 LEU B O 1
ATOM 2875 N N . THR B 1 68 ? -16.156 -18.844 -14.711 1 94.69 68 THR B N 1
ATOM 2876 C CA . THR B 1 68 ? -16.672 -20.047 -14.062 1 94.69 68 THR B CA 1
ATOM 2877 C C . THR B 1 68 ? -15.594 -20.703 -13.219 1 94.69 68 THR B C 1
ATOM 2879 O O . THR B 1 68 ? -14.43 -20.281 -13.234 1 94.69 68 THR B O 1
ATOM 2882 N N . PRO B 1 69 ? -16 -21.719 -12.445 1 94.88 69 PRO B N 1
ATOM 2883 C CA . PRO B 1 69 ? -14.984 -22.438 -11.672 1 94.88 69 PRO B CA 1
ATOM 2884 C C . PRO B 1 69 ? -13.891 -23.031 -12.555 1 94.88 69 PRO B C 1
ATOM 2886 O O . PRO B 1 69 ? -14.164 -23.484 -13.672 1 94.88 69 PRO B O 1
ATOM 2889 N N . LEU B 1 70 ? -12.719 -23.047 -11.992 1 97.12 70 LEU B N 1
ATOM 2890 C CA . LEU B 1 70 ? -11.609 -23.688 -12.68 1 97.12 70 LEU B CA 1
ATOM 2891 C C . LEU B 1 70 ? -11.695 -25.203 -12.547 1 97.12 70 LEU B C 1
ATOM 2893 O O . LEU B 1 70 ? -12.391 -25.719 -11.664 1 97.12 70 LEU B O 1
ATOM 2897 N N . THR B 1 71 ? -11.047 -25.859 -13.469 1 97.06 71 THR B N 1
ATOM 2898 C CA . THR B 1 71 ? -10.914 -27.312 -13.422 1 97.06 71 THR B CA 1
ATOM 2899 C C . THR B 1 71 ? -9.477 -27.719 -13.102 1 97.06 71 THR B C 1
ATOM 2901 O O . THR B 1 71 ? -8.555 -27.359 -13.836 1 97.06 71 THR B O 1
ATOM 2904 N N . PHE B 1 72 ? -9.32 -28.453 -12.039 1 97.94 72 PHE B N 1
ATOM 2905 C CA . PHE B 1 72 ? -8.023 -28.953 -11.617 1 97.94 72 PHE B CA 1
ATOM 2906 C C . PHE B 1 72 ? -7.863 -30.438 -11.977 1 97.94 72 PHE B C 1
ATOM 2908 O O . PHE B 1 72 ? -8.688 -31.266 -11.594 1 97.94 72 PHE B O 1
ATOM 2915 N N . LEU B 1 73 ? -6.84 -30.734 -12.672 1 97.38 73 LEU B N 1
ATOM 2916 C CA . LEU B 1 73 ? -6.508 -32.125 -12.969 1 97.38 73 LEU B CA 1
ATOM 2917 C C . LEU B 1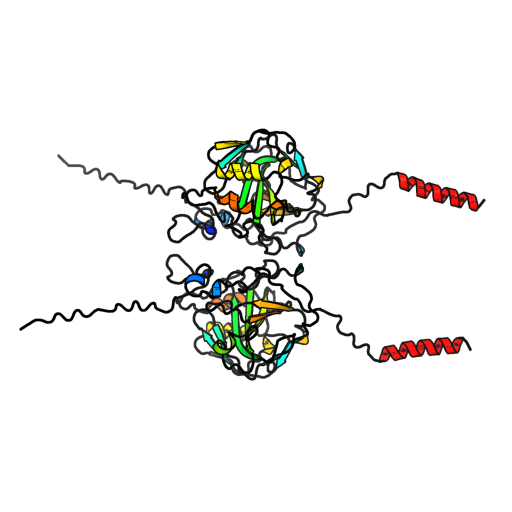 73 ? -5.195 -32.531 -12.305 1 97.38 73 LEU B C 1
ATOM 2919 O O . LEU B 1 73 ? -4.219 -31.766 -12.344 1 97.38 73 LEU B O 1
ATOM 2923 N N . GLY B 1 74 ? -5.223 -33.656 -11.641 1 97.69 74 GLY B N 1
ATOM 2924 C CA . GLY B 1 74 ? -3.996 -34.188 -11.094 1 97.69 74 GLY B CA 1
ATOM 2925 C C . GLY B 1 74 ? -3.711 -33.719 -9.68 1 97.69 74 GLY B C 1
ATOM 2926 O O . GLY B 1 74 ? -2.738 -34.156 -9.055 1 97.69 74 GLY B O 1
ATOM 2927 N N . HIS B 1 75 ? -4.559 -32.875 -9.102 1 97.56 75 HIS B N 1
ATOM 2928 C CA . HIS B 1 75 ? -4.312 -32.281 -7.777 1 97.56 75 HIS B CA 1
ATOM 2929 C C . HIS B 1 75 ? -4.395 -33.344 -6.695 1 97.56 75 HIS B C 1
ATOM 2931 O O . HIS B 1 75 ? -3.734 -33.25 -5.66 1 97.56 75 HIS B O 1
ATOM 2937 N N . ASN B 1 76 ? -5.215 -34.406 -6.941 1 96.56 76 ASN B N 1
ATOM 2938 C CA . ASN B 1 76 ? -5.469 -35.406 -5.922 1 96.56 76 ASN B CA 1
ATOM 2939 C C . ASN B 1 76 ? -4.555 -36.625 -6.09 1 96.56 76 ASN B C 1
ATOM 2941 O O . ASN B 1 76 ? -4.578 -37.531 -5.27 1 96.56 76 ASN B O 1
ATOM 2945 N N . GLU B 1 77 ? -3.75 -36.656 -7.105 1 97.25 77 GLU B N 1
ATOM 2946 C CA . GLU B 1 77 ? -2.852 -37.781 -7.359 1 97.25 77 GLU B CA 1
ATOM 2947 C C . GLU B 1 77 ? -1.545 -37.656 -6.586 1 97.25 77 GLU B C 1
ATOM 2949 O O . GLU B 1 77 ? -0.978 -36.562 -6.527 1 97.25 77 GLU B O 1
ATOM 2954 N N . PRO B 1 78 ? -1.132 -38.75 -5.977 1 96.94 78 PRO B N 1
ATOM 2955 C CA . PRO B 1 78 ? 0.18 -38.656 -5.328 1 96.94 78 PRO B CA 1
ATOM 2956 C C . PRO B 1 78 ? 1.317 -38.438 -6.324 1 96.94 78 PRO B C 1
ATOM 2958 O O . PRO B 1 78 ? 1.383 -39.156 -7.344 1 96.94 78 PRO B O 1
ATOM 2961 N N . ILE B 1 79 ? 2.113 -37.5 -6.047 1 95.75 79 ILE B N 1
ATOM 2962 C CA . ILE B 1 79 ? 3.252 -37.188 -6.91 1 95.75 79 ILE B CA 1
ATOM 2963 C C . ILE B 1 79 ? 4.508 -37 -6.062 1 95.75 79 ILE B C 1
ATOM 2965 O O . ILE B 1 79 ? 4.426 -36.719 -4.867 1 95.75 79 ILE B O 1
ATOM 2969 N N . ASN B 1 80 ? 5.664 -37.344 -6.645 1 93.81 80 ASN B N 1
ATOM 2970 C CA . ASN B 1 80 ? 6.965 -37.031 -6.062 1 93.81 80 ASN B CA 1
ATOM 2971 C C . ASN B 1 80 ? 7.512 -35.719 -6.617 1 93.81 80 ASN B C 1
ATOM 2973 O O . ASN B 1 80 ? 7.637 -35.562 -7.832 1 93.81 80 ASN B O 1
ATOM 2977 N N . ILE B 1 81 ? 7.77 -34.781 -5.633 1 93.12 81 ILE B N 1
ATOM 2978 C CA . ILE B 1 81 ? 8.227 -33.469 -6.129 1 93.12 81 ILE B CA 1
ATOM 2979 C C . ILE B 1 81 ? 9.539 -33.094 -5.453 1 93.12 81 ILE B C 1
ATOM 2981 O O . ILE B 1 81 ? 9.906 -33.688 -4.426 1 93.12 81 ILE B O 1
ATOM 2985 N N . THR B 1 82 ? 10.328 -32.25 -6.102 1 91.75 82 THR B N 1
ATOM 2986 C CA . THR B 1 82 ? 11.586 -31.734 -5.578 1 91.75 82 THR B CA 1
ATOM 2987 C C . THR B 1 82 ? 11.477 -30.234 -5.316 1 91.75 82 THR B C 1
ATOM 2989 O O . THR B 1 82 ? 10.664 -29.547 -5.945 1 91.75 82 THR B O 1
ATOM 2992 N N . VAL B 1 83 ? 12.25 -29.781 -4.34 1 91.56 83 VAL B N 1
ATOM 2993 C CA . VAL B 1 83 ? 12.344 -28.359 -4.047 1 91.56 83 VAL B CA 1
ATOM 2994 C C . VAL B 1 83 ? 13.758 -27.859 -4.336 1 91.56 83 VAL B C 1
ATOM 2996 O O . VAL B 1 83 ? 14.734 -28.484 -3.914 1 91.56 83 VAL B O 1
ATOM 2999 N N . ASP B 1 84 ? 13.828 -26.766 -5.105 1 90.38 84 ASP B N 1
ATOM 3000 C CA . ASP B 1 84 ? 15.109 -26.156 -5.445 1 90.38 84 ASP B CA 1
ATOM 3001 C C . ASP B 1 84 ? 15.141 -24.688 -5.031 1 90.38 84 ASP B C 1
ATOM 3003 O O . ASP B 1 84 ? 14.25 -23.922 -5.395 1 90.38 84 ASP B O 1
ATOM 3007 N N . ASN B 1 85 ? 16.125 -24.344 -4.25 1 90.31 85 ASN B N 1
ATOM 3008 C CA . ASN B 1 85 ? 16.406 -22.938 -3.975 1 90.31 85 ASN B CA 1
ATOM 3009 C C . ASN B 1 85 ? 17.125 -22.25 -5.137 1 90.31 85 ASN B C 1
ATOM 3011 O O . ASN B 1 85 ? 18.312 -22.516 -5.371 1 90.31 85 ASN B O 1
ATOM 3015 N N . ILE B 1 86 ? 16.469 -21.375 -5.754 1 89.75 86 ILE B N 1
ATOM 3016 C CA . ILE B 1 86 ? 17.062 -20.781 -6.945 1 89.75 86 ILE B CA 1
ATOM 3017 C C . ILE B 1 86 ? 17.672 -19.422 -6.59 1 89.75 86 ILE B C 1
ATOM 3019 O O . ILE B 1 86 ? 17.938 -18.609 -7.473 1 89.75 86 ILE B O 1
ATOM 3023 N N . GLY B 1 87 ? 17.781 -19.172 -5.312 1 89.31 87 GLY B N 1
ATOM 3024 C CA . GLY B 1 87 ? 18.469 -17.984 -4.836 1 89.31 87 GLY B CA 1
ATOM 3025 C C . GLY B 1 87 ? 17.531 -16.859 -4.441 1 89.31 87 GLY B C 1
ATOM 3026 O O . GLY B 1 87 ? 17.828 -16.078 -3.531 1 89.31 87 GLY B O 1
ATOM 3027 N N . THR B 1 88 ? 16.391 -16.688 -5.188 1 91.81 88 THR B N 1
ATOM 3028 C CA . THR B 1 88 ? 15.445 -15.609 -4.918 1 91.81 88 THR B CA 1
ATOM 3029 C C . THR B 1 88 ? 14.117 -16.172 -4.434 1 91.81 88 THR B C 1
ATOM 3031 O O . THR B 1 88 ? 13.266 -15.438 -3.938 1 91.81 88 THR B O 1
ATOM 3034 N N . SER B 1 89 ? 13.969 -17.438 -4.625 1 91.5 89 SER B N 1
ATOM 3035 C CA . SER B 1 89 ? 12.812 -18.219 -4.203 1 91.5 89 SER B CA 1
ATOM 3036 C C . SER B 1 89 ? 13.133 -19.703 -4.16 1 91.5 89 SER B C 1
ATOM 3038 O O . SER B 1 89 ? 14.203 -20.125 -4.609 1 91.5 89 SER B O 1
ATOM 3040 N N . ALA B 1 90 ? 12.281 -20.438 -3.547 1 91 90 ALA B N 1
ATOM 3041 C CA . ALA B 1 90 ? 12.336 -21.891 -3.598 1 91 90 ALA B CA 1
ATOM 3042 C C . ALA B 1 90 ? 11.172 -22.453 -4.414 1 91 90 ALA B C 1
ATOM 3044 O O . ALA B 1 90 ? 10.008 -22.172 -4.125 1 91 90 ALA B O 1
ATOM 3045 N N . HIS B 1 91 ? 11.539 -23.281 -5.41 1 94.38 91 HIS B N 1
ATOM 3046 C CA . HIS B 1 91 ? 10.539 -23.797 -6.34 1 94.38 91 HIS B CA 1
ATOM 3047 C C . HIS B 1 91 ? 10.281 -25.281 -6.102 1 94.38 91 HIS B C 1
ATOM 3049 O O . HIS B 1 91 ? 11.219 -26.078 -6.059 1 94.38 91 HIS B O 1
ATOM 3055 N N . PHE B 1 92 ? 9.016 -25.594 -5.945 1 95 92 PHE B N 1
ATOM 3056 C CA . PHE B 1 92 ? 8.578 -26.984 -5.922 1 95 92 PHE B CA 1
ATOM 3057 C C . PHE B 1 92 ? 8.133 -27.438 -7.312 1 95 92 PHE B C 1
ATOM 3059 O O . PHE B 1 92 ? 7.105 -26.984 -7.816 1 95 92 PHE B O 1
ATOM 3066 N N . SER B 1 93 ? 8.875 -28.344 -7.906 1 95.88 93 SER B N 1
ATOM 3067 C CA . SER B 1 93 ? 8.602 -28.75 -9.273 1 95.88 93 SER B CA 1
ATOM 3068 C C . SER B 1 93 ? 7.371 -29.656 -9.344 1 95.88 93 SER B C 1
ATOM 3070 O O . SER B 1 93 ? 7.227 -30.578 -8.547 1 95.88 93 SER B O 1
ATOM 3072 N N . LEU B 1 94 ? 6.516 -29.344 -10.266 1 97.31 94 LEU B N 1
ATOM 3073 C CA . LEU B 1 94 ? 5.316 -30.141 -10.477 1 97.31 94 LEU B CA 1
ATOM 3074 C C . LEU B 1 94 ? 5.395 -30.891 -11.805 1 97.31 94 LEU B C 1
ATOM 3076 O O . LEU B 1 94 ? 5.887 -30.359 -12.797 1 97.31 94 LEU B O 1
ATOM 3080 N N . PRO B 1 95 ? 4.891 -32.125 -11.82 1 96.5 95 PRO B N 1
ATOM 3081 C CA . PRO B 1 95 ? 4.871 -32.875 -13.078 1 96.5 95 PRO B CA 1
ATOM 3082 C C . PRO B 1 95 ? 3.811 -32.375 -14.047 1 96.5 95 PRO B C 1
ATOM 3084 O O . PRO B 1 95 ? 2.863 -31.688 -13.633 1 96.5 95 PRO B O 1
ATOM 3087 N N . GLN B 1 96 ? 3.896 -32.688 -15.297 1 93.75 96 GLN B N 1
ATOM 3088 C CA . GLN B 1 96 ? 3.008 -32.219 -16.359 1 93.75 96 GLN B CA 1
ATOM 3089 C C . GLN B 1 96 ? 1.606 -32.812 -16.188 1 93.75 96 GLN B C 1
ATOM 3091 O O . GLN B 1 96 ? 0.661 -32.344 -16.844 1 93.75 96 GLN B O 1
ATOM 3096 N N . SER B 1 97 ? 1.516 -33.844 -15.359 1 96.38 97 SER B N 1
ATOM 3097 C CA . SER B 1 97 ? 0.21 -34.469 -15.125 1 96.38 97 SER B CA 1
ATOM 3098 C C . SER B 1 97 ? -0.706 -33.531 -14.344 1 96.38 97 SER B C 1
ATOM 3100 O O . SER B 1 97 ? -1.92 -33.75 -14.289 1 96.38 97 SER B O 1
ATOM 3102 N N . VAL B 1 98 ? -0.1 -32.562 -13.672 1 98 98 VAL B N 1
ATOM 3103 C CA . VAL B 1 98 ? -0.9 -31.547 -13.016 1 98 98 VAL B CA 1
ATOM 3104 C C . VAL B 1 98 ? -1.315 -30.484 -14.023 1 98 98 VAL B C 1
ATOM 3106 O O . VAL B 1 98 ? -0.464 -29.828 -14.641 1 98 98 VAL B O 1
ATOM 3109 N N . ARG B 1 99 ? -2.658 -30.312 -14.195 1 98.31 99 ARG B N 1
ATOM 3110 C CA . ARG B 1 99 ? -3.148 -29.469 -15.273 1 98.31 99 ARG B CA 1
ATOM 3111 C C . ARG B 1 99 ? -4.266 -28.562 -14.789 1 98.31 99 ARG B C 1
ATOM 3113 O O . ARG B 1 99 ? -4.781 -28.734 -13.68 1 98.31 99 ARG B O 1
ATOM 3120 N N . LEU B 1 100 ? -4.547 -27.516 -15.594 1 98.38 100 LEU B N 1
ATOM 3121 C CA . LEU B 1 100 ? -5.504 -26.469 -15.289 1 98.38 100 LEU B CA 1
ATOM 3122 C C . LEU B 1 100 ? -6.289 -26.062 -16.531 1 98.38 100 LEU B C 1
ATOM 3124 O O . LEU B 1 100 ? -5.723 -25.922 -17.609 1 98.38 100 LEU B O 1
ATOM 3128 N N . SER B 1 101 ? -7.551 -25.938 -16.422 1 98.06 101 SER B N 1
ATOM 3129 C CA . SER B 1 101 ? -8.414 -25.375 -17.453 1 98.06 101 SER B CA 1
ATOM 3130 C C . SER B 1 101 ? -9.641 -24.688 -16.828 1 98.06 101 SER B C 1
ATOM 3132 O O . SER B 1 101 ? -9.758 -24.594 -15.609 1 98.06 101 SER B O 1
ATOM 3134 N N . GLY B 1 102 ? -10.445 -24.094 -17.688 1 96.81 102 GLY B N 1
ATOM 3135 C CA . GLY B 1 102 ? -11.672 -23.469 -17.203 1 96.81 102 GLY B CA 1
ATOM 3136 C C . GLY B 1 102 ? -11.477 -22.062 -16.719 1 96.81 102 GLY B C 1
ATOM 3137 O O . GLY B 1 102 ? -10.453 -21.422 -16.984 1 96.81 102 GLY B O 1
ATOM 3138 N N . GLY B 1 103 ? -12.562 -21.5 -16.188 1 96.38 103 GLY B N 1
ATOM 3139 C CA . GLY B 1 103 ? -12.531 -20.141 -15.648 1 96.38 103 GLY B CA 1
ATOM 3140 C C . GLY B 1 103 ? -12.273 -19.094 -16.703 1 96.38 103 GLY B C 1
ATOM 3141 O O . GLY B 1 103 ? -11.609 -18.078 -16.438 1 96.38 103 GLY B O 1
ATOM 3142 N N . ALA B 1 104 ? -12.547 -19.375 -17.922 1 96.81 104 ALA B N 1
ATOM 3143 C CA . ALA B 1 104 ? -12.383 -18.469 -19.062 1 96.81 104 ALA B CA 1
ATOM 3144 C C . ALA B 1 104 ? -10.914 -18.344 -19.453 1 96.81 104 ALA B C 1
ATOM 3146 O O . ALA B 1 104 ? -10.531 -17.375 -20.109 1 96.81 104 ALA B O 1
ATOM 3147 N N . LEU B 1 105 ? -10.078 -19.25 -19.016 1 97.69 105 LEU B N 1
ATOM 3148 C CA . LEU B 1 105 ? -8.719 -19.328 -19.562 1 97.69 105 LEU B CA 1
ATOM 3149 C C . LEU B 1 105 ? -8.742 -19.75 -21.031 1 97.69 105 LEU B C 1
ATOM 3151 O O . LEU B 1 105 ? -9.586 -20.547 -21.438 1 97.69 105 LEU B O 1
ATOM 3155 N N . PRO B 1 106 ? -7.824 -19.219 -21.812 1 94.75 106 PRO B N 1
ATOM 3156 C CA . PRO B 1 106 ? -7.898 -19.453 -23.266 1 94.75 106 PRO B CA 1
ATOM 3157 C C . PRO B 1 106 ? -7.344 -20.812 -23.672 1 94.75 106 PRO B C 1
ATOM 3159 O O . PRO B 1 106 ? -6.961 -21.016 -24.828 1 94.75 106 PRO B O 1
ATOM 3162 N N . GLY B 1 107 ? -7.258 -21.781 -22.828 1 95.25 107 GLY B N 1
ATOM 3163 C CA . GLY B 1 107 ? -6.762 -23.109 -23.172 1 95.25 107 GLY B CA 1
ATOM 3164 C C . GLY B 1 107 ? -6.488 -23.984 -21.969 1 95.25 107 GLY B C 1
ATOM 3165 O O . GLY B 1 107 ? -7.062 -23.766 -20.891 1 95.25 107 GLY B O 1
ATOM 3166 N N . HIS B 1 108 ? -5.773 -25.078 -22.359 1 98.12 108 HIS B N 1
ATOM 3167 C CA . HIS B 1 108 ? -5.293 -26 -21.328 1 98.12 108 HIS B CA 1
ATOM 3168 C C . HIS B 1 108 ? -3.873 -25.641 -20.906 1 98.12 108 HIS B C 1
ATOM 3170 O O . HIS B 1 108 ? -3.061 -25.203 -21.719 1 98.12 108 HIS B O 1
ATOM 3176 N N . TYR B 1 109 ? -3.672 -25.844 -19.656 1 98.69 109 TYR B N 1
ATOM 3177 C CA . TYR B 1 109 ? -2.373 -25.484 -19.109 1 98.69 109 TYR B CA 1
ATOM 3178 C C . TYR B 1 109 ? -1.771 -26.656 -18.328 1 98.69 109 TYR B C 1
ATOM 3180 O O . TYR B 1 109 ? -2.498 -27.469 -17.766 1 98.69 109 TYR B O 1
ATOM 3188 N N . ARG B 1 110 ? -0.438 -26.672 -18.312 1 98.5 110 ARG B N 1
ATOM 3189 C CA . ARG B 1 110 ? 0.313 -27.641 -17.516 1 98.5 110 ARG B CA 1
ATOM 3190 C C . ARG B 1 110 ? 1.096 -26.922 -16.406 1 98.5 110 ARG B C 1
ATOM 3192 O O . ARG B 1 110 ? 1.685 -25.875 -16.641 1 98.5 110 ARG B O 1
ATOM 3199 N N . ALA B 1 111 ? 1.046 -27.516 -15.273 1 98.19 111 ALA B N 1
ATOM 3200 C CA . ALA B 1 111 ? 1.751 -26.906 -14.148 1 98.19 111 ALA B CA 1
ATOM 3201 C C . ALA B 1 111 ? 3.264 -27 -14.336 1 98.19 111 ALA B C 1
ATOM 3203 O O . ALA B 1 111 ? 3.758 -27.938 -14.969 1 98.19 111 ALA B O 1
ATOM 3204 N N . ALA B 1 112 ? 3.947 -26.031 -13.805 1 97.75 112 ALA B N 1
ATOM 3205 C CA . ALA B 1 112 ? 5.41 -26.031 -13.812 1 97.75 112 ALA B CA 1
ATOM 3206 C C . ALA B 1 112 ? 5.965 -26.172 -12.398 1 97.75 112 ALA B C 1
ATOM 3208 O O . ALA B 1 112 ? 6.723 -27.094 -12.109 1 97.75 112 ALA B O 1
ATOM 3209 N N . ASN B 1 113 ? 5.594 -25.344 -11.523 1 97.38 113 ASN B N 1
ATOM 3210 C CA . ASN B 1 113 ? 6.051 -25.328 -10.133 1 97.38 113 ASN B CA 1
ATOM 3211 C C . ASN B 1 113 ? 5.117 -24.516 -9.242 1 97.38 113 ASN B C 1
ATOM 3213 O O . ASN B 1 113 ? 4.219 -23.828 -9.742 1 97.38 113 ASN B O 1
ATOM 3217 N N . PHE B 1 114 ? 5.266 -24.656 -7.977 1 97.12 114 PHE B N 1
ATOM 3218 C CA . PHE B 1 114 ? 4.691 -23.688 -7.039 1 97.12 114 PHE B CA 1
ATOM 3219 C C . PHE B 1 114 ? 5.758 -23.156 -6.094 1 97.12 114 PHE B C 1
ATOM 3221 O O . PHE B 1 114 ? 6.828 -23.75 -5.949 1 97.12 114 PHE B O 1
ATOM 3228 N N . HIS B 1 115 ? 5.57 -22 -5.594 1 95.5 115 HIS B N 1
ATOM 3229 C CA . HIS B 1 115 ? 6.484 -21.344 -4.676 1 95.5 115 HIS B CA 1
ATOM 3230 C C . HIS B 1 115 ? 5.738 -20.359 -3.77 1 95.5 115 HIS B C 1
ATOM 3232 O O . HIS B 1 115 ? 4.543 -20.125 -3.959 1 95.5 115 HIS B O 1
ATOM 3238 N N . PHE B 1 116 ? 6.508 -19.812 -2.785 1 94.5 116 PHE B N 1
ATOM 3239 C CA . PHE B 1 116 ? 5.883 -18.984 -1.755 1 94.5 116 PHE B CA 1
ATOM 3240 C C . PHE B 1 116 ? 6.582 -17.641 -1.631 1 94.5 116 PHE B C 1
ATOM 3242 O O . PHE B 1 116 ? 7.754 -17.516 -1.984 1 94.5 116 PHE B O 1
ATOM 3249 N N . HIS B 1 117 ? 5.844 -16.75 -1.209 1 95.19 117 HIS B N 1
ATOM 3250 C CA . HIS B 1 117 ? 6.316 -15.43 -0.773 1 95.19 117 HIS B CA 1
ATOM 3251 C C . HIS B 1 117 ? 5.934 -15.164 0.678 1 95.19 117 HIS B C 1
ATOM 3253 O O . HIS B 1 117 ? 4.82 -15.492 1.102 1 95.19 117 HIS B O 1
ATOM 3259 N N . TRP B 1 118 ? 6.84 -14.609 1.413 1 92.19 118 TRP B N 1
ATOM 3260 C CA . TRP B 1 118 ? 6.621 -14.367 2.836 1 92.19 118 TRP B CA 1
ATOM 3261 C C . TRP B 1 118 ? 7.387 -13.133 3.297 1 92.19 118 TRP B C 1
ATOM 3263 O O . TRP B 1 118 ? 8.172 -12.562 2.539 1 92.19 118 TRP B O 1
ATOM 3273 N N . GLY B 1 119 ? 7.023 -12.656 4.508 1 91.5 119 GLY B N 1
ATOM 3274 C CA . GLY B 1 119 ? 7.691 -11.5 5.082 1 91.5 119 GLY B CA 1
ATOM 3275 C C . GLY B 1 119 ? 8.812 -11.875 6.035 1 91.5 119 GLY B C 1
ATOM 3276 O O . GLY B 1 119 ? 9.461 -12.906 5.863 1 91.5 119 GLY B O 1
ATOM 3277 N N . HIS B 1 120 ? 9.211 -10.953 6.824 1 86.56 120 HIS B N 1
ATOM 3278 C CA . HIS B 1 120 ? 10.203 -11.195 7.863 1 86.56 120 HIS B CA 1
ATOM 3279 C C . HIS B 1 120 ? 9.555 -11.305 9.234 1 86.56 120 HIS B C 1
ATOM 3281 O O . HIS B 1 120 ? 8.641 -10.539 9.555 1 86.56 120 HIS B O 1
ATOM 3287 N N . GLU B 1 121 ? 9.992 -12.375 9.898 1 77.31 121 GLU B N 1
ATOM 3288 C CA . GLU B 1 121 ? 9.438 -12.617 11.227 1 77.31 121 GLU B CA 1
ATOM 3289 C C . GLU B 1 121 ? 7.91 -12.633 11.188 1 77.31 121 GLU B C 1
ATOM 3291 O O . GLU B 1 121 ? 7.312 -13.445 10.477 1 77.31 121 GLU B O 1
ATOM 3296 N N . LEU B 1 122 ? 7.258 -11.695 11.781 1 74.56 122 LEU B N 1
ATOM 3297 C CA . LEU B 1 122 ? 5.801 -11.695 11.852 1 74.56 122 LEU B CA 1
ATOM 3298 C C . LEU B 1 122 ? 5.215 -10.625 10.938 1 74.56 122 LEU B C 1
ATOM 3300 O O . LEU B 1 122 ? 3.994 -10.445 10.883 1 74.56 122 LEU B O 1
ATOM 3304 N N . SER B 1 123 ? 6.086 -10.031 10.125 1 86.12 123 SER B N 1
ATOM 3305 C CA . SER B 1 123 ? 5.605 -9.039 9.172 1 86.12 123 SER B CA 1
ATOM 3306 C C . SER B 1 123 ? 4.98 -9.695 7.953 1 86.12 123 SER B C 1
ATOM 3308 O O . SER B 1 123 ? 5.461 -10.727 7.477 1 86.12 123 SER B O 1
ATOM 3310 N N . PRO B 1 124 ? 3.961 -9.102 7.449 1 91.44 124 PRO B N 1
ATOM 3311 C CA . PRO B 1 124 ? 3.289 -9.695 6.289 1 91.44 124 PRO B CA 1
ATOM 3312 C C . PRO B 1 124 ? 4.148 -9.672 5.031 1 91.44 124 PRO B C 1
ATOM 3314 O O . PRO B 1 124 ? 5.062 -8.844 4.918 1 91.44 124 PRO B O 1
ATOM 3317 N N . GLY B 1 125 ? 3.857 -10.672 4.109 1 94.56 125 GLY B N 1
ATOM 3318 C CA . GLY B 1 125 ? 4.75 -10.766 2.967 1 94.56 125 GLY B CA 1
ATOM 3319 C C . GLY B 1 125 ? 4.07 -11.289 1.717 1 94.56 125 GLY B C 1
ATOM 3320 O O . GLY B 1 125 ? 4.734 -11.742 0.786 1 94.56 125 GLY B O 1
ATOM 3321 N N . SER B 1 126 ? 2.744 -11.344 1.65 1 97 126 SER B N 1
ATOM 3322 C CA . SER B 1 126 ? 2.094 -11.648 0.381 1 97 126 SER B CA 1
ATOM 3323 C C . SER B 1 126 ? 2.439 -10.609 -0.681 1 97 126 SER B C 1
ATOM 3325 O O . SER B 1 126 ? 2.65 -9.438 -0.363 1 97 126 SER B O 1
ATOM 3327 N N . GLU B 1 127 ? 2.512 -11.023 -1.917 1 98.06 127 GLU B N 1
ATOM 3328 C CA . GLU B 1 127 ? 2.787 -10.078 -2.994 1 98.06 127 GLU B CA 1
ATOM 3329 C C . GLU B 1 127 ? 1.562 -9.227 -3.305 1 98.06 127 GLU B C 1
ATOM 3331 O O . GLU B 1 127 ? 1.647 -7.992 -3.328 1 98.06 127 GLU B O 1
ATOM 3336 N N . HIS B 1 128 ? 0.458 -9.898 -3.555 1 98.81 128 HIS B N 1
ATOM 3337 C CA . HIS B 1 128 ? -0.776 -9.148 -3.752 1 98.81 128 HIS B CA 1
ATOM 3338 C C . HIS B 1 128 ? -1.274 -8.555 -2.438 1 98.81 128 HIS B C 1
ATOM 3340 O O . HIS B 1 128 ? -1.02 -9.109 -1.365 1 98.81 128 HIS B O 1
ATOM 3346 N N . THR B 1 129 ? -1.905 -7.441 -2.498 1 98.56 129 THR B N 1
ATOM 3347 C CA . THR B 1 129 ? -2.648 -6.891 -1.371 1 98.56 129 THR B CA 1
ATOM 3348 C C . THR B 1 129 ? -4.137 -6.801 -1.694 1 98.56 129 THR B C 1
ATOM 3350 O O . THR B 1 129 ? -4.52 -6.723 -2.863 1 98.56 129 THR B O 1
ATOM 3353 N N . LEU B 1 130 ? -4.949 -6.941 -0.702 1 98.56 130 LEU B N 1
ATOM 3354 C CA . LEU B 1 130 ? -6.387 -6.707 -0.776 1 98.56 130 LEU B CA 1
ATOM 3355 C C . LEU B 1 130 ? -6.77 -5.441 -0.018 1 98.56 130 LEU B C 1
ATOM 3357 O O . LEU B 1 130 ? -6.586 -5.359 1.198 1 98.56 130 LEU B O 1
ATOM 3361 N N . ASN B 1 131 ? -7.254 -4.461 -0.731 1 98.5 131 ASN B N 1
ATOM 3362 C CA . ASN B 1 131 ? -7.578 -3.168 -0.137 1 98.5 131 ASN B CA 1
ATOM 3363 C C . ASN B 1 131 ? -6.387 -2.582 0.614 1 98.5 131 ASN B C 1
ATOM 3365 O O . ASN B 1 131 ? -6.551 -2.01 1.693 1 98.5 131 ASN B O 1
ATOM 3369 N N . GLY B 1 132 ? -5.273 -2.895 0.114 1 98.19 132 GLY B N 1
ATOM 3370 C CA . GLY B 1 132 ? -4.055 -2.338 0.675 1 98.19 132 GLY B CA 1
ATOM 3371 C C . GLY B 1 132 ? -3.492 -3.164 1.816 1 98.19 132 GLY B C 1
ATOM 3372 O O . GLY B 1 132 ? -2.428 -2.85 2.354 1 98.19 132 GLY B O 1
ATOM 3373 N N . GLU B 1 133 ? -4.145 -4.156 2.24 1 97 133 GLU B N 1
ATOM 3374 C CA . GLU B 1 133 ? -3.666 -5.012 3.324 1 97 133 GLU B CA 1
ATOM 3375 C C . GLU B 1 133 ? -2.818 -6.16 2.787 1 97 133 GLU B C 1
ATOM 3377 O O . GLU B 1 133 ? -3.248 -6.887 1.889 1 97 133 GLU B O 1
ATOM 3382 N N . ARG B 1 134 ? -1.67 -6.23 3.293 1 96.88 134 ARG B N 1
ATOM 3383 C CA . ARG B 1 134 ? -0.763 -7.324 2.963 1 96.88 134 ARG B CA 1
ATOM 3384 C C . ARG B 1 134 ? -0.93 -8.484 3.938 1 96.88 134 ARG B C 1
ATOM 3386 O O . ARG B 1 134 ? -0.97 -8.281 5.152 1 96.88 134 ARG B O 1
ATOM 3393 N N . LEU B 1 135 ? -1.016 -9.68 3.432 1 95.69 135 LEU B N 1
ATOM 3394 C CA . LEU B 1 135 ? -1.226 -10.859 4.266 1 95.69 135 LEU B CA 1
ATOM 3395 C C . LEU B 1 135 ? 0.092 -11.578 4.531 1 95.69 135 LEU B C 1
ATOM 3397 O O . LEU B 1 135 ? 1.109 -11.273 3.908 1 95.69 135 LEU B O 1
ATOM 3401 N N . PRO B 1 136 ? 0.148 -12.516 5.43 1 93.5 136 PRO B N 1
ATOM 3402 C CA . PRO B 1 136 ? 1.401 -13.102 5.906 1 93.5 136 PRO B CA 1
ATOM 3403 C C . PRO B 1 136 ? 2.172 -13.82 4.801 1 93.5 136 PRO B C 1
ATOM 3405 O O . PRO B 1 136 ? 3.406 -13.812 4.797 1 93.5 136 PRO B O 1
ATOM 3408 N N . MET B 1 137 ? 1.469 -14.453 3.887 1 94 137 MET B N 1
ATOM 3409 C CA . MET B 1 137 ? 2.141 -15.305 2.908 1 94 137 MET B CA 1
ATOM 3410 C C . MET B 1 137 ? 1.284 -15.477 1.659 1 94 137 MET B C 1
ATOM 3412 O O . MET B 1 137 ? 0.074 -15.25 1.693 1 94 137 MET B O 1
ATOM 3416 N N . GLU B 1 138 ? 1.916 -15.797 0.59 1 96.75 138 GLU B N 1
ATOM 3417 C CA . GLU B 1 138 ? 1.243 -16.031 -0.683 1 96.75 138 GLU B CA 1
ATOM 3418 C C . GLU B 1 138 ? 1.894 -17.188 -1.443 1 96.75 138 GLU B C 1
ATOM 3420 O O . GLU B 1 138 ? 3.121 -17.281 -1.495 1 96.75 138 GLU B O 1
ATOM 3425 N N . MET B 1 139 ? 1.102 -18.094 -1.967 1 96.94 139 MET B N 1
ATOM 3426 C CA . MET B 1 139 ? 1.573 -19.188 -2.811 1 96.94 139 MET B CA 1
ATOM 3427 C C . MET B 1 139 ? 1.187 -18.953 -4.27 1 96.94 139 MET B C 1
ATOM 3429 O O . MET B 1 139 ? 0.061 -18.547 -4.559 1 96.94 139 MET B O 1
ATOM 3433 N N . HIS B 1 140 ? 2.111 -19.156 -5.113 1 98.56 140 HIS B N 1
ATOM 3434 C CA . HIS B 1 140 ? 1.87 -19.141 -6.551 1 98.56 140 HIS B CA 1
ATOM 3435 C C . HIS B 1 140 ? 2.012 -20.531 -7.152 1 98.56 140 HIS B C 1
ATOM 3437 O O . HIS B 1 140 ? 2.941 -21.266 -6.812 1 98.56 140 HIS B O 1
ATOM 3443 N N . ILE B 1 141 ? 1.116 -20.906 -8.023 1 98.69 141 ILE B N 1
ATOM 3444 C CA . ILE B 1 141 ? 1.289 -22.062 -8.891 1 98.69 141 ILE B CA 1
ATOM 3445 C C . ILE B 1 141 ? 1.367 -21.594 -10.344 1 98.69 141 ILE B C 1
ATOM 3447 O O . ILE B 1 141 ? 0.442 -20.953 -10.852 1 98.69 141 ILE B O 1
ATOM 3451 N N . VAL B 1 142 ? 2.412 -21.953 -10.977 1 98.56 142 VAL B N 1
ATOM 3452 C CA . VAL B 1 142 ? 2.691 -21.516 -12.336 1 98.56 142 VAL B CA 1
ATOM 3453 C C . VAL B 1 142 ? 2.24 -22.578 -13.336 1 98.56 142 VAL B C 1
ATOM 3455 O O . VAL B 1 142 ? 2.574 -23.766 -13.188 1 98.56 142 VAL B O 1
ATOM 3458 N N . HIS B 1 143 ? 1.442 -22.203 -14.32 1 98.62 143 HIS B N 1
ATOM 3459 C CA . HIS B 1 143 ? 1.026 -23.094 -15.406 1 98.62 143 HIS B CA 1
ATOM 3460 C C . HIS B 1 143 ? 1.412 -22.516 -16.766 1 98.62 143 HIS B C 1
ATOM 3462 O O . HIS B 1 143 ? 1.356 -21.297 -16.969 1 98.62 143 HIS B O 1
ATOM 3468 N N . ILE B 1 144 ? 1.713 -23.375 -17.672 1 98.38 144 ILE B N 1
ATOM 3469 C CA . ILE B 1 144 ? 2.115 -23.016 -19.016 1 98.38 144 ILE B CA 1
ATOM 3470 C C . ILE B 1 144 ? 1.064 -23.5 -20.016 1 98.38 144 ILE B C 1
ATOM 3472 O O . ILE B 1 144 ? 0.649 -24.656 -19.984 1 98.38 144 ILE B O 1
ATOM 3476 N N . LYS B 1 145 ? 0.704 -22.656 -20.859 1 98.5 145 LYS B N 1
ATOM 3477 C CA . LYS B 1 145 ? -0.326 -22.969 -21.844 1 98.5 145 LYS B CA 1
ATOM 3478 C C . LYS B 1 145 ? 0.169 -24.016 -22.844 1 98.5 145 LYS B C 1
ATOM 3480 O O . LYS B 1 145 ? 1.297 -23.922 -23.328 1 98.5 145 LYS B O 1
ATOM 3485 N N . GLU B 1 146 ? -0.654 -24.984 -23.078 1 96.81 146 GLU B N 1
ATOM 3486 C CA . GLU B 1 146 ? -0.372 -25.906 -24.156 1 96.81 146 GLU B CA 1
ATOM 3487 C C . GLU B 1 146 ? -0.493 -25.219 -25.516 1 96.81 146 GLU B C 1
ATOM 3489 O O . GLU B 1 146 ? -1.35 -24.359 -25.703 1 96.81 146 GLU B O 1
ATOM 3494 N N . PRO B 1 147 ? 0.384 -25.516 -26.547 1 96.25 147 PRO B N 1
ATOM 3495 C CA . PRO B 1 147 ? 1.345 -26.625 -26.531 1 96.25 147 PRO B CA 1
ATOM 3496 C C . PRO B 1 147 ? 2.756 -26.172 -26.156 1 96.25 147 PRO B C 1
ATOM 3498 O O . PRO B 1 147 ? 3.729 -26.859 -26.453 1 96.25 147 PRO B O 1
ATOM 3501 N N . TYR B 1 148 ? 2.883 -24.969 -25.5 1 96.5 148 TYR B N 1
ATOM 3502 C CA . TYR B 1 148 ? 4.223 -24.516 -25.141 1 96.5 148 TYR B CA 1
ATOM 3503 C C . TYR B 1 148 ? 4.887 -25.484 -24.172 1 96.5 148 TYR B C 1
ATOM 3505 O O . TYR B 1 148 ? 4.23 -26.031 -23.281 1 96.5 148 TYR B O 1
ATOM 3513 N N . GLY B 1 149 ? 6.203 -25.609 -24.281 1 92.25 149 GLY B N 1
ATOM 3514 C CA . GLY B 1 149 ? 6.922 -26.578 -23.453 1 92.25 149 GLY B CA 1
ATOM 3515 C C . GLY B 1 149 ? 7.68 -25.938 -22.312 1 92.25 149 GLY B C 1
ATOM 3516 O O . GLY B 1 149 ? 8.211 -26.625 -21.438 1 92.25 149 GLY B O 1
ATOM 3517 N N . SER B 1 150 ? 7.742 -24.609 -22.406 1 93.94 150 SER B N 1
ATOM 3518 C CA . SER B 1 150 ? 8.5 -23.891 -21.391 1 93.94 150 SER B CA 1
ATOM 3519 C C . SER B 1 150 ? 7.934 -22.5 -21.156 1 93.94 150 SER B C 1
ATOM 3521 O O . SER B 1 150 ? 7.156 -22 -21.969 1 93.94 150 SER B O 1
ATOM 3523 N N . LEU B 1 151 ? 8.32 -21.938 -20.031 1 93.81 151 LEU B N 1
ATOM 3524 C CA . LEU B 1 151 ? 7.938 -20.562 -19.734 1 93.81 151 LEU B CA 1
ATOM 3525 C C . LEU B 1 151 ? 8.445 -19.609 -20.812 1 93.81 151 LEU B C 1
ATOM 3527 O O . LEU B 1 151 ? 7.734 -18.688 -21.219 1 93.81 151 LEU B O 1
ATOM 3531 N N . ALA B 1 152 ? 9.633 -19.844 -21.266 1 93.62 152 ALA B N 1
ATOM 3532 C CA . ALA B 1 152 ? 10.258 -19 -22.281 1 93.62 152 ALA B CA 1
ATOM 3533 C C . ALA B 1 152 ? 9.438 -18.984 -23.562 1 93.62 152 ALA B C 1
ATOM 3535 O O . ALA B 1 152 ? 9.344 -17.938 -24.234 1 93.62 152 ALA B O 1
ATOM 3536 N N . GLU B 1 153 ? 8.828 -20.078 -23.859 1 95.69 153 GLU B N 1
ATOM 3537 C CA . GLU B 1 153 ? 8.016 -20.172 -25.062 1 95.69 153 GLU B CA 1
ATOM 3538 C C . GLU B 1 153 ? 6.672 -19.484 -24.875 1 95.69 153 GLU B C 1
ATOM 3540 O O . GLU B 1 153 ? 6.125 -18.922 -25.828 1 95.69 153 GLU B O 1
ATOM 3545 N N . ALA B 1 154 ? 6.238 -19.5 -23.703 1 95.94 154 ALA B N 1
ATOM 3546 C CA . ALA B 1 154 ? 4.879 -19.047 -23.422 1 95.94 154 ALA B CA 1
ATOM 3547 C C . ALA B 1 154 ? 4.852 -17.531 -23.156 1 95.94 154 ALA B C 1
ATOM 3549 O O . ALA B 1 154 ? 3.795 -16.906 -23.219 1 95.94 154 ALA B O 1
ATOM 3550 N N . GLU B 1 155 ? 6.008 -16.953 -22.797 1 93.19 155 GLU B N 1
ATOM 3551 C CA . GLU B 1 155 ? 6.078 -15.609 -22.25 1 93.19 155 GLU B CA 1
ATOM 3552 C C . GLU B 1 155 ? 5.746 -14.562 -23.312 1 93.19 155 GLU B C 1
ATOM 3554 O O . GLU B 1 155 ? 5.555 -13.391 -23 1 93.19 155 GLU B O 1
ATOM 3559 N N . HIS B 1 156 ? 5.539 -14.945 -24.562 1 90 156 HIS B N 1
ATOM 3560 C CA . HIS B 1 156 ? 5.234 -13.992 -25.625 1 90 156 HIS B CA 1
ATOM 3561 C C . HIS B 1 156 ? 3.762 -14.055 -26.016 1 90 156 HIS B C 1
ATOM 3563 O O . HIS B 1 156 ? 3.301 -13.273 -26.859 1 90 156 HIS B O 1
ATOM 3569 N N . ASP B 1 157 ? 3.031 -14.93 -25.438 1 93.44 157 ASP B N 1
ATOM 3570 C CA . ASP B 1 157 ? 1.595 -15.094 -25.641 1 93.44 157 ASP B CA 1
ATOM 3571 C C . ASP B 1 157 ? 0.804 -14.523 -24.469 1 93.44 157 ASP B C 1
ATOM 3573 O O . ASP B 1 157 ? 0.977 -14.953 -23.328 1 93.44 157 ASP B O 1
ATOM 3577 N N . VAL B 1 158 ? -0.074 -13.5 -24.859 1 89.88 158 VAL B N 1
ATOM 3578 C CA . VAL B 1 158 ? -0.943 -12.992 -23.812 1 89.88 158 VAL B CA 1
ATOM 3579 C C . VAL B 1 158 ? -1.795 -14.125 -23.25 1 89.88 158 VAL B C 1
ATOM 3581 O O . VAL B 1 158 ? -2.527 -14.789 -23.984 1 89.88 158 VAL B O 1
ATOM 3584 N N . GLY B 1 159 ? -1.603 -14.453 -22.062 1 94.12 159 GLY B N 1
ATOM 3585 C CA . GLY B 1 159 ? -2.273 -15.586 -21.453 1 94.12 159 GLY B CA 1
ATOM 3586 C C . GLY B 1 159 ? -1.52 -16.891 -21.609 1 94.12 159 GLY B C 1
ATOM 3587 O O . GLY B 1 159 ? -2.066 -17.969 -21.359 1 94.12 159 GLY B O 1
ATOM 3588 N N . GLY B 1 160 ? -0.291 -16.766 -22.078 1 97.75 160 GLY B N 1
ATOM 3589 C CA . GLY B 1 160 ? 0.528 -17.953 -22.234 1 97.75 160 GLY B CA 1
ATOM 3590 C C . GLY B 1 160 ? 0.904 -18.594 -20.922 1 97.75 160 GLY B C 1
ATOM 3591 O O . GLY B 1 160 ? 1.31 -19.766 -20.891 1 97.75 160 GLY B O 1
ATOM 3592 N N . ILE B 1 161 ? 0.812 -17.828 -19.875 1 98.25 161 ILE B N 1
ATOM 3593 C CA . ILE B 1 161 ? 1.093 -18.297 -18.531 1 98.25 161 ILE B CA 1
ATOM 3594 C C . ILE B 1 161 ? -0.124 -18.047 -17.641 1 98.25 161 ILE B C 1
ATOM 3596 O O . ILE B 1 161 ? -0.729 -16.984 -17.688 1 98.25 161 ILE B O 1
ATOM 3600 N N . ALA B 1 162 ? -0.588 -19.031 -16.969 1 98.69 162 ALA B N 1
ATOM 3601 C CA . ALA B 1 162 ? -1.616 -18.875 -15.945 1 98.69 162 ALA B CA 1
ATOM 3602 C C . ALA B 1 162 ? -1.026 -19.062 -14.547 1 98.69 162 ALA B C 1
ATOM 3604 O O . ALA B 1 162 ? -0.404 -20.078 -14.25 1 98.69 162 ALA B O 1
ATOM 3605 N N . LEU B 1 163 ? -1.207 -18.109 -13.734 1 98.69 163 LEU B N 1
ATOM 3606 C CA . LEU B 1 163 ? -0.713 -18.172 -12.359 1 98.69 163 LEU B CA 1
ATOM 3607 C C . LEU B 1 163 ? -1.867 -18.125 -11.367 1 98.69 163 LEU B C 1
ATOM 3609 O O . LEU B 1 163 ? -2.732 -17.25 -11.453 1 98.69 163 LEU B O 1
ATOM 3613 N N . LEU B 1 164 ? -1.909 -19.094 -10.492 1 98.81 164 LEU B N 1
ATOM 3614 C CA . LEU B 1 164 ? -2.85 -19.125 -9.383 1 98.81 164 LEU B CA 1
ATOM 3615 C C . LEU B 1 164 ? -2.211 -18.578 -8.109 1 98.81 164 LEU B C 1
ATOM 3617 O O . LEU B 1 164 ? -1.095 -18.953 -7.754 1 98.81 164 LEU B O 1
ATOM 3621 N N . SER B 1 165 ? -2.914 -17.688 -7.508 1 98.88 165 SER B N 1
ATOM 3622 C CA . SER B 1 165 ? -2.449 -17.078 -6.27 1 98.88 165 SER B CA 1
ATOM 3623 C C . SER B 1 165 ? -3.352 -17.438 -5.094 1 98.88 165 SER B C 1
ATOM 3625 O O . SER B 1 165 ? -4.574 -17.297 -5.172 1 98.88 165 SER B O 1
ATOM 3627 N N . PHE B 1 166 ? -2.742 -17.953 -4.094 1 98.5 166 PHE B N 1
ATOM 3628 C CA . PHE B 1 166 ? -3.398 -18.266 -2.83 1 98.5 166 PHE B CA 1
ATOM 3629 C C . PHE B 1 166 ? -2.822 -17.438 -1.697 1 98.5 166 PHE B C 1
ATOM 3631 O O . PHE B 1 166 ? -1.621 -17.5 -1.422 1 98.5 166 PHE B O 1
ATOM 3638 N N . LEU B 1 167 ? -3.693 -16.703 -1.034 1 97.88 167 LEU B N 1
ATOM 3639 C CA . LEU B 1 167 ? -3.273 -15.883 0.089 1 97.88 167 LEU B CA 1
ATOM 3640 C C . LEU B 1 167 ? -3.479 -16.609 1.412 1 97.88 167 LEU B C 1
ATOM 3642 O O . LEU B 1 167 ? -4.465 -17.328 1.582 1 97.88 167 LEU B O 1
ATOM 3646 N N . PHE B 1 168 ? -2.508 -16.438 2.279 1 95.19 168 PHE B N 1
ATOM 3647 C CA . PHE B 1 168 ? -2.6 -17.031 3.605 1 95.19 168 PHE B CA 1
ATOM 3648 C C . PHE B 1 168 ? -2.965 -15.992 4.648 1 95.19 168 PHE B C 1
ATOM 3650 O O . PHE B 1 168 ? -2.469 -14.859 4.605 1 95.19 168 PHE B O 1
ATOM 3657 N N . GLU B 1 169 ? -3.773 -16.359 5.527 1 94.69 169 GLU B N 1
ATOM 3658 C CA . GLU B 1 169 ? -4.191 -15.5 6.633 1 94.69 169 GLU B CA 1
ATOM 3659 C C . GLU B 1 169 ? -3.824 -16.125 7.98 1 94.69 169 GLU B C 1
ATOM 3661 O O . GLU B 1 169 ? -3.877 -17.344 8.141 1 94.69 169 GLU B O 1
ATOM 3666 N N . GLU B 1 170 ? -3.496 -15.266 8.883 1 91.88 170 GLU B N 1
ATOM 3667 C CA . GLU B 1 170 ? -3.131 -15.742 10.211 1 91.88 170 GLU B CA 1
ATOM 3668 C C . GLU B 1 170 ? -4.297 -16.453 10.883 1 91.88 170 GLU B C 1
ATOM 3670 O O . GLU B 1 170 ? -5.441 -16 10.812 1 91.88 170 GLU B O 1
ATOM 3675 N N . SER B 1 171 ? -3.934 -17.547 11.398 1 93.19 171 SER B N 1
ATOM 3676 C CA . SER B 1 171 ? -4.898 -18.375 12.117 1 93.19 171 SER B CA 1
ATOM 3677 C C . SER B 1 171 ? -4.309 -18.906 13.414 1 93.19 171 SER B C 1
ATOM 3679 O O . SER B 1 171 ? -3.092 -19.047 13.539 1 93.19 171 SER B O 1
ATOM 3681 N N . ALA B 1 172 ? -5.172 -19.141 14.43 1 92.44 172 ALA B N 1
ATOM 3682 C CA . ALA B 1 172 ? -4.73 -19.734 15.688 1 92.44 172 ALA B CA 1
ATOM 3683 C C . ALA B 1 172 ? -4.258 -21.172 15.477 1 92.44 172 ALA B C 1
ATOM 3685 O O . ALA B 1 172 ? -3.35 -21.641 16.172 1 92.44 172 ALA B O 1
ATOM 3686 N N . ASP B 1 173 ? -4.859 -21.812 14.477 1 91.56 173 ASP B N 1
ATOM 3687 C CA . ASP B 1 173 ? -4.547 -23.219 14.227 1 91.56 173 ASP B CA 1
ATOM 3688 C C . ASP B 1 173 ? -3.559 -23.359 13.07 1 91.56 173 ASP B C 1
ATOM 3690 O O . ASP B 1 173 ? -3.576 -22.562 12.133 1 91.56 173 ASP B O 1
ATOM 3694 N N . ASP B 1 174 ? -2.758 -24.406 13.141 1 90.56 174 ASP B N 1
ATOM 3695 C CA . ASP B 1 174 ? -1.844 -24.766 12.055 1 90.56 174 ASP B CA 1
ATOM 3696 C C . ASP B 1 174 ? -2.607 -25.266 10.828 1 90.56 174 ASP B C 1
ATOM 3698 O O . ASP B 1 174 ? -3.619 -25.953 10.961 1 90.56 174 ASP B O 1
ATOM 3702 N N . HIS B 1 175 ? -2.094 -24.812 9.68 1 90.44 175 HIS B N 1
ATOM 3703 C CA . HIS B 1 175 ? -2.508 -25.547 8.484 1 90.44 175 HIS B CA 1
ATOM 3704 C C . HIS B 1 175 ? -2.066 -27 8.547 1 90.44 175 HIS B C 1
ATOM 3706 O O . HIS B 1 175 ? -0.881 -27.297 8.727 1 90.44 175 HIS B O 1
ATOM 3712 N N . VAL B 1 176 ? -2.859 -27.891 8.328 1 87.62 176 VAL B N 1
ATOM 3713 C CA . VAL B 1 176 ? -2.674 -29.312 8.633 1 87.62 176 VAL B CA 1
ATOM 3714 C C . VAL B 1 176 ? -1.549 -29.875 7.773 1 87.62 176 VAL B C 1
ATOM 3716 O O . VAL B 1 176 ? -0.8 -30.75 8.219 1 87.62 176 VAL B O 1
ATOM 3719 N N . HIS B 1 177 ? -1.356 -29.391 6.59 1 89 177 HIS B N 1
ATOM 3720 C CA . HIS B 1 177 ? -0.448 -30.062 5.672 1 89 177 HIS B CA 1
ATOM 3721 C C . HIS B 1 177 ? 0.748 -29.188 5.328 1 89 177 HIS B C 1
ATOM 3723 O O . HIS B 1 177 ? 1.601 -29.578 4.523 1 89 177 HIS B O 1
ATOM 3729 N N . LEU B 1 178 ? 0.891 -28.031 5.887 1 89.44 178 LEU B N 1
ATOM 3730 C CA . LEU B 1 178 ? 1.913 -27.078 5.461 1 89.44 178 LEU B CA 1
ATOM 3731 C C . LEU B 1 178 ? 3.266 -27.438 6.07 1 89.44 178 LEU B C 1
ATOM 3733 O O . LEU B 1 178 ? 4.309 -27 5.566 1 89.44 178 LEU B O 1
ATOM 3737 N N . ASP B 1 179 ? 3.311 -28.172 7.148 1 87 179 ASP B N 1
ATOM 3738 C CA . ASP B 1 179 ? 4.551 -28.469 7.855 1 87 179 ASP B CA 1
ATOM 3739 C C . ASP B 1 179 ? 5.535 -29.203 6.945 1 87 179 ASP B C 1
ATOM 3741 O O . ASP B 1 179 ? 6.734 -28.922 6.957 1 87 179 ASP B O 1
ATOM 3745 N N . THR B 1 180 ? 5.016 -30.156 6.172 1 84.25 180 THR B N 1
ATOM 3746 C CA . THR B 1 180 ? 5.891 -30.906 5.281 1 84.25 180 THR B CA 1
ATOM 3747 C C . THR B 1 180 ? 6.543 -29.984 4.254 1 84.25 180 THR B C 1
ATOM 3749 O O . THR B 1 180 ? 7.719 -30.141 3.92 1 84.25 180 THR B O 1
ATOM 3752 N N . VAL B 1 181 ? 5.805 -29.062 3.793 1 87.06 181 VAL B N 1
ATOM 3753 C CA . VAL B 1 181 ? 6.301 -28.125 2.795 1 87.06 181 VAL B CA 1
ATOM 3754 C C . VAL B 1 181 ? 7.316 -27.172 3.436 1 87.06 181 VAL B C 1
ATOM 3756 O O . VAL B 1 181 ? 8.398 -26.953 2.885 1 87.06 181 VAL B O 1
ATOM 3759 N N . ILE B 1 182 ? 6.965 -26.688 4.621 1 81.19 182 ILE B N 1
ATOM 3760 C CA . ILE B 1 182 ? 7.816 -25.734 5.324 1 81.19 182 ILE B CA 1
ATOM 3761 C C . ILE B 1 182 ? 9.133 -26.391 5.707 1 81.19 182 ILE B C 1
ATOM 3763 O O . ILE B 1 182 ? 10.195 -25.766 5.629 1 81.19 182 ILE B O 1
ATOM 3767 N N . GLU B 1 183 ? 9.039 -27.625 6.086 1 80.88 183 GLU B N 1
ATOM 3768 C CA . GLU B 1 183 ? 10.242 -28.375 6.438 1 80.88 183 GLU B CA 1
ATOM 3769 C C . GLU B 1 183 ? 11.148 -28.562 5.223 1 80.88 183 GLU B C 1
ATOM 3771 O O . GLU B 1 183 ? 12.375 -28.531 5.344 1 80.88 183 GLU B O 1
ATOM 3776 N N . ALA B 1 184 ? 10.516 -28.75 4.113 1 83.44 184 ALA B N 1
ATOM 3777 C CA . ALA B 1 184 ? 11.281 -28.922 2.883 1 83.44 184 ALA B CA 1
ATOM 3778 C C . ALA B 1 184 ? 11.992 -27.641 2.49 1 83.44 184 ALA B C 1
ATOM 3780 O O . ALA B 1 184 ? 13.07 -27.672 1.885 1 83.44 184 ALA B O 1
ATOM 3781 N N . LEU B 1 185 ? 11.484 -26.484 2.828 1 80.81 185 LEU B N 1
ATOM 3782 C CA . LEU B 1 185 ? 12.086 -25.188 2.523 1 80.81 185 LEU B CA 1
ATOM 3783 C C . LEU B 1 185 ? 13.375 -25 3.314 1 80.81 185 LEU B C 1
ATOM 3785 O O . LEU B 1 185 ? 14.305 -24.344 2.84 1 80.81 185 LEU B O 1
ATOM 3789 N N . GLY B 1 186 ? 13.305 -25.453 4.539 1 70.75 186 GLY B N 1
ATOM 3790 C CA . GLY B 1 186 ? 14.477 -25.312 5.391 1 70.75 186 GLY B CA 1
ATOM 3791 C C . GLY B 1 186 ? 15.625 -26.203 4.965 1 70.75 186 GLY B C 1
ATOM 3792 O O . GLY B 1 186 ? 16.781 -25.938 5.281 1 70.75 186 GLY B O 1
ATOM 3793 N N . ARG B 1 187 ? 15.297 -27.312 4.215 1 64.69 187 ARG B N 1
ATOM 3794 C CA . ARG B 1 187 ? 16.297 -28.312 3.863 1 64.69 187 ARG B CA 1
ATOM 3795 C C . ARG B 1 187 ? 16.719 -28.172 2.404 1 64.69 187 ARG B C 1
ATOM 3797 O O . ARG B 1 187 ? 17.344 -29.078 1.847 1 64.69 187 ARG B O 1
ATOM 3804 N N . VAL B 1 188 ? 16.422 -27 1.752 1 60.22 188 VAL B N 1
ATOM 3805 C CA . VAL B 1 188 ? 16.234 -26.859 0.311 1 60.22 188 VAL B CA 1
ATOM 3806 C C . VAL B 1 188 ? 17.375 -27.562 -0.422 1 60.22 188 VAL B C 1
ATOM 3808 O O . VAL B 1 188 ? 17.25 -27.891 -1.604 1 60.22 188 VAL B O 1
ATOM 3811 N N . GLN B 1 189 ? 18.5 -27.844 0.07 1 58.12 189 GLN B N 1
ATOM 3812 C CA . GLN B 1 189 ? 19.297 -28.375 -1.025 1 58.12 189 GLN B CA 1
ATOM 3813 C C . GLN B 1 189 ? 18.828 -29.781 -1.401 1 58.12 189 GLN B C 1
ATOM 3815 O O . GLN B 1 189 ? 19.047 -30.734 -0.65 1 58.12 189 GLN B O 1
ATOM 3820 N N . GLY B 1 190 ? 18 -29.875 -2.545 1 60.62 190 GLY B N 1
ATOM 3821 C CA . GLY B 1 190 ? 17.688 -31.047 -3.334 1 60.62 190 GLY B CA 1
ATOM 3822 C C . GLY B 1 190 ? 16.812 -32.031 -2.596 1 60.62 190 GLY B C 1
ATOM 3823 O O . GLY B 1 190 ? 16.891 -33.25 -2.836 1 60.62 190 GLY B O 1
ATOM 3824 N N . ASN B 1 191 ? 15.82 -31.453 -1.788 1 71.69 191 ASN B N 1
ATOM 3825 C CA . ASN B 1 191 ? 15.016 -32.406 -1.031 1 71.69 191 ASN B CA 1
ATOM 3826 C C . ASN B 1 191 ? 13.781 -32.844 -1.817 1 71.69 191 ASN B C 1
ATOM 3828 O O . ASN B 1 191 ? 13.273 -32.094 -2.656 1 71.69 191 ASN B O 1
ATOM 3832 N N . GLU B 1 192 ? 13.539 -34.125 -1.699 1 82.25 192 GLU B N 1
ATOM 3833 C CA . GLU B 1 192 ? 12.398 -34.75 -2.355 1 82.25 192 GLU B CA 1
ATOM 3834 C C . GLU B 1 192 ? 11.25 -34.969 -1.374 1 82.25 192 GLU B C 1
ATOM 3836 O O . GLU B 1 192 ? 11.469 -35.344 -0.219 1 82.25 192 GLU B O 1
ATOM 3841 N N . MET B 1 193 ? 10.109 -34.531 -1.842 1 88.12 193 MET B N 1
ATOM 3842 C CA . MET B 1 193 ? 8.883 -34.906 -1.142 1 88.12 193 MET B CA 1
ATOM 3843 C C . MET B 1 193 ? 8.141 -36 -1.866 1 88.12 193 MET B C 1
ATOM 3845 O O . MET B 1 193 ? 7.762 -35.875 -3.029 1 88.12 193 MET B O 1
ATOM 3849 N N . VAL B 1 194 ? 7.918 -37.094 -1.074 1 91.25 194 VAL B N 1
ATOM 3850 C CA . VAL B 1 194 ? 7.324 -38.281 -1.675 1 91.25 194 VAL B CA 1
ATOM 3851 C C . VAL B 1 194 ? 5.836 -38.344 -1.34 1 91.25 194 VAL B C 1
ATOM 3853 O O . VAL B 1 194 ? 5.43 -38 -0.224 1 91.25 194 VAL B O 1
ATOM 3856 N N . ASN B 1 195 ? 5.051 -38.781 -2.316 1 93.88 195 ASN B N 1
ATOM 3857 C CA . ASN B 1 195 ? 3.617 -39.031 -2.172 1 93.88 195 ASN B CA 1
ATOM 3858 C C . ASN B 1 195 ? 2.881 -37.75 -1.771 1 93.88 195 ASN B C 1
ATOM 3860 O O . ASN B 1 195 ? 1.995 -37.781 -0.916 1 93.88 195 ASN B O 1
ATOM 3864 N N . PHE B 1 196 ? 3.354 -36.688 -2.35 1 94.75 196 PHE B N 1
ATOM 3865 C CA . PHE B 1 196 ? 2.738 -35.406 -2.113 1 94.75 196 PHE B CA 1
ATOM 3866 C C . PHE B 1 196 ? 1.482 -35.219 -2.961 1 94.75 196 PHE B C 1
ATOM 3868 O O . PHE B 1 196 ? 1.458 -35.625 -4.129 1 94.75 196 PHE B O 1
ATOM 3875 N N . ARG B 1 197 ? 0.392 -34.719 -2.387 1 96.5 197 ARG B N 1
ATOM 3876 C CA . ARG B 1 197 ? -0.793 -34.344 -3.137 1 96.5 197 ARG B CA 1
ATOM 3877 C C . ARG B 1 197 ? -1 -32.812 -3.066 1 96.5 197 ARG B C 1
ATOM 3879 O O . ARG B 1 197 ? -1.039 -32.25 -1.977 1 96.5 197 ARG B O 1
ATOM 3886 N N . LEU B 1 198 ? -1.093 -32.219 -4.25 1 96.94 198 LEU B N 1
ATOM 3887 C CA . LEU B 1 198 ? -1.317 -30.766 -4.277 1 96.94 198 LEU B CA 1
ATOM 3888 C C . LEU B 1 198 ? -2.604 -30.406 -3.543 1 96.94 198 LEU B C 1
ATOM 3890 O O . LEU B 1 198 ? -2.703 -29.328 -2.953 1 96.94 198 LEU B O 1
ATOM 3894 N N . SER B 1 199 ? -3.594 -31.328 -3.51 1 96.56 199 SER B N 1
ATOM 3895 C CA . SER B 1 199 ? -4.867 -31.125 -2.828 1 96.56 199 SER B CA 1
ATOM 3896 C C . SER B 1 199 ? -4.68 -31.047 -1.317 1 96.56 199 SER B C 1
ATOM 3898 O O . SER B 1 199 ? -5.594 -30.641 -0.594 1 96.56 199 SER B O 1
ATOM 3900 N N . ASP B 1 200 ? -3.486 -31.375 -0.824 1 94.56 200 ASP B N 1
ATOM 3901 C CA . ASP B 1 200 ? -3.205 -31.234 0.603 1 94.56 200 ASP B CA 1
ATOM 3902 C C . ASP B 1 200 ? -3.09 -29.766 1.003 1 94.56 200 ASP B C 1
ATOM 3904 O O . ASP B 1 200 ? -3.336 -29.406 2.158 1 94.56 200 ASP B O 1
ATOM 3908 N N . ILE B 1 201 ? -2.75 -28.906 0.057 1 94.31 201 ILE B N 1
ATOM 3909 C CA . ILE B 1 201 ? -2.533 -27.5 0.431 1 94.31 201 ILE B CA 1
ATOM 3910 C C . ILE B 1 201 ? -3.5 -26.609 -0.341 1 94.31 201 ILE B C 1
ATOM 3912 O O . ILE B 1 201 ? -3.801 -25.5 0.092 1 94.31 201 ILE B O 1
ATOM 3916 N N . VAL B 1 202 ? -3.988 -27.125 -1.449 1 96.38 202 VAL B N 1
ATOM 3917 C CA . VAL B 1 202 ? -4.914 -26.344 -2.275 1 96.38 202 VAL B CA 1
ATOM 3918 C C . VAL B 1 202 ? -6.332 -26.891 -2.107 1 96.38 202 VAL B C 1
ATOM 3920 O O . VAL B 1 202 ? -6.586 -28.078 -2.379 1 96.38 202 VAL B O 1
ATOM 3923 N N . PRO B 1 203 ? -7.281 -26.062 -1.73 1 95.88 203 PRO B N 1
ATOM 3924 C CA . PRO B 1 203 ? -8.672 -26.516 -1.656 1 95.88 203 PRO B CA 1
ATOM 3925 C C . PRO B 1 203 ? -9.211 -27 -3.002 1 95.88 203 PRO B C 1
ATOM 3927 O O . PRO B 1 203 ? -8.609 -26.734 -4.043 1 95.88 203 PRO B O 1
ATOM 3930 N N . SER B 1 204 ? -10.312 -27.719 -2.92 1 94.12 204 SER B N 1
ATOM 3931 C CA . SER B 1 204 ? -10.961 -28.203 -4.141 1 94.12 204 SER B CA 1
ATOM 3932 C C . SER B 1 204 ? -11.508 -27.047 -4.965 1 94.12 204 SER B C 1
ATOM 3934 O O . SER B 1 204 ? -11.727 -25.953 -4.441 1 94.12 204 SER B O 1
ATOM 3936 N N . ALA B 1 205 ? -11.641 -27.375 -6.234 1 90.94 205 ALA B N 1
ATOM 3937 C CA . ALA B 1 205 ? -12.18 -26.359 -7.141 1 90.94 205 ALA B CA 1
ATOM 3938 C C . ALA B 1 205 ? -13.531 -25.859 -6.656 1 90.94 205 ALA B C 1
ATOM 3940 O O . ALA B 1 205 ? -13.859 -24.688 -6.82 1 90.94 205 ALA B O 1
ATOM 3941 N N . ALA B 1 206 ? -14.32 -26.703 -5.988 1 89.44 206 ALA B N 1
ATOM 3942 C CA . ALA B 1 206 ? -15.656 -26.359 -5.5 1 89.44 206 ALA B CA 1
ATOM 3943 C C . ALA B 1 206 ? -15.586 -25.281 -4.422 1 89.44 206 ALA B C 1
ATOM 3945 O O . ALA B 1 206 ? -16.531 -24.5 -4.254 1 89.44 206 ALA B O 1
ATOM 3946 N N . GLU B 1 207 ? -14.5 -25.203 -3.779 1 94.62 207 GLU B N 1
ATOM 3947 C CA . GLU B 1 207 ? -14.336 -24.234 -2.701 1 94.62 207 GLU B CA 1
ATOM 3948 C C . GLU B 1 207 ? -13.68 -22.953 -3.211 1 94.62 207 GLU B C 1
ATOM 3950 O O . GLU B 1 207 ? -13.523 -21.984 -2.459 1 94.62 207 GLU B O 1
ATOM 3955 N N . LEU B 1 208 ? -13.312 -23 -4.496 1 96.62 208 LEU B N 1
ATOM 3956 C CA . LEU B 1 208 ? -12.539 -21.891 -5.039 1 96.62 208 LEU B CA 1
ATOM 3957 C C . LEU B 1 208 ? -13.289 -21.203 -6.176 1 96.62 208 LEU B C 1
ATOM 3959 O O . LEU B 1 208 ? -12.688 -20.812 -7.172 1 96.62 208 LEU B O 1
ATOM 3963 N N . HIS B 1 209 ? -14.555 -21.016 -5.977 1 94.25 209 HIS B N 1
ATOM 3964 C CA . HIS B 1 209 ? -15.383 -20.453 -7.039 1 94.25 209 HIS B CA 1
ATOM 3965 C C . HIS B 1 209 ? -15.297 -18.938 -7.062 1 94.25 209 HIS B C 1
ATOM 3967 O O . HIS B 1 209 ? -15.719 -18.312 -8.031 1 94.25 209 HIS B O 1
ATOM 3973 N N . SER B 1 210 ? -14.867 -18.344 -5.988 1 97.38 210 SER B N 1
ATOM 3974 C CA . SER B 1 210 ? -14.719 -16.891 -5.945 1 97.38 210 SER B CA 1
ATOM 3975 C C . SER B 1 210 ? -13.258 -16.484 -6.121 1 97.38 210 SER B C 1
ATOM 3977 O O . SER B 1 210 ? -12.391 -16.891 -5.34 1 97.38 210 SER B O 1
ATOM 3979 N N . TYR B 1 211 ? -12.992 -15.75 -7.164 1 98.44 211 TYR B N 1
ATOM 3980 C CA . TYR B 1 211 ? -11.625 -15.32 -7.445 1 98.44 211 TYR B CA 1
ATOM 3981 C C . TYR B 1 211 ? -11.609 -14.047 -8.281 1 98.44 211 TYR B C 1
ATOM 3983 O O . TYR B 1 211 ? -12.641 -13.656 -8.836 1 98.44 211 TYR B O 1
ATOM 3991 N N . TYR B 1 212 ? -10.516 -13.352 -8.25 1 98.81 212 TYR B N 1
ATOM 3992 C CA . TYR B 1 212 ? -10.227 -12.211 -9.117 1 98.81 212 TYR B CA 1
ATOM 3993 C C . TYR B 1 212 ? -9.398 -12.633 -10.32 1 98.81 212 TYR B C 1
ATOM 3995 O O . TYR B 1 212 ? -8.609 -13.578 -10.242 1 98.81 212 TYR B O 1
ATOM 4003 N N . ARG B 1 213 ? -9.625 -11.961 -11.461 1 98.62 213 ARG B N 1
ATOM 4004 C CA . ARG B 1 213 ? -8.906 -12.195 -12.711 1 98.62 213 ARG B CA 1
ATOM 4005 C C . ARG B 1 213 ? -8.367 -10.891 -13.289 1 98.62 213 ARG B C 1
ATOM 4007 O O . ARG B 1 213 ? -9.086 -9.891 -13.344 1 98.62 213 ARG B O 1
ATOM 4014 N N . TYR B 1 214 ? -7.109 -10.875 -13.664 1 98.44 214 TYR B N 1
ATOM 4015 C CA . TYR B 1 214 ? -6.539 -9.773 -14.43 1 98.44 214 TYR B CA 1
ATOM 4016 C C . TYR B 1 214 ? -5.34 -10.242 -15.25 1 98.44 214 TYR B C 1
ATOM 4018 O O . TYR B 1 214 ? -4.75 -11.281 -14.953 1 98.44 214 TYR B O 1
ATOM 4026 N N . VAL B 1 215 ? -5.043 -9.562 -16.281 1 97.38 215 VAL B N 1
ATOM 4027 C CA . VAL B 1 215 ? -3.846 -9.812 -17.062 1 97.38 215 VAL B CA 1
ATOM 4028 C C . VAL B 1 215 ? -2.678 -9.008 -16.516 1 97.38 215 VAL B C 1
ATOM 4030 O O . VAL B 1 21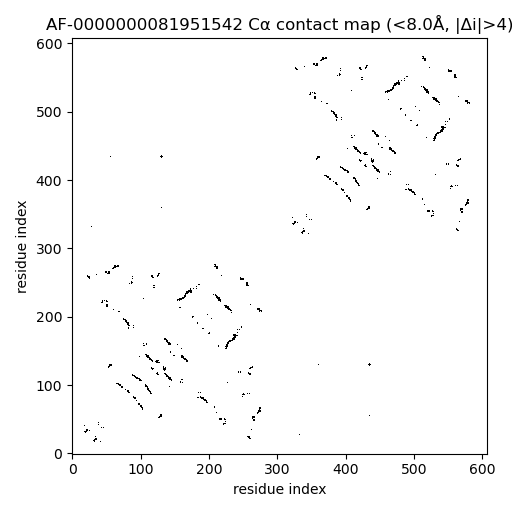5 ? -2.811 -7.805 -16.25 1 97.38 215 VAL B O 1
ATOM 4033 N N . GLY B 1 216 ? -1.626 -9.648 -16.297 1 98.19 216 GLY B N 1
ATOM 4034 C CA . GLY B 1 216 ? -0.478 -8.961 -15.719 1 98.19 216 GLY B CA 1
ATOM 4035 C C . GLY B 1 216 ? 0.849 -9.555 -16.156 1 98.19 216 GLY B C 1
ATOM 4036 O O . GLY B 1 216 ? 0.936 -10.18 -17.219 1 98.19 216 GLY B O 1
ATOM 4037 N N . SER B 1 217 ? 1.903 -9.273 -15.445 1 98.38 217 SER B N 1
ATOM 4038 C CA . SER B 1 217 ? 3.262 -9.742 -15.695 1 98.38 217 SER B CA 1
ATOM 4039 C C . SER B 1 217 ? 3.705 -10.75 -14.641 1 98.38 217 SER B C 1
ATOM 4041 O O . SER B 1 217 ? 3.008 -10.961 -13.648 1 98.38 217 SER B O 1
ATOM 4043 N N . MET B 1 218 ? 4.801 -11.375 -14.922 1 97.56 218 MET B N 1
ATOM 4044 C CA . MET B 1 218 ? 5.551 -12.008 -13.844 1 97.56 218 MET B CA 1
ATOM 4045 C C . MET B 1 218 ? 5.934 -10.992 -12.773 1 97.56 218 MET B C 1
ATOM 4047 O O . MET B 1 218 ? 5.969 -9.789 -13.039 1 97.56 218 MET B O 1
ATOM 4051 N N . THR B 1 219 ? 6.23 -11.516 -11.539 1 98.38 219 THR B N 1
ATOM 4052 C CA . THR B 1 219 ? 6.523 -10.609 -10.438 1 98.38 219 THR B CA 1
ATOM 4053 C C . THR B 1 219 ? 8.023 -10.531 -10.188 1 98.38 219 THR B C 1
ATOM 4055 O O . THR B 1 219 ? 8.469 -9.883 -9.234 1 98.38 219 THR B O 1
ATOM 4058 N N . THR B 1 220 ? 8.828 -11.234 -10.945 1 96.62 220 THR B N 1
ATOM 4059 C CA . THR B 1 220 ? 10.289 -11.195 -10.867 1 96.62 220 THR B CA 1
ATOM 4060 C C . THR B 1 220 ? 10.883 -10.766 -12.203 1 96.62 220 THR B C 1
ATOM 4062 O O . THR B 1 220 ? 10.203 -10.781 -13.227 1 96.62 220 THR B O 1
ATOM 4065 N N . PRO B 1 221 ? 12.141 -10.352 -12.18 1 94.69 221 PRO B N 1
ATOM 4066 C CA . PRO B 1 221 ? 12.742 -9.773 -13.383 1 94.69 221 PRO B CA 1
ATOM 4067 C C . PRO B 1 221 ? 12.578 -10.648 -14.617 1 94.69 221 PRO B C 1
ATOM 4069 O O . PRO B 1 221 ? 12.781 -11.867 -14.547 1 94.69 221 PRO B O 1
ATOM 4072 N N . GLY B 1 222 ? 12.453 -10.289 -15.719 1 93.81 222 GLY B N 1
ATOM 4073 C CA . GLY B 1 222 ? 11.82 -10.602 -16.984 1 93.81 222 GLY B CA 1
ATOM 4074 C C . GLY B 1 222 ? 10.5 -9.883 -17.188 1 93.81 222 GLY B C 1
ATOM 4075 O O . GLY B 1 222 ? 10.297 -9.219 -18.203 1 93.81 222 GLY B O 1
ATOM 4076 N N . CYS B 1 223 ? 9.734 -9.93 -16.109 1 97.12 223 CYS B N 1
ATOM 4077 C CA . CYS B 1 223 ? 8.492 -9.18 -15.977 1 97.12 223 CYS B CA 1
ATOM 4078 C C . CYS B 1 223 ? 7.648 -9.305 -17.234 1 97.12 223 CYS B C 1
ATOM 4080 O O . CYS B 1 223 ? 7.043 -8.336 -17.688 1 97.12 223 CYS B O 1
ATOM 4082 N N . GLU B 1 224 ? 7.684 -10.492 -17.781 1 96.06 224 GLU B N 1
ATOM 4083 C CA . GLU B 1 224 ? 6.902 -10.734 -18.984 1 96.06 224 GLU B CA 1
ATOM 4084 C C . GLU B 1 224 ? 5.414 -10.5 -18.734 1 96.06 224 GLU B C 1
ATOM 4086 O O . GLU B 1 224 ? 4.848 -11.039 -17.797 1 96.06 224 GLU B O 1
ATOM 4091 N N . GLN B 1 225 ? 4.801 -9.711 -19.578 1 96.12 225 GLN B N 1
ATOM 4092 C CA . GLN B 1 225 ? 3.416 -9.289 -19.406 1 96.12 225 GLN B CA 1
ATOM 4093 C C . GLN B 1 225 ? 2.455 -10.227 -20.125 1 96.12 225 GLN B C 1
ATOM 4095 O O . GLN B 1 225 ? 1.645 -9.789 -20.938 1 96.12 225 GLN B O 1
ATOM 4100 N N . SER B 1 226 ? 2.562 -11.539 -19.766 1 96.31 226 SER B N 1
ATOM 4101 C CA . SER B 1 226 ? 1.843 -12.602 -20.453 1 96.31 226 SER B CA 1
ATOM 4102 C C . SER B 1 226 ? 1.077 -13.477 -19.484 1 96.31 226 SER B C 1
ATOM 4104 O O . SER B 1 226 ? 0.767 -14.633 -19.781 1 96.31 226 SER B O 1
ATOM 4106 N N . VAL B 1 227 ? 0.754 -12.898 -18.391 1 98.19 227 VAL B N 1
ATOM 4107 C CA . VAL B 1 227 ? 0.26 -13.758 -17.328 1 98.19 227 VAL B CA 1
ATOM 4108 C C . VAL B 1 227 ? -1.228 -13.5 -17.094 1 98.19 227 VAL B C 1
ATOM 4110 O O . VAL B 1 227 ? -1.643 -12.352 -16.922 1 98.19 227 VAL B O 1
ATOM 4113 N N . ALA B 1 228 ? -2.016 -14.547 -17.125 1 98.44 228 ALA B N 1
ATOM 4114 C CA . ALA B 1 228 ? -3.371 -14.516 -16.578 1 98.44 228 ALA B CA 1
ATOM 4115 C C . ALA B 1 228 ? -3.371 -14.836 -15.086 1 98.44 228 ALA B C 1
ATOM 4117 O O . ALA B 1 228 ? -3.209 -15.992 -14.695 1 98.44 228 ALA B O 1
ATOM 4118 N N . TRP B 1 229 ? -3.604 -13.844 -14.273 1 98.81 229 TRP B N 1
ATOM 4119 C CA . TRP B 1 229 ? -3.594 -14.008 -12.828 1 98.81 229 TRP B CA 1
ATOM 4120 C C . TRP B 1 229 ? -4.973 -14.414 -12.312 1 98.81 229 TRP B C 1
ATOM 4122 O O . TRP B 1 229 ? -5.98 -13.812 -12.688 1 98.81 229 TRP B O 1
ATOM 4132 N N . THR B 1 230 ? -4.98 -15.391 -11.555 1 98.75 230 THR B N 1
ATOM 4133 C CA . THR B 1 230 ? -6.133 -15.758 -10.742 1 98.75 230 THR B CA 1
ATOM 4134 C C . THR B 1 230 ? -5.805 -15.648 -9.258 1 98.75 230 THR B C 1
ATOM 4136 O O . THR B 1 230 ? -4.949 -16.391 -8.75 1 98.75 230 THR B O 1
ATOM 4139 N N . VAL B 1 231 ? -6.445 -14.742 -8.562 1 98.88 231 VAL B N 1
ATOM 4140 C CA . VAL B 1 231 ? -6.254 -14.57 -7.129 1 98.88 231 VAL B CA 1
ATOM 4141 C C . VAL B 1 231 ? -7.512 -15.016 -6.383 1 98.88 231 VAL B C 1
ATOM 4143 O O . VAL B 1 231 ? -8.547 -14.352 -6.461 1 98.88 231 VAL B O 1
ATOM 4146 N N . PHE B 1 232 ? -7.359 -16.094 -5.676 1 98.62 232 PHE B N 1
ATOM 4147 C CA . PHE B 1 232 ? -8.539 -16.641 -5.023 1 98.62 232 PHE B CA 1
ATOM 4148 C C . PHE B 1 232 ? -8.93 -15.805 -3.807 1 98.62 232 PHE B C 1
ATOM 4150 O O . PHE B 1 232 ? -8.062 -15.344 -3.061 1 98.62 232 PHE B O 1
ATOM 4157 N N . GLN B 1 233 ? -10.219 -15.609 -3.607 1 97.94 233 GLN B N 1
ATOM 4158 C CA . GLN B 1 233 ? -10.727 -14.844 -2.477 1 97.94 233 GLN B CA 1
ATOM 4159 C C . GLN B 1 233 ? -10.609 -15.633 -1.175 1 97.94 233 GLN B C 1
ATOM 4161 O O . GLN B 1 233 ? -10.383 -15.055 -0.111 1 97.94 233 GLN B O 1
ATOM 4166 N N . LYS B 1 234 ? -10.789 -16.938 -1.305 1 96.88 234 LYS B N 1
ATOM 4167 C CA . LYS B 1 234 ? -10.625 -17.781 -0.126 1 96.88 234 LYS B CA 1
ATOM 4168 C C . LYS B 1 234 ? -9.164 -17.828 0.32 1 96.88 234 LYS B C 1
ATOM 4170 O O . LYS B 1 234 ? -8.289 -18.266 -0.429 1 96.88 234 LYS B O 1
ATOM 4175 N N . SER B 1 235 ? -8.922 -17.406 1.507 1 96.31 235 SER B N 1
ATOM 4176 C CA . SER B 1 235 ? -7.57 -17.453 2.059 1 96.31 235 SER B CA 1
ATOM 4177 C C . SER B 1 235 ? -7.301 -18.781 2.738 1 96.31 235 SER B C 1
ATOM 4179 O O . SER B 1 235 ? -8.234 -19.5 3.123 1 96.31 235 SER B O 1
ATOM 4181 N N . LEU B 1 236 ? -6.066 -19.125 2.787 1 95.75 236 LEU B N 1
ATOM 4182 C CA . LEU B 1 236 ? -5.625 -20.328 3.486 1 95.75 236 LEU B CA 1
ATOM 4183 C C . LEU B 1 236 ? -5.043 -19.984 4.852 1 95.75 236 LEU B C 1
ATOM 4185 O O . LEU B 1 236 ? -4.422 -18.938 5.016 1 95.75 236 LEU B O 1
ATOM 4189 N N . PRO B 1 237 ? -5.25 -20.844 5.844 1 94.25 237 PRO B N 1
ATOM 4190 C CA . PRO B 1 237 ? -4.77 -20.531 7.191 1 94.25 237 PRO B CA 1
ATOM 4191 C C . PRO B 1 237 ? -3.275 -20.797 7.363 1 94.25 237 PRO B C 1
ATOM 4193 O O . PRO B 1 237 ? -2.738 -21.734 6.766 1 94.25 237 PRO B O 1
ATOM 4196 N N . ILE B 1 238 ? -2.623 -20.016 8.18 1 92.19 238 ILE B N 1
ATOM 4197 C CA . ILE B 1 238 ? -1.253 -20.234 8.625 1 92.19 238 ILE B CA 1
ATOM 4198 C C . ILE B 1 238 ? -1.088 -19.703 10.055 1 92.19 238 ILE B C 1
ATOM 4200 O O . ILE B 1 238 ? -1.617 -18.656 10.398 1 92.19 238 ILE B O 1
ATOM 4204 N N . SER B 1 239 ? -0.406 -20.422 10.836 1 90.69 239 SER B N 1
ATOM 4205 C CA . SER B 1 239 ? -0.257 -20.031 12.234 1 90.69 239 SER B CA 1
ATOM 4206 C C . SER B 1 239 ? 1.052 -19.281 12.461 1 90.69 239 SER B C 1
ATOM 4208 O O . SER B 1 239 ? 1.945 -19.312 11.609 1 90.69 239 SER B O 1
ATOM 4210 N N . SER B 1 240 ? 1.101 -18.609 13.656 1 86.88 240 SER B N 1
ATOM 4211 C CA . SER B 1 240 ? 2.307 -17.891 14.039 1 86.88 240 SER B CA 1
ATOM 4212 C C . SER B 1 240 ? 3.488 -18.828 14.219 1 86.88 240 SER B C 1
ATOM 4214 O O . SER B 1 240 ? 4.645 -18.406 14.18 1 86.88 240 SER B O 1
ATOM 4216 N N . ARG B 1 241 ? 3.219 -20.078 14.461 1 85.88 241 ARG B N 1
ATOM 4217 C CA . ARG B 1 241 ? 4.281 -21.078 14.57 1 85.88 241 ARG B CA 1
ATOM 4218 C C . ARG B 1 241 ? 4.832 -21.438 13.195 1 85.88 241 ARG B C 1
ATOM 4220 O O . ARG B 1 241 ? 6.035 -21.656 13.047 1 85.88 241 ARG B O 1
ATOM 4227 N N . GLN B 1 242 ? 4.008 -21.469 12.164 1 84.81 242 GLN B N 1
ATOM 4228 C CA . GLN B 1 242 ? 4.375 -21.938 10.836 1 84.81 242 GLN B CA 1
ATOM 4229 C C . GLN B 1 242 ? 5.027 -20.828 10.016 1 84.81 242 GLN B C 1
ATOM 4231 O O . GLN B 1 242 ? 5.836 -21.094 9.125 1 84.81 242 GLN B O 1
ATOM 4236 N N . VAL B 1 243 ? 4.73 -19.562 10.344 1 77.19 243 VAL B N 1
ATOM 4237 C CA . VAL B 1 243 ? 5.156 -18.438 9.516 1 77.19 243 VAL B CA 1
ATOM 4238 C C . VAL B 1 243 ? 6.676 -18.312 9.562 1 77.19 243 VAL B C 1
ATOM 4240 O O . VAL B 1 243 ? 7.324 -18.188 8.516 1 77.19 243 VAL B O 1
ATOM 4243 N N . PRO B 1 244 ? 7.312 -18.344 10.75 1 70 244 PRO B N 1
ATOM 4244 C CA . PRO B 1 244 ? 8.75 -18.078 10.812 1 70 244 PRO B CA 1
ATOM 4245 C C . PRO B 1 244 ? 9.594 -19.203 10.195 1 70 244 PRO B C 1
ATOM 4247 O O . PRO B 1 244 ? 10.773 -19 9.906 1 70 244 PRO B O 1
ATOM 4250 N N . ILE B 1 245 ? 9.156 -20.344 9.922 1 58.56 245 ILE B N 1
ATOM 4251 C CA . ILE B 1 245 ? 9.969 -21.516 9.578 1 58.56 245 ILE B CA 1
ATOM 4252 C C . ILE B 1 245 ? 10.57 -21.328 8.188 1 58.56 245 ILE B C 1
ATOM 4254 O O . ILE B 1 245 ? 11.641 -21.859 7.895 1 58.56 245 ILE B O 1
ATOM 4258 N N . VAL B 1 246 ? 10.07 -20.406 7.516 1 62.59 246 VAL B N 1
ATOM 4259 C CA . VAL B 1 246 ? 10.594 -20.141 6.176 1 62.59 246 VAL B CA 1
ATOM 4260 C C . VAL B 1 246 ? 11.93 -19.422 6.273 1 62.59 246 VAL B C 1
ATOM 4262 O O . VAL B 1 246 ? 12.648 -19.281 5.277 1 62.59 246 VAL B O 1
ATOM 4265 N N . SER B 1 247 ? 12.328 -19.266 7.488 1 64.06 247 SER B N 1
ATOM 4266 C CA . SER B 1 247 ? 13.516 -18.453 7.727 1 64.06 247 SER B CA 1
ATOM 4267 C C . SER B 1 247 ? 14.789 -19.234 7.461 1 64.06 247 SER B C 1
ATOM 4269 O O . SER B 1 247 ? 15.883 -18.672 7.441 1 64.06 247 SER B O 1
ATOM 4271 N N . LYS B 1 248 ? 14.711 -20.406 7.02 1 75.31 248 LYS B N 1
ATOM 4272 C CA . LYS B 1 248 ? 15.914 -21.188 6.738 1 75.31 248 LYS B CA 1
ATOM 4273 C C . LYS B 1 248 ? 16.297 -21.078 5.266 1 75.31 248 LYS B C 1
ATOM 4275 O O . LYS B 1 248 ? 17.406 -21.453 4.883 1 75.31 248 LYS B O 1
ATOM 4280 N N . CYS B 1 249 ? 15.398 -20.641 4.523 1 83.88 249 CYS B N 1
ATOM 4281 C CA . CYS B 1 249 ? 15.703 -20.406 3.115 1 83.88 249 CYS B CA 1
ATOM 4282 C C . CYS B 1 249 ? 16.656 -19.234 2.943 1 83.88 249 CYS B C 1
ATOM 4284 O O . CYS B 1 249 ? 16.5 -18.203 3.602 1 83.88 249 CYS B O 1
ATOM 4286 N N . ARG B 1 250 ? 17.672 -19.5 2.055 1 86.44 250 ARG B N 1
ATOM 4287 C CA . ARG B 1 250 ? 18.703 -18.484 1.912 1 86.44 250 ARG B CA 1
ATOM 4288 C C . ARG B 1 250 ? 18.609 -17.797 0.56 1 86.44 250 ARG B C 1
ATOM 4290 O O . ARG B 1 250 ? 18.344 -18.438 -0.458 1 86.44 250 ARG B O 1
ATOM 4297 N N . PHE B 1 251 ? 18.875 -16.5 0.601 1 88.19 251 PHE B N 1
ATOM 4298 C CA . PHE B 1 251 ? 19.031 -15.703 -0.614 1 88.19 251 PHE B CA 1
ATOM 4299 C C . PHE B 1 251 ? 20.375 -15.984 -1.275 1 88.19 251 PHE B C 1
ATOM 4301 O O . PHE B 1 251 ? 21.25 -16.594 -0.667 1 88.19 251 PHE B O 1
ATOM 4308 N N . TRP B 1 252 ? 20.531 -15.625 -2.535 1 87.88 252 TRP B N 1
ATOM 4309 C CA . TRP B 1 252 ? 21.734 -15.953 -3.271 1 87.88 252 TRP B CA 1
ATOM 4310 C C . TRP B 1 252 ? 22.953 -15.297 -2.635 1 87.88 252 TRP B C 1
ATOM 4312 O O . TRP B 1 252 ? 24.094 -15.727 -2.857 1 87.88 252 TRP B O 1
ATOM 4322 N N . THR B 1 253 ? 22.75 -14.281 -1.829 1 85.38 253 THR B N 1
ATOM 4323 C CA . THR B 1 253 ? 23.844 -13.625 -1.127 1 85.38 253 THR B CA 1
ATOM 4324 C C . THR B 1 253 ? 24.281 -14.445 0.08 1 85.38 253 THR B C 1
ATOM 4326 O O . THR B 1 253 ? 25.312 -14.148 0.695 1 85.38 253 THR B O 1
ATOM 4329 N N . GLY B 1 254 ? 23.547 -15.391 0.501 1 86.12 254 GLY B N 1
ATOM 4330 C CA . GLY B 1 254 ? 23.812 -16.156 1.708 1 86.12 254 GLY B CA 1
ATOM 4331 C C . GLY B 1 254 ? 23.016 -15.68 2.906 1 86.12 254 GLY B C 1
ATOM 4332 O O . GLY B 1 254 ? 22.953 -16.375 3.926 1 86.12 254 GLY B O 1
ATOM 4333 N N . LYS B 1 255 ? 22.391 -14.602 2.781 1 86.75 255 LYS B N 1
ATOM 4334 C CA . LYS B 1 255 ? 21.562 -14.055 3.854 1 86.75 255 LYS B CA 1
ATOM 4335 C C . LYS B 1 255 ? 20.203 -14.742 3.896 1 86.75 255 LYS B C 1
ATOM 4337 O O . LYS B 1 255 ? 19.797 -15.375 2.922 1 86.75 255 LYS B O 1
ATOM 4342 N N . PRO B 1 256 ? 19.547 -14.688 5.09 1 86.88 256 PRO B N 1
ATOM 4343 C CA . PRO B 1 256 ? 18.188 -15.234 5.137 1 86.88 256 PRO B CA 1
ATOM 4344 C C . PRO B 1 256 ? 17.266 -14.625 4.078 1 86.88 256 PRO B C 1
ATOM 4346 O O . PRO B 1 256 ? 17.344 -13.422 3.818 1 86.88 256 PRO B O 1
ATOM 4349 N N . MET B 1 257 ? 16.5 -15.484 3.447 1 89.5 257 MET B N 1
ATOM 4350 C CA . MET B 1 257 ? 15.539 -15.016 2.453 1 89.5 257 MET B CA 1
ATOM 4351 C C . MET B 1 257 ? 14.289 -14.453 3.125 1 89.5 257 MET B C 1
ATOM 4353 O O . MET B 1 257 ? 13.406 -15.211 3.537 1 89.5 257 MET B O 1
ATOM 4357 N N . VAL B 1 258 ? 14.242 -13.195 3.326 1 87.88 258 VAL B N 1
ATOM 4358 C CA . VAL B 1 258 ? 13.094 -12.539 3.936 1 87.88 258 VAL B CA 1
ATOM 4359 C C . VAL B 1 258 ? 12.547 -11.469 2.986 1 87.88 258 VAL B C 1
ATOM 4361 O O . VAL B 1 258 ? 13.281 -10.938 2.148 1 87.88 258 VAL B O 1
ATOM 4364 N N . ASP B 1 259 ? 11.258 -11.156 3.129 1 92.31 259 ASP B N 1
ATOM 4365 C CA . ASP B 1 259 ? 10.609 -10.148 2.295 1 92.31 259 ASP B CA 1
ATOM 4366 C C . ASP B 1 259 ? 10.859 -10.422 0.812 1 92.31 259 ASP B C 1
ATOM 4368 O O . ASP B 1 259 ? 11.297 -9.539 0.079 1 92.31 259 ASP B O 1
ATOM 4372 N N . ASN B 1 260 ? 10.602 -11.656 0.412 1 93.25 260 ASN B N 1
ATOM 4373 C CA . ASN B 1 260 ? 10.836 -12.07 -0.97 1 93.25 260 ASN B CA 1
ATOM 4374 C C . ASN B 1 260 ? 9.625 -11.773 -1.85 1 93.25 260 ASN B C 1
ATOM 4376 O O . ASN B 1 260 ? 9.102 -12.672 -2.516 1 93.25 260 ASN B O 1
ATOM 4380 N N . PHE B 1 261 ? 9.289 -10.492 -1.889 1 96.5 261 PHE B N 1
ATOM 4381 C CA . PHE B 1 261 ? 8.141 -10.086 -2.695 1 96.5 261 PHE B CA 1
ATOM 4382 C C . PHE B 1 261 ? 8.398 -8.727 -3.346 1 96.5 261 PHE B C 1
ATOM 4384 O O . PHE B 1 261 ? 9.164 -7.918 -2.824 1 96.5 261 PHE B O 1
ATOM 4391 N N . ARG B 1 262 ? 7.824 -8.562 -4.488 1 97.69 262 ARG B N 1
ATOM 4392 C CA . ARG B 1 262 ? 7.816 -7.293 -5.207 1 97.69 262 ARG B CA 1
ATOM 4393 C C . ARG B 1 262 ? 6.711 -6.379 -4.691 1 97.69 262 ARG B C 1
ATOM 4395 O O . ARG B 1 262 ? 5.59 -6.824 -4.445 1 97.69 262 ARG B O 1
ATOM 4402 N N . PRO B 1 263 ? 6.984 -5.051 -4.465 1 96.5 263 PRO B N 1
ATOM 4403 C CA . PRO B 1 263 ? 5.887 -4.141 -4.129 1 96.5 263 PRO B CA 1
ATOM 4404 C C . PRO B 1 263 ? 4.785 -4.129 -5.188 1 96.5 263 PRO B C 1
ATOM 4406 O O . PRO B 1 263 ? 5.051 -4.391 -6.363 1 96.5 263 PRO B O 1
ATOM 4409 N N . THR B 1 264 ? 3.564 -3.84 -4.75 1 98.06 264 THR B N 1
ATOM 4410 C CA . THR B 1 264 ? 2.459 -3.773 -5.699 1 98.06 264 THR B CA 1
ATOM 4411 C C . THR B 1 264 ? 2.754 -2.766 -6.809 1 98.06 264 THR B C 1
ATOM 4413 O O . THR B 1 264 ? 3.424 -1.759 -6.574 1 98.06 264 THR B O 1
ATOM 4416 N N . GLN B 1 265 ? 2.293 -3.068 -7.992 1 97.5 265 GLN B N 1
ATOM 4417 C CA . GLN B 1 265 ? 2.436 -2.246 -9.188 1 97.5 265 GLN B CA 1
ATOM 4418 C C . GLN B 1 265 ? 1.128 -1.537 -9.531 1 97.5 265 GLN B C 1
ATOM 4420 O O . GLN B 1 265 ? 0.049 -2.002 -9.156 1 97.5 265 GLN B O 1
ATOM 4425 N N . PRO B 1 266 ? 1.246 -0.39 -10.25 1 95.06 266 PRO B N 1
ATOM 4426 C CA . PRO B 1 266 ? 0.026 0.329 -10.625 1 95.06 266 PRO B CA 1
ATOM 4427 C C . PRO B 1 266 ? -0.861 -0.471 -11.578 1 95.06 266 PRO B C 1
ATOM 4429 O O . PRO B 1 266 ? -0.356 -1.233 -12.406 1 95.06 266 PRO B O 1
ATOM 4432 N N . LEU B 1 267 ? -2.16 -0.248 -11.453 1 95.94 267 LEU B N 1
ATOM 4433 C CA . LEU B 1 267 ? -3.115 -0.902 -12.344 1 95.94 267 LEU B CA 1
ATOM 4434 C C . LEU B 1 267 ? -3.012 -0.345 -13.758 1 95.94 267 LEU B C 1
ATOM 4436 O O . LEU B 1 267 ? -3.217 -1.072 -14.734 1 95.94 267 LEU B O 1
ATOM 4440 N N . ASP B 1 268 ? -2.672 0.96 -13.859 1 93.69 268 ASP B N 1
ATOM 4441 C CA . ASP B 1 268 ? -2.496 1.649 -15.133 1 93.69 268 ASP B CA 1
ATOM 4442 C C . ASP B 1 268 ? -3.705 1.44 -16.047 1 93.69 268 ASP B C 1
ATOM 4444 O O . ASP B 1 268 ? -3.557 1.038 -17.203 1 93.69 268 ASP B O 1
ATOM 4448 N N . GLY B 1 269 ? -4.879 1.605 -15.531 1 93.06 269 GLY B N 1
ATOM 4449 C CA . GLY B 1 269 ? -6.09 1.608 -16.328 1 93.06 269 GLY B CA 1
ATOM 4450 C C . GLY B 1 269 ? -6.668 0.222 -16.547 1 93.06 269 GLY B C 1
ATOM 4451 O O . GLY B 1 269 ? -7.746 0.075 -17.125 1 93.06 269 GLY B O 1
ATOM 4452 N N . ARG B 1 270 ? -6.016 -0.878 -16.109 1 96.5 270 ARG B N 1
ATOM 4453 C CA . ARG B 1 270 ? -6.539 -2.232 -16.266 1 96.5 270 ARG B CA 1
ATOM 4454 C C . ARG B 1 270 ? -7.754 -2.449 -15.367 1 96.5 270 ARG B C 1
ATOM 4456 O O . ARG B 1 270 ? -7.918 -1.762 -14.352 1 96.5 270 ARG B O 1
ATOM 4463 N N . VAL B 1 271 ? -8.5 -3.426 -15.789 1 97 271 VAL B N 1
ATOM 4464 C CA . VAL B 1 271 ? -9.688 -3.809 -15.039 1 97 271 VAL B CA 1
ATOM 4465 C C . VAL B 1 271 ? -9.438 -5.129 -14.312 1 97 271 VAL B C 1
ATOM 4467 O O . VAL B 1 271 ? -8.883 -6.066 -14.891 1 97 271 VAL B O 1
ATOM 4470 N N . VAL B 1 272 ? -9.789 -5.137 -13.078 1 98.69 272 VAL B N 1
ATOM 4471 C CA . VAL B 1 272 ? -9.805 -6.383 -12.312 1 98.69 272 VAL B CA 1
ATOM 4472 C C . VAL B 1 272 ? -11.219 -6.965 -12.289 1 98.69 272 VAL B C 1
ATOM 4474 O O . VAL B 1 272 ? -12.172 -6.277 -11.922 1 98.69 272 VAL B O 1
ATOM 4477 N N . TYR B 1 273 ? -11.312 -8.211 -12.711 1 98.69 273 TYR B N 1
ATOM 4478 C CA . TYR B 1 273 ? -12.602 -8.883 -12.719 1 98.69 273 TYR B CA 1
ATOM 4479 C C . TYR B 1 273 ? -12.75 -9.805 -11.516 1 98.69 273 TYR B C 1
ATOM 4481 O O . TYR B 1 273 ? -11.758 -10.164 -10.875 1 98.69 273 TYR B O 1
ATOM 4489 N N . LYS B 1 274 ? -13.969 -10.086 -11.18 1 98.44 274 LYS B N 1
ATOM 4490 C CA . LYS B 1 274 ? -14.242 -11.102 -10.164 1 98.44 274 LYS B CA 1
ATOM 4491 C C . LYS B 1 274 ? -15.305 -12.086 -10.648 1 98.44 274 LYS B C 1
ATOM 4493 O O . LYS B 1 274 ? -16.172 -11.727 -11.445 1 98.44 274 LYS B O 1
ATOM 4498 N N . SER B 1 275 ? -15.172 -13.289 -10.25 1 97.38 275 SER B N 1
ATOM 4499 C CA . SER B 1 275 ? -16.141 -14.32 -10.602 1 97.38 275 SER B CA 1
ATOM 4500 C C . SER B 1 275 ? -17.484 -14.062 -9.945 1 97.38 275 SER B C 1
ATOM 4502 O O . SER B 1 275 ? -17.578 -13.352 -8.938 1 97.38 275 SER B O 1
ATOM 4504 N N . ASN B 1 276 ? -18.641 -14.289 -10.633 1 82.81 276 ASN B N 1
ATOM 4505 C CA . ASN B 1 276 ? -20 -14.094 -10.141 1 82.81 276 ASN B CA 1
ATOM 4506 C C . ASN B 1 276 ? -20.375 -15.164 -9.125 1 82.81 276 ASN B C 1
ATOM 4508 O O . ASN B 1 276 ? -19.984 -16.328 -9.258 1 82.81 276 ASN B O 1
ATOM 4512 N N . LEU B 1 277 ? -20.391 -14.93 -7.902 1 62.59 277 LEU B N 1
ATOM 4513 C CA . LEU B 1 277 ? -20.922 -15.922 -6.977 1 62.59 277 LEU B CA 1
ATOM 4514 C C . LEU B 1 277 ? -22.297 -16.406 -7.438 1 62.59 277 LEU B C 1
ATOM 4516 O O . LEU B 1 277 ? -23.312 -15.758 -7.18 1 62.59 277 LEU B O 1
ATOM 4520 N N . GLY B 1 278 ? -22.656 -16.297 -8.742 1 49.34 278 GLY B N 1
ATOM 4521 C CA . GLY B 1 278 ? -24.047 -16.688 -8.883 1 49.34 278 GLY B CA 1
ATOM 4522 C C . GLY B 1 278 ? -24.469 -17.781 -7.934 1 49.34 278 GLY B C 1
ATOM 4523 O O . GLY B 1 278 ? -23.625 -18.453 -7.336 1 49.34 278 GLY B O 1
ATOM 4524 N N . ASN B 1 279 ? -25.766 -17.672 -7.449 1 41.44 279 ASN B N 1
ATOM 4525 C CA . ASN B 1 279 ? -26.578 -18.656 -6.746 1 41.44 279 ASN B CA 1
ATOM 4526 C C . ASN B 1 279 ? -26.172 -20.078 -7.105 1 41.44 279 ASN B C 1
ATOM 4528 O O . ASN B 1 279 ? -26.125 -20.438 -8.281 1 41.44 279 ASN B O 1
ATOM 4532 N N . PRO B 1 280 ? -25.375 -20.734 -6.332 1 42.28 280 PRO B N 1
ATOM 4533 C CA . PRO B 1 280 ? -25.438 -22.125 -6.754 1 42.28 280 PRO B CA 1
ATOM 4534 C C . PRO B 1 280 ? -26.688 -22.438 -7.574 1 42.28 280 PRO B C 1
ATOM 4536 O O . PRO B 1 280 ? -27.766 -21.906 -7.293 1 42.28 280 PRO B O 1
ATOM 4539 N N . LEU B 1 281 ? -26.672 -22.5 -8.859 1 37.53 281 LEU B N 1
ATOM 4540 C CA . LEU B 1 281 ? -27.844 -23.141 -9.438 1 37.53 281 LEU B CA 1
ATOM 4541 C C . LEU B 1 281 ? -28.516 -24.062 -8.43 1 37.53 281 LEU B C 1
ATOM 4543 O O . LEU B 1 281 ? -27.906 -25.047 -7.992 1 37.53 281 LEU B O 1
ATOM 4547 N N . LEU B 1 282 ? -29.203 -23.531 -7.395 1 35.91 282 LEU B N 1
ATOM 4548 C CA . LEU B 1 282 ? -30.141 -24.484 -6.805 1 35.91 282 LEU B CA 1
ATOM 4549 C C . LEU B 1 282 ? -30.719 -25.406 -7.871 1 35.91 282 LEU B C 1
ATOM 4551 O O . LEU B 1 282 ? -31.422 -24.969 -8.773 1 35.91 282 LEU B O 1
ATOM 4555 N N . SER B 1 283 ? -29.938 -26.297 -8.43 1 34.84 283 SER B N 1
ATOM 4556 C CA . SER B 1 283 ? -30.625 -27.422 -9.055 1 34.84 283 SER B CA 1
ATOM 4557 C C . SER B 1 283 ? -31.922 -27.75 -8.328 1 34.84 283 SER B C 1
ATOM 4559 O O . SER B 1 283 ? -31.891 -28.172 -7.164 1 34.84 283 SER B O 1
ATOM 4561 N N . PHE B 1 284 ? -32.969 -26.938 -8.5 1 36.34 284 PHE B N 1
ATOM 4562 C CA . PHE B 1 284 ? -34.312 -27.328 -8.094 1 36.34 284 PHE B CA 1
ATOM 4563 C C . PHE B 1 284 ? -34.531 -28.828 -8.266 1 36.34 284 PHE B C 1
ATOM 4565 O O . PHE B 1 284 ? -34.312 -29.359 -9.359 1 36.34 284 PHE B O 1
ATOM 4572 N N . SER B 1 285 ? -34.219 -29.594 -7.285 1 35.34 285 SER B N 1
ATOM 4573 C CA . SER B 1 285 ? -34.688 -30.984 -7.316 1 35.34 285 SER B CA 1
ATOM 4574 C C . SER B 1 285 ? -36.062 -31.094 -7.949 1 35.34 285 SER B C 1
ATOM 4576 O O . SER B 1 285 ? -36.938 -30.234 -7.734 1 35.34 285 SER B O 1
ATOM 4578 N N . PRO B 1 286 ? -36.156 -31.766 -9.062 1 39 286 PRO B N 1
ATOM 4579 C CA . PRO B 1 286 ? -37.438 -31.984 -9.758 1 39 286 PRO B CA 1
ATOM 4580 C C . PRO B 1 286 ? -38.625 -32.125 -8.805 1 39 286 PRO B C 1
ATOM 4582 O O . PRO B 1 286 ? -39.75 -32.281 -9.242 1 39 286 PRO B O 1
ATOM 4585 N N . VAL B 1 287 ? -38.219 -32.25 -7.52 1 36.62 287 VAL B N 1
ATOM 4586 C CA . VAL B 1 287 ? -39.312 -32.688 -6.66 1 36.62 287 VAL B CA 1
ATOM 4587 C C . VAL B 1 287 ? -40.312 -31.562 -6.418 1 36.62 287 VAL B C 1
ATOM 4589 O O . VAL B 1 287 ? -41.469 -31.797 -6.125 1 36.62 287 VAL B O 1
ATOM 4592 N N . CYS B 1 288 ? -39.75 -30.312 -6.488 1 36.72 288 CYS B N 1
ATOM 4593 C CA . CYS B 1 288 ? -40.719 -29.312 -6.078 1 36.72 288 CYS B CA 1
ATOM 4594 C C . CYS B 1 288 ? -41.719 -29.047 -7.195 1 36.72 288 CYS B C 1
ATOM 4596 O O . CYS B 1 288 ? -42.625 -28.219 -7.031 1 36.72 288 CYS B O 1
ATOM 4598 N N . TYR B 1 289 ? -41.188 -29.359 -8.391 1 35.06 289 TYR B N 1
ATOM 4599 C CA . TYR B 1 289 ? -42.156 -29.234 -9.453 1 35.06 289 TYR B CA 1
ATOM 4600 C C . TYR B 1 289 ? -43.375 -30.141 -9.18 1 35.06 289 TYR B C 1
ATOM 4602 O O . TYR B 1 289 ? -44.438 -29.938 -9.75 1 35.06 289 TYR B O 1
ATOM 4610 N N . VAL B 1 290 ? -43.031 -31.219 -8.375 1 40.06 290 VAL B N 1
ATOM 4611 C CA . VAL B 1 290 ? -44.125 -32.188 -8.141 1 40.06 290 VAL B CA 1
ATOM 4612 C C . VAL B 1 290 ? -45.125 -31.578 -7.172 1 40.06 290 VAL B C 1
ATOM 4614 O O . VAL B 1 290 ? -46.344 -31.844 -7.289 1 40.06 290 VAL B O 1
ATOM 4617 N N . LEU B 1 291 ? -44.531 -30.703 -6.273 1 39.97 291 LEU B N 1
ATOM 4618 C CA . LEU B 1 291 ? -45.5 -30.281 -5.262 1 39.97 291 LEU B CA 1
ATOM 4619 C C . LEU B 1 291 ? -46.438 -29.219 -5.816 1 39.97 291 LEU B C 1
ATOM 4621 O O . LEU B 1 291 ? -47.594 -29.141 -5.398 1 39.97 291 LEU B O 1
ATOM 4625 N N . LEU B 1 292 ? -45.875 -28.391 -6.68 1 40.12 292 LEU B N 1
ATOM 4626 C CA . LEU B 1 292 ? -46.781 -27.406 -7.223 1 40.12 292 LEU B CA 1
ATOM 4627 C C . LEU B 1 292 ? -47.906 -28.062 -8.047 1 40.12 292 LEU B C 1
ATOM 4629 O O . LEU B 1 292 ? -49.062 -27.656 -7.992 1 40.12 292 LEU B O 1
ATOM 4633 N N . LEU B 1 293 ? -47.438 -29.172 -8.672 1 42.31 293 LEU B N 1
ATOM 4634 C CA . LEU B 1 293 ? -48.438 -29.891 -9.438 1 42.31 293 LEU B CA 1
ATOM 4635 C C . LEU B 1 293 ? -49.469 -30.516 -8.508 1 42.31 293 LEU B C 1
ATOM 4637 O O . LEU B 1 293 ? -50.656 -30.625 -8.875 1 42.31 293 LEU B O 1
ATOM 4641 N N . ALA B 1 294 ? -48.938 -30.812 -7.297 1 46.44 294 ALA B N 1
ATOM 4642 C CA . ALA B 1 294 ? -49.875 -31.453 -6.379 1 46.44 294 ALA B CA 1
ATOM 4643 C C . ALA B 1 294 ? -50.875 -30.438 -5.828 1 46.44 294 ALA B C 1
ATOM 4645 O O . ALA B 1 294 ? -52.062 -30.75 -5.652 1 46.44 294 ALA B O 1
ATOM 4646 N N . ILE B 1 295 ? -50.344 -29.25 -5.621 1 45.97 295 ILE B N 1
ATOM 4647 C CA . ILE B 1 295 ? -51.25 -28.266 -5.039 1 45.97 295 ILE B CA 1
ATOM 4648 C C . ILE B 1 295 ? -52.312 -27.844 -6.07 1 45.97 295 ILE B C 1
ATOM 4650 O O . ILE B 1 295 ? -53.469 -27.688 -5.734 1 45.97 295 ILE B O 1
ATOM 4654 N N . LEU B 1 296 ? -51.844 -27.844 -7.297 1 44.25 296 LEU B N 1
ATOM 4655 C CA . LEU B 1 296 ? -52.844 -27.516 -8.32 1 44.25 296 LEU B CA 1
ATOM 4656 C C . LEU B 1 296 ? -53.906 -28.594 -8.398 1 44.25 296 LEU B C 1
ATOM 4658 O O . LEU B 1 296 ? -55.094 -28.297 -8.641 1 44.25 296 LEU B O 1
ATOM 4662 N N . TYR B 1 297 ? -53.438 -29.844 -8.133 1 43.19 297 TYR B N 1
ATOM 4663 C CA . TYR B 1 297 ? -54.406 -30.938 -8.188 1 43.19 297 TYR B CA 1
ATOM 4664 C C . TYR B 1 297 ? -55.375 -30.875 -7.012 1 43.19 297 TYR B C 1
ATOM 4666 O O . TYR B 1 297 ? -56.531 -31.25 -7.137 1 43.19 297 TYR B O 1
ATOM 4674 N N . ALA B 1 298 ? -54.844 -30.359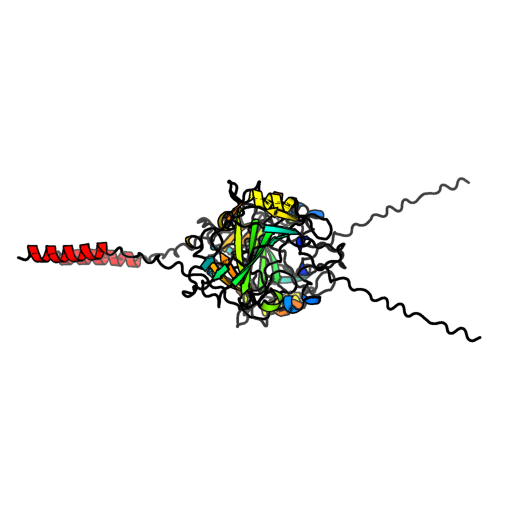 -5.871 1 48.75 298 ALA B N 1
ATOM 4675 C CA . ALA B 1 298 ? -55.719 -30.312 -4.703 1 48.75 298 ALA B CA 1
ATOM 4676 C C . ALA B 1 298 ? -56.781 -29.219 -4.855 1 48.75 298 ALA B C 1
ATOM 4678 O O . ALA B 1 298 ? -57.938 -29.406 -4.449 1 48.75 298 ALA B O 1
ATOM 4679 N N . PHE B 1 299 ? -56.344 -28.156 -5.441 1 47.75 299 PHE B N 1
ATOM 4680 C CA . PHE B 1 299 ? -57.312 -27.094 -5.625 1 47.75 299 PHE B CA 1
ATOM 4681 C C . PHE B 1 299 ? -58.406 -27.531 -6.598 1 47.75 299 PHE B C 1
ATOM 4683 O O . PHE B 1 299 ? -59.562 -27.094 -6.492 1 47.75 299 PHE B O 1
ATOM 4690 N N . ASN B 1 300 ? -57.938 -28.359 -7.477 1 48.91 300 ASN B N 1
ATOM 4691 C CA . ASN B 1 300 ? -58.969 -28.828 -8.406 1 48.91 300 ASN B CA 1
ATOM 4692 C C . ASN B 1 300 ? -59.969 -29.766 -7.727 1 48.91 300 ASN B C 1
ATOM 4694 O O . ASN B 1 300 ? -61.062 -29.969 -8.219 1 48.91 300 ASN B O 1
ATOM 4698 N N . LEU B 1 301 ? -59.5 -30.453 -6.664 1 48.69 301 LEU B N 1
ATOM 4699 C CA . LEU B 1 301 ? -60.438 -31.391 -6.027 1 48.69 301 LEU B CA 1
ATOM 4700 C C . LEU B 1 301 ? -61.469 -30.656 -5.188 1 48.69 301 LEU B C 1
ATOM 4702 O O . LEU B 1 301 ? -62.562 -31.172 -4.953 1 48.69 301 LEU B O 1
ATOM 4706 N N . LEU B 1 302 ? -61 -29.531 -4.578 1 45.75 302 LEU B N 1
ATOM 4707 C CA . LEU B 1 302 ? -62 -28.906 -3.717 1 45.75 302 LEU B CA 1
ATOM 4708 C C . LEU B 1 302 ? -63.062 -28.219 -4.547 1 45.75 302 LEU B C 1
ATOM 4710 O O . LEU B 1 302 ? -64.125 -27.797 -4.008 1 45.75 302 LEU B O 1
ATOM 4714 N N . GLN B 1 303 ? -62.625 -27.812 -5.73 1 40 303 GLN B N 1
ATOM 4715 C CA . GLN B 1 303 ? -63.688 -27.141 -6.445 1 40 303 GLN B CA 1
ATOM 4716 C C . GLN B 1 303 ? -64.75 -28.156 -6.906 1 40 303 GLN B C 1
ATOM 4718 O O . GLN B 1 303 ? -65.812 -27.766 -7.328 1 40 303 GLN B O 1
ATOM 4723 N N . HIS B 1 304 ? -64.375 -29.391 -6.938 1 37.44 304 HIS B N 1
ATOM 4724 C CA . HIS B 1 304 ? -65.5 -30.266 -7.258 1 37.44 304 HIS B CA 1
ATOM 4725 C C . HIS B 1 304 ? -66.062 -30.906 -6 1 37.44 304 HIS B C 1
ATOM 4727 O O . HIS B 1 304 ? -65.312 -31.312 -5.102 1 37.44 304 HIS B O 1
#

Organism: NCBI:txid47308

Foldseek 3Di:
DPPPPPPPPPPPPPPPPPQAAAEPVPDDPPDSHHYLVCLCVVFVLSPDLFADDAEDAPVQAAADQQQFFKDWFQLAFFDKWAWAFPQLWIWIADDQRTKIDGRPQPAIWGWGTKTKWAAAQQDAADQYHYVPDGAGMKMKIKIAGPPDDDPVRQLVAQSRIEIEMAAEHEDADALPQCVVVLVCLLVRPTDMDGRDRNCSQDPDSVVQGKWKWWFHFDFDRNRRRRYIYTYTPDHHYHYSVSRNSNQNHHHNVRHGNHSSYHHHDDNNPTHMHIYDPPDPPPPPPCVVVVVVVVVVVVVVVVVD/DPPPPPPPPPPPPPCPPPQAAAEPVPDDPPDRHHYLVCLCVVFVLSVDLFADDAEDAPVQAAADAQQFFKDWFQLAFFDKWAWAQPQLWIWIADDQRTKIDGRPQPAIWGWGTKTKWAAAQQDAADQYHYVPDGAGMKMKIKIAGPPDDDPVRQLVAQSRIEIEMAAEHEDADALPQCVVVLVCLLVRPTDMDGRDRNCSQDPDSVVQGKWKWWFHFDFDRNRRRRYIYTYTPDHHYHYSVSRNSNQNHHHNVRHGNHSSYHHHDDNNPTHMHIYDPPDPPPPPPCVVVVVVVVVVVVVVVVVD

=== Feature glossary ===
Legend for the data blocks above and below:

— What the protein is —

Sequence gives the chain of amino acids in standard one-letter code (A=alanine, C=cysteine, …, Y=tyrosine), read N→C. It is the only feature that is directly encoded by the gene; all structural features are derived from the folded form of this sequence.

The annotation block draws on four external resources. InterPro: which protein families and domains the sequence belongs to. GO: standardized terms for what the protein does, what process it participates in, and where in the cell it acts. CATH: which structural fold it has in the CATH hierarchy. Organism: the species of origin.

— Where its atoms are —

Atomic coordinates in PDBx/mmCIF format — the same representation the Protein Data Bank distributes. Each line of the _atom_site loop places one backbone atom in Cartesian space (units: ångströms, origin: arbitrary).

Six rendered views show the 3D structure from the faces of a cube — i.e. along ±x, ±y, ±z. Rendering representation is drawn randomly per protein from cartoon (secondary-structure ribbons), sticks (backbone bonds), or molecular surface; coloring is either N→C rainbow (blue at the N-terminus through red at the C-terminus) or one color per chain.

— Local backbone conformation —

DSSP 8-state secondary structure assigns each residue one of H (α-helix), G (3₁₀-helix), I (π-helix), E (extended β-strand), B (isolated β-bridge), T (hydrogen-bonded turn), S (bend), or '-' (coil). The assignment is computed from backbone hydrogen-bond geometry via the Kabsch–Sander algorithm.

P-SEA three-state annotation labels each residue as helix, strand, or coil based purely on the geometry of the Cα trace. It serves as a fallback when the full backbone (and thus DSSP) is unavailable.

φ (phi) and ψ (psi) are the two rotatable backbone dihedrals per residue: φ is the C(i-1)–N–Cα–C torsion, ψ is the N–Cα–C–N(i+1) torsion, both in degrees on (−180°, 180°]. α-helical residues cluster near (−60°, −45°); β-strand residues near (−120°, +130°). A Ramachandran plot is simply a scatter of (φ, ψ) for every residue.

— Global shape and packing —

Radius of gyration (Rg) is the root-mean-square distance of Cα atoms from their centroid — a single number for overall size and compactness. A globular domain of N residues has Rg ≈ 2.2·N^0.38 Å; an extended or disordered chain has a much larger Rg. The Cα contact count is the number of residue pairs whose Cα atoms are within 8 Å and are more than four positions apart in sequence — a standard proxy for tertiary packing density. The bounding box is the smallest axis-aligned box enclosing all Cα atoms.

Accessible surface area quantifies burial. A residue with SASA near zero is packed into the hydrophobic core; one with SASA >100 Å² sits on the surface. Computed here via the Shrake–Rupley numerical algorithm with a 1.4 Å probe.

The contact map is a binary N×N matrix image: pixel (i, j) is dark where Cα_i and Cα_j are within 8 Å and |i−j|>4. Because the |i−j|>4 filter removes local helical contacts, off-diagonal stripes parallel to the main diagonal indicate parallel β-sheets; stripes perpendicular to it indicate antiparallel β-sheets. The Ramachandran plot scatters every residue's (φ, ψ) pair against the sterically allowed regions. The PAE heatmap renders the predicted-aligned-error matrix.

— Structural neighborhood —

A 3Di character summarizes, for each residue, the relative orientation of the Cα frame of its nearest spatial neighbor. Because it encodes fold topology rather than chemistry, 3Di alignments detect remote structural similarity that sequence alignment misses.

Structural nearest neighbors (via Foldseek easy-search vs the PDB). Reported per hit: target PDB id, E-value, and alignment TM-score. A TM-score above ~0.5 is the conventional threshold for 'same fold'.

— Confidence and disorder —

For AlphaFold models, the B-factor field carries pLDDT — the model's own estimate of local accuracy on a 0–100 scale. Regions with pLDDT<50 should be treated as essentially unmodeled; they often correspond to intrinsically disordered segments.

B-factor (Debye–Waller factor) reflects atomic displacement in the crystal lattice. It is an experimental observable (units Å²), not a prediction; low values mean the atom is pinned down, high values mean it moves or is heterogeneous across the crystal.

Predicted Aligned Error (PAE) is an AlphaFold confidence matrix: entry (i, j) is the expected error in the position of residue j, in ångströms, when the prediction is superimposed on the true structure at residue i. Low PAE within a block of residues means that block is internally rigid and well-predicted; high PAE between two blocks means their relative placement is uncertain even if each block individually is confident.